Protein AF-0000000074009951 (afdb_homodimer)

Sequence (592 aa):
MEEEEAKSGTAVQIKEAEVSQDNKTFWTNFDGFSYNDFGRTETLSHWQLPKLLEAARYFALMKGLADFPSIINQIYGIFVYGVVYHIDTAFWRIPRNKNFPFKIAQSVDDIGKTSITLSGKLINKLDNKELVTFNSKTVYVERASGRPVSLPDWVAPKWSPSVTKKQFLQFSPQPSEVPEGAFQYNVTVAASDTDVNKHTNQGSYVRFCCDAAQAAVLAQQLTGFKVDIARYPLKILEVVYVGQSNTGYKLNVWLWQENNHINLLRFVIRHEDGNNRPTICYGFMEYGLMPLSSRLMEEEEAKSGTAVQIKEAEVSQDNKTFWTNFDGFSYNDFGRTETLSHWQLPKLLEAARYFALMKGLADFPSIINQIYGIFVYGVVYHIDTAFWRIPRNKNFPFKIAQSVDDIGKTSITLSGKLINKLDNKELVTFNSKTVYVERASGRPVSLPDWVAPKWSPSVTKKQFLQFSPQPSEVPEGAFQYNVTVAASDTDVNKHTNQGSYVRFCCDAAQAAVLAQQLTGFKVDIARYPLKILEVVYVGQSNTGYKLNVWLWQENNHINLLRFVIRHEDGNNRPTICYGFMEYGLMPLSSRL

Secondary structure (DSSP, 8-state):
-------------B--EEE-TTS--EEEEE----GGGB-TTSSB-TTHHHHHHHHHHHHHHHTTGGGHHHH-SSSEEEEEEEEEEEE-GGGGG--TTB---EEEEEEEEEE-SSEEEEEEEEEETTT--EEEEEEEEEEEEETTTTEE-PPPTTHHHHHGGG----------SSPPP--TT-EEEEEEPPGGGB-TTSSBPHHHHHHHHHHHHHHHHHTT-SSS--S-GGGSPEEEEEEEE-----TT-EEEEEEEEETTEEEEEEEEEEESS-TT--EEEEEEEEE-SSPPP---/-------------B--EEE-TTS--EEEEE----GGGB-TTSSB-TTHHHHHHHHHHHHHHHTTGGGHHHH-SSSEEEEEEEEEEEE-GGGGG--TTB---EEEEEEEEEE-SSEEEEEEEEEETTT--EEEEEEEEEEEEETTTTEE-PPPTTHHHHHGGG----------SSPPP--TT-EEEEEEPPGGGB-TTSSBPHHHHHHHHHHHHHHHHHTT-SSS--S-GGGSPEEEEEEEE-----TT-EEEEEEEEETTEEEEEEEEEEESS-TT--EEEEEEEEE-SSPPP---

Organism: Pomacea canaliculata (NCBI:txid400727)

Solvent-accessible surface area (backbone atoms only — not comparable to full-atom values): 31889 Å² total; per-residue (Å²): 136,81,81,75,74,76,75,78,68,81,68,72,49,64,53,50,38,42,68,40,94,82,66,37,39,31,34,29,63,44,76,39,75,32,72,82,47,39,43,36,78,61,25,58,37,76,33,48,51,56,45,51,52,48,50,45,49,52,37,26,29,75,67,44,48,92,43,42,69,79,66,44,58,93,57,28,40,77,42,72,38,32,37,39,38,43,38,40,64,66,57,55,64,50,57,76,53,38,56,48,39,31,36,35,38,36,31,50,24,43,72,57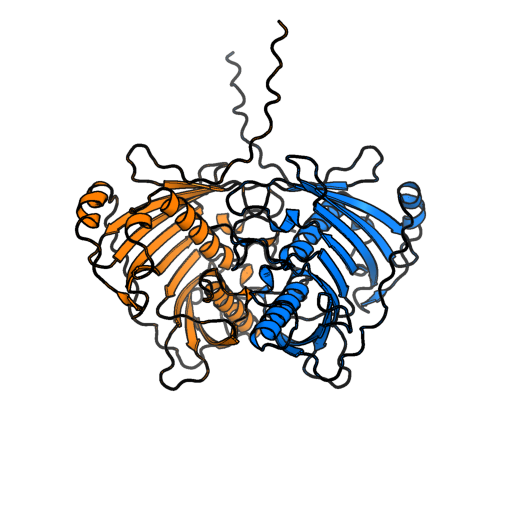,64,36,33,42,30,34,36,35,37,34,29,34,65,83,77,65,45,76,31,33,38,36,41,33,38,30,33,30,25,33,58,90,79,66,42,77,38,72,56,63,81,65,52,50,72,67,45,54,80,42,40,73,49,82,70,86,83,80,74,77,92,60,72,79,80,83,56,91,81,46,42,77,33,80,45,66,39,42,59,84,35,23,30,74,85,53,32,55,28,74,24,44,55,45,39,51,51,51,34,39,51,41,52,32,40,75,67,66,73,47,66,80,52,89,60,69,56,84,39,30,39,62,34,34,40,36,46,34,46,75,50,81,50,37,62,69,41,46,32,35,36,35,37,38,63,43,88,98,34,61,44,30,35,36,39,40,32,26,47,60,86,58,94,78,52,52,55,24,35,27,42,37,40,30,43,44,77,63,59,57,76,78,80,120,136,80,79,75,75,76,75,80,65,81,67,72,51,63,55,52,36,43,66,41,93,83,66,36,40,30,34,29,61,44,75,39,75,32,73,83,48,38,42,36,79,62,25,58,38,77,33,49,53,55,45,52,52,48,50,46,49,52,38,27,29,76,68,44,48,92,42,43,70,78,66,46,57,93,55,28,39,77,41,72,37,32,38,39,38,42,38,40,65,67,56,55,64,50,58,76,51,38,56,47,38,31,33,36,39,35,32,50,26,42,71,57,64,35,34,41,30,34,35,35,37,34,28,36,64,83,76,65,45,75,32,32,39,37,41,32,37,28,33,31,23,33,58,89,77,66,41,76,37,72,56,63,81,66,53,50,74,65,45,55,82,43,40,74,49,83,70,85,81,79,75,76,92,60,72,77,81,82,58,90,80,45,43,77,34,79,44,67,38,44,59,85,34,22,31,74,85,54,32,54,27,73,23,43,55,47,38,52,51,51,33,38,50,41,51,32,40,75,68,66,73,46,65,80,52,87,59,68,56,83,38,30,39,63,34,35,40,36,44,34,47,75,48,83,50,38,62,69,40,49,31,33,37,36,38,39,63,43,87,98,35,64,48,30,37,36,40,40,32,26,49,58,92,50,94,79,49,51,56,25,33,28,43,37,41,30,43,44,78,63,59,56,76,79,82,119

InterPro domains:
  IPR029069 HotDog domain superfamily [SSF54637] (43-159)
  IPR029069 HotDog domain superfamily [SSF54637] (180-271)

pLDDT: mean 87.77, std 14.68, range [27.19, 98.69]

Radius of gyration: 24.96 Å; Cα contacts (8 Å, |Δi|>4): 1294; chains: 2; bounding box: 65×73×82 Å

Nearest PDB structures (foldseek):
  8qs0-assembly2_CCC  TM=8.075E-01  e=2.965E-15  Lemna aequinoctialis
  8qrt-assembly2_DDD  TM=8.019E-01  e=6.783E-15  Lemna aequinoctialis
  5x04-assembly1_B  TM=7.548E-01  e=9.839E-16  Umbellularia californica
  5x04-assembly1_A  TM=7.478E-01  e=1.805E-15  Umbellularia californica
  8qrt-assembly2_CCC  TM=7.735E-01  e=1.390E-14  Lemna aequinoctialis

Structure (mmCIF, N/CA/C/O backbone):
data_AF-0000000074009951-model_v1
#
loop_
_entity.id
_entity.type
_entity.pdbx_description
1 polymer 'MaoC-like domain-containing protein'
#
loop_
_atom_site.group_PDB
_atom_site.id
_atom_site.type_symbol
_atom_site.label_atom_id
_atom_site.label_alt_id
_atom_site.label_comp_id
_atom_site.label_asym_id
_atom_site.label_entity_id
_atom_site.label_seq_id
_atom_site.pdbx_PDB_ins_code
_atom_site.Cartn_x
_atom_site.Cartn_y
_atom_site.Cartn_z
_atom_site.occupancy
_atom_site.B_iso_or_equiv
_atom_site.auth_seq_id
_atom_site.auth_comp_id
_atom_site.auth_asym_id
_atom_site.auth_atom_id
_atom_site.pdbx_PDB_model_num
ATOM 1 N N . MET A 1 1 ? -37 22.469 -33.688 1 27.31 1 MET A N 1
ATOM 2 C CA . MET A 1 1 ? -36.781 21.094 -33.25 1 27.31 1 MET A CA 1
ATOM 3 C C . MET A 1 1 ? -35.312 20.875 -32.906 1 27.31 1 MET A C 1
ATOM 5 O O . MET A 1 1 ? -34.5 20.609 -33.812 1 27.31 1 MET A O 1
ATOM 9 N N . GLU A 1 2 ? -34.625 21.703 -32.125 1 28.91 2 GLU A N 1
ATOM 10 C CA . GLU A 1 2 ? -33.25 21.922 -31.812 1 28.91 2 GLU A CA 1
ATOM 11 C C . GLU A 1 2 ? -32.625 20.703 -31.141 1 28.91 2 GLU A C 1
ATOM 13 O O . GLU A 1 2 ? -33.125 20.219 -30.125 1 28.91 2 GLU A O 1
ATOM 18 N N . GLU A 1 3 ? -31.953 19.766 -31.938 1 28.23 3 GLU A N 1
ATOM 19 C CA . GLU A 1 3 ? -31.234 18.562 -31.516 1 28.23 3 GLU A CA 1
ATOM 20 C C . GLU A 1 3 ? -30.281 18.875 -30.359 1 28.23 3 GLU A C 1
ATOM 22 O O . GLU A 1 3 ? -29.375 19.703 -30.5 1 28.23 3 GLU A O 1
ATOM 27 N N . GLU A 1 4 ? -30.734 18.781 -29.094 1 28.27 4 GLU A N 1
ATOM 28 C CA . GLU A 1 4 ? -29.922 18.875 -27.891 1 28.27 4 GLU A CA 1
ATOM 29 C C . GLU A 1 4 ? -28.641 18.062 -28.016 1 28.27 4 GLU A C 1
ATOM 31 O O . GLU A 1 4 ? -28.703 16.844 -28.281 1 28.27 4 GLU A O 1
ATOM 36 N N . GLU A 1 5 ? -27.531 18.609 -28.391 1 30.88 5 GLU A N 1
ATOM 37 C CA . GLU A 1 5 ? -26.188 18.016 -28.375 1 30.88 5 GLU A CA 1
ATOM 38 C C . GLU A 1 5 ? -25.969 17.203 -27.109 1 30.88 5 GLU A C 1
ATOM 40 O O . GLU A 1 5 ? -26.109 17.703 -26 1 30.88 5 GLU A O 1
ATOM 45 N N . ALA A 1 6 ? -26.156 15.906 -27.172 1 28.89 6 ALA A N 1
ATOM 46 C CA . ALA A 1 6 ? -25.781 14.914 -26.156 1 28.89 6 ALA A CA 1
ATOM 47 C C . ALA A 1 6 ? -24.438 15.266 -25.5 1 28.89 6 ALA A C 1
ATOM 49 O O . ALA A 1 6 ? -23.422 15.305 -26.188 1 28.89 6 ALA A O 1
ATOM 50 N N . LYS A 1 7 ? -24.469 16.125 -24.531 1 33.75 7 LYS A N 1
ATOM 51 C CA . LYS A 1 7 ? -23.375 16.312 -23.594 1 33.75 7 LYS A CA 1
ATOM 52 C C . LYS A 1 7 ? -22.641 14.992 -23.344 1 33.75 7 LYS A C 1
ATOM 54 O O . LYS A 1 7 ? -23.219 14.062 -22.781 1 33.75 7 LYS A O 1
ATOM 59 N N . SER A 1 8 ? -21.766 14.531 -24.156 1 32.34 8 SER A N 1
ATOM 60 C CA . SER A 1 8 ? -20.891 13.367 -24.062 1 32.34 8 SER A CA 1
ATOM 61 C C . SER A 1 8 ? -20.344 13.203 -22.641 1 32.34 8 SER A C 1
ATOM 63 O O . SER A 1 8 ? -19.438 13.93 -22.234 1 32.34 8 SER A O 1
ATOM 65 N N . GLY A 1 9 ? -21.109 13.062 -21.641 1 36.06 9 GLY A N 1
ATOM 66 C CA . GLY A 1 9 ? -20.734 12.727 -20.281 1 36.06 9 GLY A CA 1
ATOM 67 C C . GLY A 1 9 ? -19.641 11.672 -20.203 1 36.06 9 GLY A C 1
ATOM 68 O O . GLY A 1 9 ? -19.672 10.695 -20.969 1 36.06 9 GLY A O 1
ATOM 69 N N . THR A 1 10 ? -18.391 11.984 -19.953 1 42.28 10 THR A N 1
ATOM 70 C CA . THR A 1 10 ? -17.25 11.086 -19.812 1 42.28 10 THR A CA 1
ATOM 71 C C . THR A 1 10 ? -17.625 9.828 -19.047 1 42.28 10 THR A C 1
ATOM 73 O O . THR A 1 10 ? -17.938 9.898 -17.844 1 42.28 10 THR A O 1
ATOM 76 N N . ALA A 1 11 ? -18.281 8.953 -19.547 1 41.47 11 ALA A N 1
ATOM 77 C CA . ALA A 1 11 ? -18.672 7.641 -19.047 1 41.47 11 ALA A CA 1
ATOM 78 C C . ALA A 1 11 ? -17.516 6.992 -18.281 1 41.47 11 ALA A C 1
ATOM 80 O O . ALA A 1 11 ? -16.359 7.059 -18.719 1 41.47 11 ALA A O 1
ATOM 81 N N . VAL A 1 12 ? -17.703 6.77 -17.016 1 49.56 12 VAL A N 1
ATOM 82 C CA . VAL A 1 12 ? -16.797 5.992 -16.156 1 49.56 12 VAL A CA 1
ATOM 83 C C . VAL A 1 12 ? -16.375 4.715 -16.891 1 49.56 12 VAL A C 1
ATOM 85 O O . VAL A 1 12 ? -17.234 3.924 -17.312 1 49.56 12 VAL A O 1
ATOM 88 N N . GLN A 1 13 ? -15.156 4.684 -17.422 1 59.84 13 GLN A N 1
ATOM 89 C CA . GLN A 1 13 ? -14.664 3.486 -18.094 1 59.84 13 GLN A CA 1
ATOM 90 C C . GLN A 1 13 ? -14.406 2.359 -17.094 1 59.84 13 GLN A C 1
ATOM 92 O O . GLN A 1 13 ? -13.711 2.549 -16.109 1 59.84 13 GLN A O 1
ATOM 97 N N . ILE A 1 14 ? -15.242 1.305 -17.172 1 57.34 14 ILE A N 1
ATOM 98 C CA . ILE A 1 14 ? -15.055 0.084 -16.391 1 57.34 14 ILE A CA 1
ATOM 99 C C . ILE A 1 14 ? -13.773 -0.62 -16.844 1 57.34 14 ILE A C 1
ATOM 101 O O . ILE A 1 14 ? -13.531 -0.782 -18.031 1 57.34 14 ILE A O 1
ATOM 105 N N . LYS A 1 15 ? -12.977 -0.789 -15.805 1 71.5 15 LYS A N 1
ATOM 106 C CA . LYS A 1 15 ? -11.828 -1.641 -16.094 1 71.5 15 LYS A CA 1
ATOM 107 C C . LYS A 1 15 ? -12.266 -3.066 -16.422 1 71.5 15 LYS A C 1
ATOM 109 O O . LYS A 1 15 ? -12.922 -3.719 -15.594 1 71.5 15 LYS A O 1
ATOM 114 N N . GLU A 1 16 ? -12.227 -3.43 -17.672 1 72 16 GLU A N 1
ATOM 115 C CA . GLU A 1 16 ? -12.57 -4.785 -18.094 1 72 16 GLU A CA 1
ATOM 116 C C . GLU A 1 16 ? -11.508 -5.367 -19.016 1 72 16 GLU A C 1
ATOM 118 O O . GLU A 1 16 ? -10.805 -4.629 -19.703 1 72 16 GLU A O 1
ATOM 123 N N . ALA A 1 17 ? -11.43 -6.645 -18.797 1 80.88 17 ALA A N 1
ATOM 124 C CA . ALA A 1 17 ? -10.555 -7.34 -19.734 1 80.88 17 ALA A CA 1
ATOM 125 C C . ALA A 1 17 ? -11.211 -7.469 -21.109 1 80.88 17 ALA A C 1
ATOM 127 O O . ALA A 1 17 ? -12.438 -7.508 -21.219 1 80.88 17 ALA A O 1
ATOM 128 N N . GLU A 1 18 ? -10.438 -7.348 -22.016 1 84.81 18 GLU A N 1
ATOM 129 C CA . GLU A 1 18 ? -10.836 -7.633 -23.391 1 84.81 18 GLU A CA 1
ATOM 130 C C . GLU A 1 18 ? -10.195 -8.922 -23.891 1 84.81 18 GLU A C 1
ATOM 132 O O . GLU A 1 18 ? -9.094 -9.281 -23.469 1 84.81 18 GLU A O 1
ATOM 137 N N . VAL A 1 19 ? -11.016 -9.625 -24.719 1 83 19 VAL A N 1
ATOM 138 C CA . VAL A 1 19 ? -10.508 -10.898 -25.219 1 83 19 VAL A CA 1
ATOM 139 C C . VAL A 1 19 ? -10.203 -10.789 -26.719 1 83 19 VAL A C 1
ATOM 141 O O . VAL A 1 19 ? -10.961 -10.164 -27.453 1 83 19 VAL A O 1
ATOM 144 N N . SER A 1 20 ? -9.109 -11.406 -27.016 1 81.38 20 SER A N 1
ATOM 145 C CA . SER A 1 20 ? -8.742 -11.43 -28.422 1 81.38 20 SER A CA 1
ATOM 146 C C . SER A 1 20 ? -9.766 -12.195 -29.25 1 81.38 20 SER A C 1
ATOM 148 O O . SER A 1 20 ? -10.562 -12.969 -28.703 1 81.38 20 SER A O 1
ATOM 150 N N . GLN A 1 21 ? -9.648 -11.945 -30.516 1 77.19 21 GLN A N 1
ATOM 151 C CA . GLN A 1 21 ? -10.602 -12.555 -31.438 1 77.19 21 GLN A CA 1
ATOM 152 C C . GLN A 1 21 ? -10.531 -14.078 -31.375 1 77.19 21 GLN A C 1
ATOM 154 O O . GLN A 1 21 ? -11.547 -14.766 -31.5 1 77.19 21 GLN A O 1
ATOM 159 N N . ASP A 1 22 ? -9.352 -14.617 -31.188 1 77.19 22 ASP A N 1
ATOM 160 C CA . ASP A 1 22 ? -9.164 -16.062 -31.141 1 77.19 22 ASP A CA 1
ATOM 161 C C . ASP A 1 22 ? -9.438 -16.609 -29.734 1 77.19 22 ASP A C 1
ATOM 163 O O . ASP A 1 22 ? -9.25 -17.797 -29.484 1 77.19 22 ASP A O 1
ATOM 167 N N . ASN A 1 23 ? -9.82 -15.773 -28.828 1 76.19 23 ASN A N 1
ATOM 168 C CA . ASN A 1 23 ? -10.219 -16.094 -27.469 1 76.19 23 ASN A CA 1
ATOM 169 C C . ASN A 1 23 ? -9.062 -16.688 -26.672 1 76.19 23 ASN A C 1
ATOM 171 O O . ASN A 1 23 ? -9.281 -17.438 -25.719 1 76.19 23 ASN A O 1
ATOM 175 N N . LYS A 1 24 ? -7.836 -16.328 -27.047 1 81.5 24 LYS A N 1
ATOM 176 C CA . LYS A 1 24 ? -6.676 -16.938 -26.391 1 81.5 24 LYS A CA 1
ATOM 177 C C . LYS A 1 24 ? -6.02 -15.961 -25.422 1 81.5 24 LYS A C 1
ATOM 179 O O . LYS A 1 24 ? -5.387 -16.375 -24.453 1 81.5 24 LYS A O 1
ATOM 184 N N . THR A 1 25 ? -6.195 -14.781 -25.812 1 89 25 THR A N 1
ATOM 185 C CA . THR A 1 25 ? -5.496 -13.781 -25.016 1 89 25 THR A CA 1
ATOM 186 C C . THR A 1 25 ? -6.484 -12.805 -24.375 1 89 25 THR A C 1
ATOM 188 O O . THR A 1 25 ? -7.359 -12.266 -25.062 1 89 25 THR A O 1
ATOM 191 N N . PHE A 1 26 ? -6.371 -12.641 -23.094 1 90.69 26 PHE A N 1
ATOM 192 C CA . PHE A 1 26 ? -7.184 -11.695 -22.344 1 90.69 26 PHE A CA 1
ATOM 193 C C . PHE A 1 26 ? -6.367 -10.461 -21.969 1 90.69 26 PHE A C 1
ATOM 195 O O . PHE A 1 26 ? -5.328 -10.578 -21.312 1 90.69 26 PHE A O 1
ATOM 202 N N . TRP A 1 27 ? -6.875 -9.32 -22.375 1 91.94 27 TRP A N 1
ATOM 203 C CA . TRP A 1 27 ? -6.18 -8.062 -22.141 1 91.94 27 TRP A CA 1
ATOM 204 C C . TRP A 1 27 ? -6.914 -7.223 -21.094 1 91.94 27 TRP A C 1
ATOM 206 O O . TRP A 1 27 ? -8.125 -7.023 -21.188 1 91.94 27 TRP A O 1
ATOM 216 N N . THR A 1 28 ? -6.223 -6.848 -20.125 1 91.19 28 THR A N 1
ATOM 217 C CA . THR A 1 28 ? -6.742 -5.887 -19.156 1 91.19 28 THR A CA 1
ATOM 218 C C . THR A 1 28 ? -5.977 -4.57 -19.234 1 91.19 28 THR A C 1
ATOM 220 O O . THR A 1 28 ? -4.746 -4.559 -19.172 1 91.19 28 THR A O 1
ATOM 223 N N . ASN A 1 29 ? -6.719 -3.482 -19.312 1 89.81 29 ASN A N 1
ATOM 224 C CA . ASN A 1 29 ? -6.117 -2.158 -19.422 1 89.81 29 ASN A CA 1
ATOM 225 C C . ASN A 1 29 ? -6.102 -1.436 -18.078 1 89.81 29 ASN A C 1
ATOM 227 O O . ASN A 1 29 ? -7.074 -1.5 -17.312 1 89.81 29 ASN A O 1
ATOM 231 N N . PHE A 1 30 ? -5.004 -0.821 -17.812 1 88.25 30 PHE A N 1
ATOM 232 C CA . PHE A 1 30 ? -4.84 -0.013 -16.609 1 88.25 30 PHE A CA 1
ATOM 233 C C . PHE A 1 30 ? -4.41 1.405 -16.969 1 88.25 30 PHE A C 1
ATOM 235 O O . PHE A 1 30 ? -3.605 1.605 -17.875 1 88.25 30 PHE A O 1
ATOM 242 N N . ASP A 1 31 ? -4.844 2.389 -16.25 1 82.69 31 ASP A N 1
ATOM 243 C CA . ASP A 1 31 ? -4.559 3.793 -16.531 1 82.69 31 ASP A CA 1
ATOM 244 C C . ASP A 1 31 ? -3.17 4.18 -16.031 1 82.69 31 ASP A C 1
ATOM 246 O O . ASP A 1 31 ? -2.596 5.176 -16.469 1 82.69 31 ASP A O 1
ATOM 250 N N . GLY A 1 32 ? -2.678 3.42 -15.125 1 86.38 32 GLY A N 1
ATOM 251 C CA . GLY A 1 32 ? -1.355 3.723 -14.602 1 86.38 32 GLY A CA 1
ATOM 252 C C . GLY A 1 32 ? -1.192 3.354 -13.133 1 86.38 32 GLY A C 1
ATOM 253 O O . GLY A 1 32 ? -1.93 2.512 -12.617 1 86.38 32 GLY A O 1
ATOM 254 N N . PHE A 1 33 ? -0.141 3.873 -12.586 1 89.12 33 PHE A N 1
ATOM 255 C CA . PHE A 1 33 ? 0.179 3.652 -11.188 1 89.12 33 PHE A CA 1
ATOM 256 C C . PHE A 1 33 ? -0.246 4.848 -10.336 1 89.12 33 PHE A C 1
ATOM 258 O O . PHE A 1 33 ? -0.341 5.969 -10.844 1 89.12 33 PHE A O 1
ATOM 265 N N . SER A 1 34 ? -0.643 4.531 -9.125 1 88.12 34 SER A N 1
ATOM 266 C CA . SER A 1 34 ? -0.916 5.602 -8.172 1 88.12 34 SER A CA 1
ATOM 267 C C . SER A 1 34 ? 0.34 5.98 -7.391 1 88.12 34 SER A C 1
ATOM 269 O O . SER A 1 34 ? 1.325 5.242 -7.395 1 88.12 34 SER A O 1
ATOM 271 N N . TYR A 1 35 ? 0.294 7.164 -6.746 1 86.12 35 TYR A N 1
ATOM 272 C CA . TYR A 1 35 ? 1.407 7.621 -5.918 1 86.12 35 TYR A CA 1
ATOM 273 C C . TYR A 1 35 ? 1.749 6.59 -4.848 1 86.12 35 TYR A C 1
ATOM 275 O O . TYR A 1 35 ? 2.92 6.414 -4.504 1 86.12 35 TYR A O 1
ATOM 283 N N . ASN A 1 36 ? 0.758 5.859 -4.426 1 87.88 36 ASN A N 1
ATOM 284 C CA . ASN A 1 36 ? 0.911 4.906 -3.328 1 87.88 36 ASN A CA 1
ATOM 285 C C . ASN A 1 36 ? 1.643 3.646 -3.779 1 87.88 36 ASN A C 1
ATOM 287 O O . ASN A 1 36 ? 2.061 2.836 -2.949 1 87.88 36 ASN A O 1
ATOM 291 N N . ASP A 1 37 ? 1.885 3.486 -5.027 1 92.25 37 ASP A N 1
ATOM 292 C CA . ASP A 1 37 ? 2.59 2.32 -5.551 1 92.25 37 ASP A CA 1
ATOM 293 C C . ASP A 1 37 ? 4.102 2.486 -5.41 1 92.25 37 ASP A C 1
ATOM 295 O O . ASP A 1 37 ? 4.855 1.525 -5.586 1 92.25 37 ASP A O 1
ATOM 299 N N . PHE A 1 38 ? 4.527 3.693 -5.078 1 91.94 38 PHE A N 1
ATOM 300 C CA . PHE A 1 38 ? 5.941 4.031 -4.988 1 91.94 38 PHE A CA 1
ATOM 301 C C . PHE A 1 38 ? 6.395 4.094 -3.535 1 91.94 38 PHE A C 1
ATOM 303 O O . PHE A 1 38 ? 5.633 4.512 -2.66 1 91.94 38 PHE A O 1
ATOM 310 N N . GLY A 1 39 ? 7.609 3.678 -3.305 1 91.56 39 GLY A N 1
ATOM 311 C CA . GLY A 1 39 ? 8.109 3.566 -1.944 1 91.56 39 GLY A CA 1
ATOM 312 C C . GLY A 1 39 ? 9.156 4.609 -1.605 1 91.56 39 GLY A C 1
ATOM 313 O O . GLY A 1 39 ? 9.188 5.684 -2.207 1 91.56 39 GLY A O 1
ATOM 314 N N . ARG A 1 40 ? 9.953 4.281 -0.608 1 92.69 40 ARG A N 1
ATOM 315 C CA . ARG A 1 40 ? 10.891 5.195 0.04 1 92.69 40 ARG A CA 1
ATOM 316 C C . ARG A 1 40 ? 12.016 5.586 -0.91 1 92.69 40 ARG A C 1
ATOM 318 O O . ARG A 1 40 ? 12.75 6.539 -0.646 1 92.69 40 ARG A O 1
ATOM 325 N N . THR A 1 41 ? 12.25 4.867 -1.981 1 92.94 41 THR A N 1
ATOM 326 C CA . THR A 1 41 ? 13.297 5.211 -2.941 1 92.94 41 THR A CA 1
ATOM 327 C C . THR A 1 41 ? 12.695 5.895 -4.168 1 92.94 41 THR A C 1
ATOM 329 O O . THR A 1 41 ? 13.383 6.07 -5.18 1 92.94 41 THR A O 1
ATOM 332 N N . GLU A 1 42 ? 11.406 6.141 -4.109 1 89.56 42 GLU A N 1
ATOM 333 C CA . GLU A 1 42 ? 10.656 6.82 -5.156 1 89.56 42 GLU A CA 1
ATOM 334 C C . GLU A 1 42 ? 10.555 5.957 -6.414 1 89.56 42 GLU A C 1
ATOM 336 O O . GLU A 1 42 ? 10.445 6.48 -7.523 1 89.56 42 GLU A O 1
ATOM 341 N N . THR A 1 43 ? 10.797 4.715 -6.258 1 92.88 43 THR A N 1
ATOM 342 C CA . THR A 1 43 ? 10.555 3.715 -7.289 1 92.88 43 THR A CA 1
ATOM 343 C C . THR A 1 43 ? 9.367 2.834 -6.918 1 92.88 43 THR A C 1
ATOM 345 O O . THR A 1 43 ? 8.93 2.818 -5.766 1 92.88 43 THR A O 1
ATOM 348 N N . LEU A 1 44 ? 8.836 2.207 -7.945 1 94.38 44 LEU A N 1
ATOM 349 C CA . LEU A 1 44 ? 7.773 1.245 -7.672 1 94.38 44 LEU A CA 1
ATOM 350 C C . LEU A 1 44 ? 8.234 0.204 -6.656 1 94.38 44 LEU A C 1
ATOM 352 O O . LEU A 1 44 ? 9.359 -0.292 -6.738 1 94.38 44 LEU A O 1
ATOM 356 N N . SER A 1 45 ? 7.359 -0.014 -5.668 1 95.44 45 SER A N 1
ATOM 357 C CA . SER A 1 45 ? 7.68 -1.054 -4.695 1 95.44 45 SER A CA 1
ATOM 358 C C . SER A 1 45 ? 7.609 -2.441 -5.324 1 95.44 45 SER A C 1
ATOM 360 O O . SER A 1 45 ? 6.688 -2.736 -6.086 1 95.44 45 SER A O 1
ATOM 362 N N . HIS A 1 46 ? 8.523 -3.295 -4.969 1 94.5 46 HIS A N 1
ATOM 363 C CA . HIS A 1 46 ? 8.641 -4.609 -5.59 1 94.5 46 HIS A CA 1
ATOM 364 C C . HIS A 1 46 ? 7.367 -5.43 -5.387 1 94.5 46 HIS A C 1
ATOM 366 O O . HIS A 1 46 ? 6.949 -6.164 -6.285 1 94.5 46 HIS A O 1
ATOM 372 N N . TRP A 1 47 ? 6.723 -5.293 -4.262 1 94.38 47 TRP A N 1
ATOM 373 C CA . TRP A 1 47 ? 5.598 -6.133 -3.881 1 94.38 47 TRP A CA 1
ATOM 374 C C . TRP A 1 47 ? 4.316 -5.672 -4.566 1 94.38 47 TRP A C 1
ATOM 376 O O . TRP A 1 47 ? 3.268 -6.312 -4.434 1 94.38 47 TRP A O 1
ATOM 386 N N . GLN A 1 48 ? 4.391 -4.578 -5.289 1 90.94 48 GLN A N 1
ATOM 387 C CA . GLN A 1 48 ? 3.23 -4.125 -6.047 1 90.94 48 GLN A CA 1
ATOM 388 C C . GLN A 1 48 ? 2.988 -5.016 -7.266 1 90.94 48 GLN A C 1
ATOM 390 O O . GLN A 1 48 ? 1.856 -5.137 -7.738 1 90.94 48 GLN A O 1
ATOM 395 N N . LEU A 1 49 ? 4.02 -5.645 -7.715 1 90.69 49 LEU A N 1
ATOM 396 C CA . LEU A 1 49 ? 3.938 -6.445 -8.93 1 90.69 49 LEU A CA 1
ATOM 397 C C . LEU A 1 49 ? 2.984 -7.621 -8.742 1 90.69 49 LEU A C 1
ATOM 399 O O . LEU A 1 49 ? 2.043 -7.797 -9.516 1 90.69 49 LEU A O 1
ATOM 403 N N . PRO A 1 50 ? 3.131 -8.406 -7.66 1 91.69 50 PRO A N 1
ATOM 404 C CA . PRO A 1 50 ? 2.178 -9.5 -7.488 1 91.69 50 PRO A CA 1
ATOM 405 C C . PRO A 1 50 ? 0.732 -9.023 -7.383 1 91.69 50 PRO A C 1
ATOM 407 O O . PRO A 1 50 ? -0.179 -9.672 -7.898 1 91.69 50 PRO A O 1
ATOM 410 N N . LYS A 1 51 ? 0.534 -7.934 -6.785 1 89.31 51 LYS A N 1
ATOM 411 C CA . LYS A 1 51 ? -0.822 -7.418 -6.625 1 89.31 51 LYS A CA 1
ATOM 412 C C . LYS A 1 51 ? -1.404 -6.977 -7.965 1 89.31 51 LYS A C 1
ATOM 414 O O . LYS A 1 51 ? -2.592 -7.176 -8.227 1 89.31 51 LYS A O 1
ATOM 419 N N . LEU A 1 52 ? -0.64 -6.367 -8.734 1 86.88 52 LEU A N 1
ATOM 420 C CA . LEU A 1 52 ? -1.076 -5.945 -10.062 1 86.88 52 LEU A CA 1
ATOM 421 C C . LEU A 1 52 ? -1.472 -7.148 -10.914 1 86.88 52 LEU A C 1
ATOM 423 O O . LEU A 1 52 ? -2.477 -7.105 -11.625 1 86.88 52 LEU A O 1
ATOM 427 N N . LEU A 1 53 ? -0.71 -8.117 -10.836 1 84.75 53 LEU A N 1
ATOM 428 C CA . LEU A 1 53 ? -0.993 -9.289 -11.648 1 84.75 53 LEU A CA 1
ATOM 429 C C . LEU A 1 53 ? -2.211 -10.039 -11.117 1 84.75 53 LEU A C 1
ATOM 431 O O . LEU A 1 53 ? -2.943 -10.664 -11.891 1 84.75 53 LEU A O 1
ATOM 435 N N . GLU A 1 54 ? -2.35 -9.953 -9.797 1 85.06 54 GLU A N 1
ATOM 436 C CA . GLU A 1 54 ? -3.594 -10.445 -9.211 1 85.06 54 GLU A CA 1
ATOM 437 C C . GLU A 1 54 ? -4.801 -9.711 -9.781 1 85.06 54 GLU A C 1
ATOM 439 O O . GLU A 1 54 ? -5.82 -10.328 -10.102 1 85.06 54 GLU A O 1
ATOM 444 N N . ALA A 1 55 ? -4.703 -8.477 -9.883 1 86.88 55 ALA A N 1
ATOM 445 C CA . ALA A 1 55 ? -5.781 -7.664 -10.445 1 86.88 55 ALA A CA 1
ATOM 446 C C . ALA A 1 55 ? -6.09 -8.078 -11.875 1 86.88 55 ALA A C 1
ATOM 448 O O . ALA A 1 55 ? -7.254 -8.242 -12.25 1 86.88 55 ALA A O 1
ATOM 449 N N . ALA A 1 56 ? -5.043 -8.219 -12.625 1 89.12 56 ALA A N 1
ATOM 450 C CA . ALA A 1 56 ? -5.219 -8.625 -14.016 1 89.12 56 ALA A CA 1
ATOM 451 C C . ALA A 1 56 ? -5.883 -9.992 -14.109 1 89.12 56 ALA A C 1
ATOM 453 O O . ALA A 1 56 ? -6.758 -10.211 -14.953 1 89.12 56 ALA A O 1
ATOM 454 N N . ARG A 1 57 ? -5.449 -10.875 -13.297 1 85.31 57 ARG A N 1
ATOM 455 C CA . ARG A 1 57 ? -6.051 -12.203 -13.266 1 85.31 57 ARG A CA 1
ATOM 456 C C . ARG A 1 57 ? -7.531 -12.125 -12.906 1 85.31 57 ARG A C 1
ATOM 458 O O . ARG A 1 57 ? -8.359 -12.797 -13.531 1 85.31 57 ARG A O 1
ATOM 465 N N . TYR A 1 58 ? -7.852 -11.328 -11.953 1 83.12 58 TYR A N 1
ATOM 466 C CA . TYR A 1 58 ? -9.234 -11.156 -11.531 1 83.12 58 TYR A CA 1
ATOM 467 C C . TYR A 1 58 ? -10.109 -10.688 -12.688 1 83.12 58 TYR A C 1
ATOM 469 O O . TYR A 1 58 ? -11.156 -11.273 -12.961 1 83.12 58 TYR A O 1
ATOM 477 N N . PHE A 1 59 ? -9.695 -9.711 -13.383 1 84.5 59 PHE A N 1
ATOM 478 C CA . PHE A 1 59 ? -10.484 -9.156 -14.477 1 84.5 59 PHE A CA 1
ATOM 479 C C . PHE A 1 59 ? -10.57 -10.141 -15.641 1 84.5 59 PHE A C 1
ATOM 481 O O . PHE A 1 59 ? -11.609 -10.258 -16.281 1 84.5 59 PHE A O 1
ATOM 488 N N . ALA A 1 60 ? -9.508 -10.82 -15.883 1 85.75 60 ALA A N 1
ATOM 489 C CA . ALA A 1 60 ? -9.5 -11.82 -16.953 1 85.75 60 ALA A CA 1
ATOM 490 C C . ALA A 1 60 ? -10.445 -12.969 -16.625 1 85.75 60 ALA A C 1
ATOM 492 O O . ALA A 1 60 ? -11.18 -13.445 -17.5 1 85.75 60 ALA A O 1
ATOM 493 N N . LEU A 1 61 ? -10.383 -13.352 -15.391 1 79.5 61 LEU A N 1
ATOM 494 C CA . LEU A 1 61 ? -11.258 -14.43 -14.945 1 79.5 61 LEU A CA 1
ATOM 495 C C . LEU A 1 61 ? -12.719 -14.031 -15.078 1 79.5 61 LEU A C 1
ATOM 497 O O . LEU A 1 61 ? -13.547 -14.836 -15.523 1 79.5 61 LEU A O 1
ATOM 501 N N . MET A 1 62 ? -13.039 -12.875 -14.695 1 78.31 62 MET A N 1
ATOM 502 C CA . MET A 1 62 ? -14.414 -12.398 -14.781 1 78.31 62 MET A CA 1
ATOM 503 C C . MET A 1 62 ? -14.883 -12.32 -16.234 1 78.31 62 MET A C 1
ATOM 505 O O . MET A 1 62 ? -16.078 -12.398 -16.516 1 78.31 62 MET A O 1
ATOM 509 N N . LYS A 1 63 ? -13.953 -12.242 -17.094 1 79.81 63 LYS A N 1
ATOM 510 C CA . LYS A 1 63 ? -14.266 -12.195 -18.516 1 79.81 63 LYS A CA 1
ATOM 511 C C . LYS A 1 63 ? -14.258 -13.602 -19.125 1 79.81 63 LYS A C 1
ATOM 513 O O . LYS A 1 63 ? -14.562 -13.773 -20.312 1 79.81 63 LYS A O 1
ATOM 518 N N . GLY A 1 64 ? -13.859 -14.586 -18.328 1 79 64 GLY A N 1
ATOM 519 C CA . GLY A 1 64 ? -14.031 -15.953 -18.797 1 79 64 GLY A CA 1
ATOM 520 C C . GLY A 1 64 ? -12.719 -16.688 -19 1 79 64 GLY A C 1
ATOM 521 O O . GLY A 1 64 ? -12.695 -17.766 -19.594 1 79 64 GLY A O 1
ATOM 522 N N . LEU A 1 65 ? -11.625 -16.047 -18.609 1 80.94 65 LEU A N 1
ATOM 523 C CA . LEU A 1 65 ? -10.352 -16.75 -18.703 1 80.94 65 LEU A CA 1
ATOM 524 C C . LEU A 1 65 ? -10.438 -18.125 -18.047 1 80.94 65 LEU A C 1
ATOM 526 O O . LEU A 1 65 ? -10.828 -18.234 -16.875 1 80.94 65 LEU A O 1
ATOM 530 N N . ALA A 1 66 ? -10.164 -19.188 -18.812 1 77 66 ALA A N 1
ATOM 531 C CA . ALA A 1 66 ? -10.117 -20.578 -18.375 1 77 66 ALA A CA 1
ATOM 532 C C . ALA A 1 66 ? -11.461 -21.016 -17.797 1 77 66 ALA A C 1
ATOM 534 O O . ALA A 1 66 ? -11.555 -22.047 -17.125 1 77 66 ALA A O 1
ATOM 535 N N . ASP A 1 67 ? -12.539 -20.172 -17.922 1 80.56 67 ASP A N 1
ATOM 536 C CA . ASP A 1 67 ? -13.891 -20.438 -17.422 1 80.56 67 ASP A CA 1
ATOM 537 C C . ASP A 1 67 ? -13.898 -20.594 -15.906 1 80.56 67 ASP A C 1
ATOM 539 O O . ASP A 1 67 ? -14.664 -21.391 -15.367 1 80.56 67 ASP A O 1
ATOM 543 N N . PHE A 1 68 ? -13.039 -19.969 -15.266 1 82.06 68 PHE A N 1
ATOM 544 C CA . PHE A 1 68 ? -12.906 -20.094 -13.82 1 82.06 68 PHE A CA 1
ATOM 545 C C . PHE A 1 68 ? -14.242 -19.859 -13.133 1 82.06 68 PHE A C 1
ATOM 547 O O . PHE A 1 68 ? -14.617 -20.594 -12.219 1 82.06 68 PHE A O 1
ATOM 554 N N . PRO A 1 69 ? -15.023 -18.922 -13.57 1 82.44 69 PRO A N 1
ATOM 555 C CA . PRO A 1 69 ? -16.281 -18.688 -12.867 1 82.44 69 PRO A CA 1
ATOM 556 C C . PRO A 1 69 ? -17.203 -19.906 -12.891 1 82.44 69 PRO A C 1
ATOM 558 O O . PRO A 1 69 ? -18.047 -20.062 -12 1 82.44 69 PRO A O 1
ATOM 561 N N . SER A 1 70 ? -17 -20.719 -13.875 1 87.19 70 SER A N 1
ATOM 562 C CA . SER A 1 70 ? -17.875 -21.875 -14.031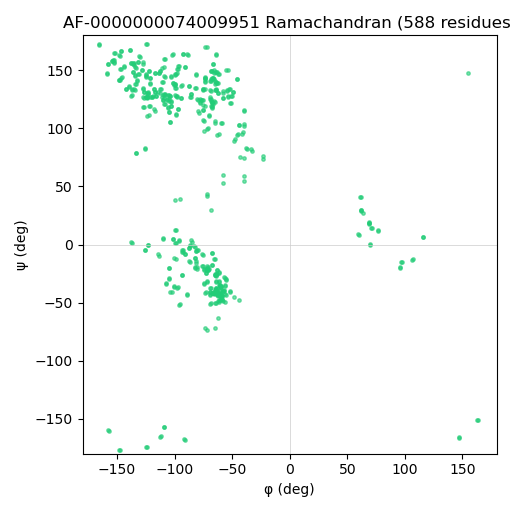 1 87.19 70 SER A CA 1
ATOM 563 C C . SER A 1 70 ? -17.438 -23.016 -13.117 1 87.19 70 SER A C 1
ATOM 565 O O . SER A 1 70 ? -18.203 -23.953 -12.867 1 87.19 70 SER A O 1
ATOM 567 N N . ILE A 1 71 ? -16.266 -22.984 -12.688 1 89.12 71 ILE A N 1
ATOM 568 C CA . ILE A 1 71 ? -15.797 -24.141 -11.938 1 89.12 71 ILE A CA 1
ATOM 569 C C . ILE A 1 71 ? -15.547 -23.766 -10.484 1 89.12 71 ILE A C 1
ATOM 571 O O . ILE A 1 71 ? -15.297 -24.625 -9.641 1 89.12 71 ILE A O 1
ATOM 575 N N . ILE A 1 72 ? -15.586 -22.484 -10.156 1 88.75 72 ILE A N 1
ATOM 576 C CA . ILE A 1 72 ? -15.406 -22.031 -8.781 1 88.75 72 ILE A CA 1
ATOM 577 C C . ILE A 1 72 ? -16.766 -21.891 -8.094 1 88.75 72 ILE A C 1
ATOM 579 O O . ILE A 1 72 ? -17.734 -21.422 -8.703 1 88.75 72 ILE A O 1
ATOM 583 N N . ASN A 1 73 ? -16.859 -22.344 -6.852 1 89.62 73 ASN A N 1
ATOM 584 C CA . ASN A 1 73 ? -18.047 -22.234 -6.016 1 89.62 73 ASN A CA 1
ATOM 585 C C . ASN A 1 73 ? -17.703 -22.344 -4.531 1 89.62 73 ASN A C 1
ATOM 587 O O . ASN A 1 73 ? -16.562 -22.062 -4.133 1 89.62 73 ASN A O 1
ATOM 591 N N . GLN A 1 74 ? -18.672 -22.656 -3.756 1 90 74 GLN A N 1
ATOM 592 C CA . GLN A 1 74 ? -18.469 -22.688 -2.312 1 90 74 GLN A CA 1
ATOM 593 C C . GLN A 1 74 ? -17.609 -23.875 -1.914 1 90 74 GLN A C 1
ATOM 595 O O . GLN A 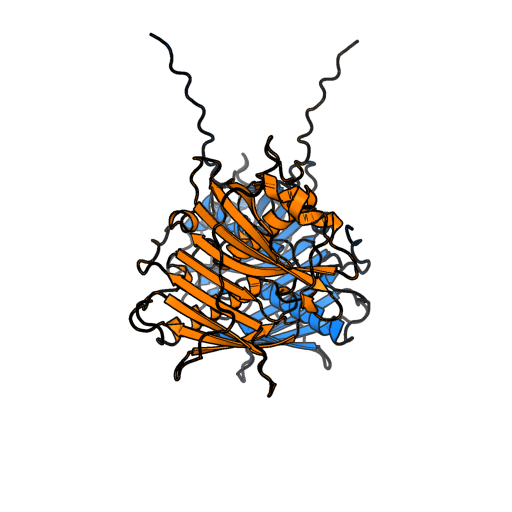1 74 ? -16.969 -23.875 -0.858 1 90 74 GLN A O 1
ATOM 600 N N . ILE A 1 75 ? -17.562 -24.859 -2.744 1 93.12 75 ILE A N 1
ATOM 601 C CA . ILE A 1 75 ? -16.891 -26.109 -2.416 1 93.12 75 ILE A CA 1
ATOM 602 C C . ILE A 1 75 ? -15.492 -26.109 -3.018 1 93.12 75 ILE A C 1
ATOM 604 O O . ILE A 1 75 ? -14.539 -26.594 -2.395 1 93.12 75 ILE A O 1
ATOM 608 N N . TYR A 1 76 ? -15.445 -25.516 -4.242 1 93.19 76 TYR A N 1
ATOM 609 C CA . TYR A 1 76 ? -14.18 -25.594 -4.969 1 93.19 76 TYR A CA 1
ATOM 610 C C . TYR A 1 76 ? -13.664 -24.188 -5.281 1 93.19 76 TYR A C 1
ATOM 612 O O . TYR A 1 76 ? -14.445 -23.266 -5.5 1 93.19 76 TYR A O 1
ATOM 620 N N . GLY A 1 77 ? -12.359 -24.078 -5.199 1 90.81 77 GLY A N 1
ATOM 621 C CA . GLY A 1 77 ? -11.703 -22.828 -5.539 1 90.81 77 GLY A CA 1
ATOM 622 C C . GLY A 1 77 ? -10.422 -23.016 -6.332 1 90.81 77 GLY A C 1
ATOM 623 O O . GLY A 1 77 ? -9.992 -24.156 -6.566 1 90.81 77 GLY A O 1
ATOM 624 N N . ILE A 1 78 ? -9.93 -21.984 -6.867 1 89.25 78 ILE A N 1
ATOM 625 C CA . ILE A 1 78 ? -8.641 -21.938 -7.555 1 89.25 78 ILE A CA 1
ATOM 626 C C . ILE A 1 78 ? -7.629 -21.172 -6.715 1 89.25 78 ILE A C 1
ATOM 628 O O . ILE A 1 78 ? -7.91 -20.047 -6.273 1 89.25 78 ILE A O 1
ATOM 632 N N . PHE A 1 79 ? -6.492 -21.781 -6.512 1 89.06 79 PHE A N 1
ATOM 633 C CA . PHE A 1 79 ? -5.426 -21.156 -5.738 1 89.06 79 PHE A CA 1
ATOM 634 C C . PHE A 1 79 ? -4.156 -21.016 -6.574 1 89.06 79 PHE A C 1
ATOM 636 O O . PHE A 1 79 ? -3.799 -21.938 -7.312 1 89.06 79 PHE A O 1
ATOM 643 N N . VAL A 1 80 ? -3.516 -19.922 -6.438 1 91.5 80 VAL A N 1
ATOM 644 C CA . VAL A 1 80 ? -2.209 -19.766 -7.07 1 91.5 80 VAL A CA 1
ATOM 645 C C . VAL A 1 80 ? -1.161 -20.547 -6.289 1 91.5 80 VAL A C 1
ATOM 647 O O . VAL A 1 80 ? -0.942 -20.297 -5.102 1 91.5 80 VAL A O 1
ATOM 650 N N . TYR A 1 81 ? -0.526 -21.484 -6.922 1 93.5 81 TYR A N 1
ATOM 651 C CA . TYR A 1 81 ? 0.491 -22.328 -6.305 1 93.5 81 TYR A CA 1
ATOM 652 C C . TYR A 1 81 ? 1.873 -21.703 -6.43 1 93.5 81 TYR A C 1
ATOM 654 O O . TYR A 1 81 ? 2.66 -21.719 -5.484 1 93.5 81 TYR A O 1
ATOM 662 N N . GLY A 1 82 ? 2.131 -21.188 -7.605 1 95 82 GLY A N 1
ATOM 663 C CA . GLY A 1 82 ? 3.43 -20.578 -7.848 1 95 82 GLY A CA 1
ATOM 664 C C . GLY A 1 82 ? 3.424 -19.594 -9 1 95 82 GLY A C 1
ATOM 665 O O . GLY A 1 82 ? 2.605 -19.719 -9.914 1 95 82 GLY A O 1
ATOM 666 N N . VAL A 1 83 ? 4.363 -18.703 -8.93 1 96.12 83 VAL A N 1
ATOM 667 C CA . VAL A 1 83 ? 4.512 -17.719 -9.992 1 96.12 83 VAL A CA 1
ATOM 668 C C . VAL A 1 83 ? 5.984 -17.344 -10.148 1 96.12 83 VAL A C 1
ATOM 670 O O . VAL A 1 83 ? 6.707 -17.234 -9.156 1 96.12 83 VAL A O 1
ATOM 673 N N . VAL A 1 84 ? 6.414 -17.156 -11.352 1 96.75 84 VAL A N 1
ATOM 674 C CA . VAL A 1 84 ? 7.723 -16.578 -11.648 1 96.75 84 VAL A CA 1
ATOM 675 C C . VAL A 1 84 ? 7.555 -15.344 -12.523 1 96.75 84 VAL A C 1
ATOM 677 O O . VAL A 1 84 ? 6.781 -15.352 -13.484 1 96.75 84 VAL A O 1
ATOM 680 N N . TYR A 1 85 ? 8.203 -14.297 -12.117 1 96.81 85 TYR A N 1
ATOM 681 C CA . TYR A 1 85 ? 8.219 -13.039 -12.852 1 96.81 85 TYR A CA 1
ATOM 682 C C . TYR A 1 85 ? 9.609 -12.75 -13.414 1 96.81 85 TYR A C 1
ATOM 684 O O . TYR A 1 85 ? 10.609 -12.914 -12.719 1 96.81 85 TYR A O 1
ATOM 692 N N . HIS A 1 86 ? 9.672 -12.375 -14.641 1 98 86 HIS A N 1
ATOM 693 C CA . HIS A 1 86 ? 10.852 -11.797 -15.273 1 98 86 HIS A CA 1
ATOM 694 C C . HIS A 1 86 ? 10.641 -10.32 -15.578 1 98 86 HIS A C 1
ATOM 696 O O . HIS A 1 86 ? 9.727 -9.953 -16.328 1 98 86 HIS A O 1
ATOM 702 N N . ILE A 1 87 ? 11.555 -9.516 -15.047 1 98.06 87 ILE A N 1
ATOM 703 C CA . ILE A 1 87 ? 11.25 -8.086 -15.016 1 98.06 87 ILE A CA 1
ATOM 704 C C . ILE A 1 87 ? 12.359 -7.312 -15.711 1 98.06 87 ILE A C 1
ATOM 706 O O . ILE A 1 87 ? 13.539 -7.441 -15.359 1 98.06 87 ILE A O 1
ATOM 710 N N . ASP A 1 88 ? 11.977 -6.492 -16.656 1 97.81 88 ASP A N 1
ATOM 711 C CA . ASP A 1 88 ? 12.898 -5.555 -17.297 1 97.81 88 ASP A CA 1
ATOM 712 C C . ASP A 1 88 ? 13.242 -4.402 -16.359 1 97.81 88 ASP A C 1
ATOM 714 O O . ASP A 1 88 ? 12.359 -3.865 -15.672 1 97.81 88 ASP A O 1
ATOM 718 N N . THR A 1 89 ? 14.453 -4.02 -16.375 1 96.31 89 THR A N 1
ATOM 719 C CA . THR A 1 89 ? 14.906 -2.934 -15.516 1 96.31 89 THR A CA 1
ATOM 720 C C . THR A 1 89 ? 14.094 -1.667 -15.758 1 96.31 89 THR A C 1
ATOM 722 O O . THR A 1 89 ? 13.867 -0.879 -14.844 1 96.31 89 THR A O 1
ATOM 725 N N . ALA A 1 90 ? 13.594 -1.493 -16.922 1 95.19 90 ALA A N 1
ATOM 726 C CA . ALA A 1 90 ? 12.836 -0.305 -17.297 1 95.19 90 ALA A CA 1
ATOM 727 C C . ALA A 1 90 ? 11.555 -0.192 -16.469 1 95.19 90 ALA A C 1
ATOM 729 O O . ALA A 1 90 ? 11.023 0.905 -16.281 1 95.19 90 ALA A O 1
ATOM 730 N N . PHE A 1 91 ? 11.094 -1.295 -16.016 1 95.81 91 PHE A N 1
ATOM 731 C CA . PHE A 1 91 ? 9.898 -1.293 -15.172 1 95.81 91 PHE A CA 1
ATOM 732 C C . PHE A 1 91 ? 10.125 -0.475 -13.906 1 95.81 91 PHE A C 1
ATOM 734 O O . PHE A 1 91 ? 9.25 0.297 -13.492 1 95.81 91 PHE A O 1
ATOM 741 N N . TRP A 1 92 ? 11.305 -0.605 -13.367 1 95.62 92 TRP A N 1
ATOM 742 C CA . TRP A 1 92 ? 11.617 0.051 -12.102 1 95.62 92 TRP A CA 1
ATOM 743 C C . TRP A 1 92 ? 11.977 1.517 -12.32 1 95.62 92 TRP A C 1
ATOM 745 O O . TRP A 1 92 ? 12.133 2.275 -11.359 1 95.62 92 TRP A O 1
ATOM 755 N N . ARG A 1 93 ? 12.078 1.979 -13.555 1 93.5 93 ARG A N 1
ATOM 756 C CA . ARG A 1 93 ? 12.438 3.355 -13.875 1 93.5 93 ARG A CA 1
ATOM 757 C C . ARG A 1 93 ? 11.203 4.184 -14.203 1 93.5 93 ARG A C 1
ATOM 759 O O . ARG A 1 93 ? 11.305 5.363 -14.547 1 93.5 93 ARG A O 1
ATOM 766 N N . ILE A 1 94 ? 10.07 3.568 -14.117 1 91.88 94 ILE A N 1
ATOM 767 C CA . ILE A 1 94 ? 8.828 4.309 -14.32 1 91.88 94 ILE A CA 1
ATOM 768 C C . ILE A 1 94 ? 8.742 5.453 -13.312 1 91.88 94 ILE A C 1
ATOM 770 O O . ILE A 1 94 ? 8.828 5.23 -12.102 1 91.88 94 ILE A O 1
ATOM 774 N N . PRO A 1 95 ? 8.539 6.617 -13.805 1 87.06 95 PRO A N 1
ATOM 775 C CA . PRO A 1 95 ? 8.531 7.754 -12.883 1 87.06 95 PRO A CA 1
ATOM 776 C C . PRO A 1 95 ? 7.195 7.918 -12.156 1 87.06 95 PRO A C 1
ATOM 778 O O . PRO A 1 95 ? 6.137 7.676 -12.742 1 87.06 95 PRO A O 1
ATOM 781 N N . ARG A 1 96 ? 7.258 8.367 -10.93 1 85.25 96 ARG A N 1
ATOM 782 C CA . ARG A 1 96 ? 6.066 8.539 -10.109 1 85.25 96 ARG A CA 1
ATOM 783 C C . ARG A 1 96 ? 5.266 9.758 -10.555 1 85.25 96 ARG A C 1
ATOM 785 O O . ARG A 1 96 ? 4.078 9.875 -10.242 1 85.25 96 ARG A O 1
ATOM 792 N N . ASN A 1 97 ? 5.871 10.719 -11.242 1 82.75 97 ASN A N 1
ATOM 793 C CA . ASN A 1 97 ? 5.211 11.977 -11.578 1 82.75 97 ASN A CA 1
ATOM 794 C C . ASN A 1 97 ? 4.68 11.961 -13.016 1 82.75 97 ASN A C 1
ATOM 796 O O . ASN A 1 97 ? 4.336 13.008 -13.562 1 82.75 97 ASN A O 1
ATOM 800 N N . LYS A 1 98 ? 4.645 10.773 -13.656 1 82.75 98 LYS A N 1
ATOM 801 C CA . LYS A 1 98 ? 4.098 10.656 -15.008 1 82.75 98 LYS A CA 1
ATOM 802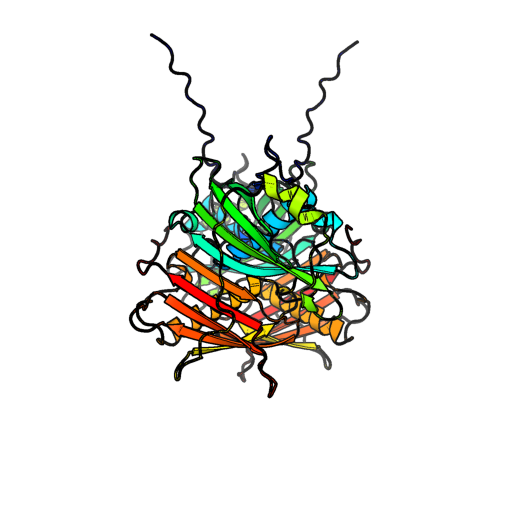 C C . LYS A 1 98 ? 2.984 9.609 -15.062 1 82.75 98 LYS A C 1
ATOM 804 O O . LYS A 1 98 ? 3.008 8.633 -14.305 1 82.75 98 LYS A O 1
ATOM 809 N N . ASN A 1 99 ? 2.084 9.977 -15.922 1 81.94 99 ASN A N 1
ATOM 810 C CA . ASN A 1 99 ? 1.109 8.938 -16.25 1 81.94 99 ASN A CA 1
ATOM 811 C C . ASN A 1 99 ? 1.744 7.797 -17.031 1 81.94 99 ASN A C 1
ATOM 813 O O . ASN A 1 99 ? 2.49 8.039 -17.984 1 81.94 99 ASN A O 1
ATOM 817 N N . PHE A 1 100 ? 1.477 6.652 -16.609 1 88.19 100 PHE A N 1
ATOM 818 C CA . PHE A 1 100 ? 2.066 5.48 -17.25 1 88.19 100 PHE A CA 1
ATOM 819 C C . PHE A 1 100 ? 1.01 4.41 -17.5 1 88.19 100 PHE A C 1
ATOM 821 O O . PHE A 1 100 ? 0.925 3.432 -16.75 1 88.19 100 PHE A O 1
ATOM 828 N N . PRO A 1 101 ? 0.228 4.586 -18.547 1 89.25 101 PRO A N 1
ATOM 829 C CA . PRO A 1 101 ? -0.754 3.547 -18.859 1 89.25 101 PRO A CA 1
ATOM 830 C C . PRO A 1 101 ? -0.105 2.232 -19.297 1 89.25 101 PRO A C 1
ATOM 832 O O . PRO A 1 101 ? 0.919 2.244 -19.984 1 89.25 101 PRO A O 1
ATOM 835 N N . PHE A 1 102 ? -0.697 1.178 -18.891 1 91.38 102 PHE A N 1
ATOM 836 C CA . PHE A 1 102 ? -0.174 -0.132 -19.266 1 91.38 102 PHE A CA 1
ATOM 837 C C . PHE A 1 102 ? -1.307 -1.139 -19.438 1 91.38 102 PHE A C 1
ATOM 839 O O . PHE A 1 102 ? -2.461 -0.841 -19.125 1 91.38 102 PHE A O 1
ATOM 846 N N . LYS A 1 103 ? -1.012 -2.25 -20.016 1 93.19 103 LYS A N 1
ATOM 847 C CA . LYS A 1 103 ? -1.949 -3.359 -20.156 1 93.19 103 LYS A CA 1
ATOM 848 C C . LYS A 1 103 ? -1.276 -4.691 -19.828 1 93.19 103 LYS A C 1
ATOM 850 O O . LYS A 1 103 ? -0.05 -4.805 -19.906 1 93.19 103 LYS A O 1
ATOM 855 N N . ILE A 1 104 ? -2.076 -5.637 -19.438 1 94.44 104 ILE A N 1
ATOM 856 C CA . ILE A 1 104 ? -1.588 -6.969 -19.109 1 94.44 104 ILE A CA 1
ATOM 857 C C . ILE A 1 104 ? -2.342 -8.008 -19.938 1 94.44 104 ILE A C 1
ATOM 859 O O . ILE A 1 104 ? -3.574 -8.016 -19.953 1 94.44 104 ILE A O 1
ATOM 863 N N . ALA A 1 105 ? -1.578 -8.797 -20.578 1 93.38 105 ALA A N 1
ATOM 864 C CA . ALA A 1 105 ? -2.117 -9.93 -21.328 1 93.38 105 ALA A CA 1
ATOM 865 C C . ALA A 1 105 ? -1.938 -11.234 -20.562 1 93.38 105 ALA A C 1
ATOM 867 O O . ALA A 1 105 ? -0.89 -11.461 -19.953 1 93.38 105 ALA A O 1
ATOM 868 N N . GLN A 1 106 ? -2.947 -12.062 -20.594 1 92.06 106 GLN A N 1
ATOM 869 C CA . GLN A 1 106 ? -2.863 -13.383 -19.984 1 92.06 106 GLN A CA 1
ATOM 870 C C . GLN A 1 106 ? -3.455 -14.453 -20.891 1 92.06 106 GLN A C 1
ATOM 872 O O . GLN A 1 106 ? -4.398 -14.188 -21.641 1 92.06 106 GLN A O 1
ATOM 877 N N . SER A 1 107 ? -2.932 -15.578 -20.812 1 90.06 107 SER A N 1
ATOM 878 C CA . SER A 1 107 ? -3.4 -16.719 -21.578 1 90.06 107 SER A CA 1
ATOM 879 C C . SER A 1 107 ? -3.201 -18.031 -20.812 1 90.06 107 SER A C 1
ATOM 881 O O . SER A 1 107 ? -2.428 -18.078 -19.859 1 90.06 107 SER A O 1
ATOM 883 N N . VAL A 1 108 ? -3.928 -19.031 -21.297 1 89.62 108 VAL A N 1
ATOM 884 C CA . VAL A 1 108 ? -3.756 -20.359 -20.75 1 89.62 108 VAL A CA 1
ATOM 885 C C . VAL A 1 108 ? -2.611 -21.078 -21.469 1 89.62 108 VAL A C 1
ATOM 887 O O . VAL A 1 108 ? -2.596 -21.156 -22.703 1 89.62 108 VAL A O 1
ATOM 890 N N . ASP A 1 109 ? -1.703 -21.562 -20.703 1 88.56 109 ASP A N 1
ATOM 891 C CA . ASP A 1 109 ? -0.534 -22.219 -21.281 1 88.56 109 ASP A CA 1
ATOM 892 C C . ASP A 1 109 ? -0.676 -23.734 -21.234 1 88.56 109 ASP A C 1
ATOM 894 O O . ASP A 1 109 ? -0.149 -24.438 -22.094 1 88.56 109 ASP A O 1
ATOM 898 N N . ASP A 1 110 ? -1.268 -24.188 -20.203 1 87.75 110 ASP A N 1
ATOM 899 C CA . ASP A 1 110 ? -1.396 -25.641 -20.016 1 87.75 110 ASP A CA 1
ATOM 900 C C . ASP A 1 110 ? -2.549 -25.969 -19.062 1 87.75 110 ASP A C 1
ATOM 902 O O . ASP A 1 110 ? -2.838 -25.203 -18.141 1 87.75 110 ASP A O 1
ATOM 906 N N . ILE A 1 111 ? -3.158 -27.094 -19.359 1 88.94 111 ILE A N 1
ATOM 907 C CA . ILE A 1 111 ? -4.203 -27.625 -18.484 1 88.94 111 ILE A CA 1
ATOM 908 C C . ILE A 1 111 ? -3.824 -29.031 -18.031 1 88.94 111 ILE A C 1
ATOM 910 O O . ILE A 1 111 ? -3.773 -29.969 -18.828 1 88.94 111 ILE A O 1
ATOM 914 N N . GLY A 1 112 ? -3.531 -29.141 -16.766 1 89 112 GLY A N 1
ATOM 915 C CA . GLY A 1 112 ? -3.271 -30.438 -16.172 1 89 112 GLY A CA 1
ATOM 916 C C . GLY A 1 112 ? -4.512 -31.078 -15.586 1 89 112 GLY A C 1
ATOM 917 O O . GLY A 1 112 ? -5.637 -30.688 -15.906 1 89 112 GLY A O 1
ATOM 918 N N . LYS A 1 113 ? -4.223 -32.125 -14.805 1 92.44 113 LYS A N 1
ATOM 919 C CA . LYS A 1 113 ? -5.328 -32.844 -14.156 1 92.44 113 LYS A CA 1
ATOM 920 C C . LYS A 1 113 ? -5.973 -31.969 -13.078 1 92.44 113 LYS A C 1
ATOM 922 O O . LYS A 1 113 ? -7.199 -31.922 -12.969 1 92.44 113 LYS A O 1
ATOM 927 N N . THR A 1 114 ? -5.141 -31.312 -12.297 1 94.94 114 THR A N 1
ATOM 928 C CA . THR A 1 114 ? -5.652 -30.516 -11.172 1 94.94 114 THR A CA 1
ATOM 929 C C . THR A 1 114 ? -5.207 -29.062 -11.281 1 94.94 114 THR A C 1
ATOM 931 O O . THR A 1 114 ? -5.508 -28.25 -10.406 1 94.94 114 THR A O 1
ATOM 934 N N . SER A 1 115 ? -4.426 -28.781 -12.391 1 92.25 115 SER A N 1
ATOM 935 C CA . SER A 1 115 ? -3.791 -27.469 -12.43 1 92.25 115 SER A CA 1
ATOM 936 C C . SER A 1 115 ? -3.961 -26.812 -13.789 1 92.25 115 SER A C 1
ATOM 938 O O . SER A 1 115 ? -4.168 -27.5 -14.797 1 92.25 115 SER A O 1
ATOM 940 N N . ILE A 1 116 ? -3.963 -25.484 -13.773 1 89.62 116 ILE A N 1
ATOM 941 C CA . ILE A 1 116 ? -3.941 -24.656 -14.969 1 89.62 116 ILE A CA 1
ATOM 942 C C . ILE A 1 116 ? -2.75 -23.703 -14.922 1 89.62 116 ILE A C 1
ATOM 944 O O . ILE A 1 116 ? -2.539 -23.016 -13.914 1 89.62 116 ILE A O 1
ATOM 948 N N . THR A 1 117 ? -1.964 -23.734 -15.961 1 91.5 117 THR A N 1
ATOM 949 C CA . THR A 1 117 ? -0.825 -22.828 -16.078 1 91.5 117 THR A CA 1
ATOM 950 C C . THR A 1 117 ? -1.171 -21.641 -16.969 1 91.5 117 THR A C 1
ATOM 952 O O . THR A 1 117 ? -1.73 -21.812 -18.047 1 91.5 117 THR A O 1
ATOM 955 N N . LEU A 1 118 ? -0.918 -20.484 -16.406 1 90.75 118 LEU A N 1
ATOM 956 C CA . LEU A 1 118 ? -1.164 -19.234 -17.109 1 90.75 118 LEU A CA 1
ATOM 957 C C . LEU A 1 118 ? 0.145 -18.516 -17.406 1 90.75 118 LEU A C 1
ATOM 959 O O . LEU A 1 118 ? 1.124 -18.656 -16.672 1 90.75 118 LEU A O 1
ATOM 963 N N . SER A 1 119 ? 0.174 -17.828 -18.484 1 91.5 119 SER A N 1
ATOM 964 C CA . SER A 1 119 ? 1.27 -16.922 -18.812 1 91.5 119 SER A CA 1
ATOM 965 C C . SER A 1 119 ? 0.752 -15.531 -19.156 1 91.5 119 SER A C 1
ATOM 967 O O . SER A 1 119 ? -0.425 -15.359 -19.484 1 91.5 119 SER A O 1
ATOM 969 N N . GLY A 1 120 ? 1.636 -14.57 -18.969 1 92.69 120 GLY A N 1
ATOM 970 C CA . GLY A 1 120 ? 1.22 -13.219 -19.297 1 92.69 120 GLY A CA 1
ATOM 971 C C . GLY A 1 120 ? 2.381 -12.242 -19.391 1 92.69 120 GLY A C 1
ATOM 972 O O . GLY A 1 120 ? 3.537 -12.625 -19.203 1 92.69 120 GLY A O 1
ATOM 973 N N . LYS A 1 121 ? 2.039 -11.109 -19.812 1 95.75 121 LYS A N 1
ATOM 974 C CA . LYS A 1 121 ? 3.021 -10.039 -19.953 1 95.75 121 LYS A CA 1
ATOM 975 C C . LYS A 1 121 ? 2.391 -8.68 -19.656 1 95.75 121 LYS A C 1
ATOM 977 O O . LYS A 1 121 ? 1.207 -8.469 -19.922 1 95.75 121 LYS A O 1
ATOM 982 N N . LEU A 1 122 ? 3.111 -7.84 -19.062 1 96.56 122 LEU A N 1
ATOM 983 C CA . LEU A 1 122 ? 2.773 -6.434 -18.875 1 96.56 122 LEU A CA 1
ATOM 984 C C . LEU A 1 122 ? 3.443 -5.562 -19.922 1 96.56 122 LEU A C 1
ATOM 986 O O . LEU A 1 122 ? 4.664 -5.621 -20.109 1 96.56 122 LEU A O 1
ATOM 990 N N . ILE A 1 123 ? 2.65 -4.746 -20.578 1 96.56 123 ILE A N 1
ATOM 991 C CA . ILE A 1 123 ? 3.111 -3.977 -21.734 1 96.56 123 ILE A CA 1
ATOM 992 C C . ILE A 1 123 ? 2.863 -2.488 -21.484 1 96.56 123 ILE A C 1
ATOM 994 O O . ILE A 1 123 ? 1.773 -2.096 -21.062 1 96.56 123 ILE A O 1
ATOM 998 N N . ASN A 1 124 ? 3.932 -1.728 -21.719 1 95.38 124 ASN A N 1
ATOM 999 C CA . ASN A 1 124 ? 3.783 -0.276 -21.75 1 95.38 124 ASN A CA 1
ATOM 1000 C C . ASN A 1 124 ? 2.949 0.172 -22.953 1 95.38 124 ASN A C 1
ATOM 1002 O O . ASN A 1 124 ? 3.336 -0.051 -24.094 1 95.38 124 ASN A O 1
ATOM 1006 N N . LYS A 1 125 ? 1.854 0.867 -22.688 1 93.19 125 LYS A N 1
ATOM 1007 C CA . LYS A 1 125 ? 0.954 1.235 -23.781 1 93.19 125 LYS A CA 1
ATOM 1008 C C . LYS A 1 125 ? 1.521 2.396 -24.594 1 93.19 125 LYS A C 1
ATOM 1010 O O . LYS A 1 125 ? 1.067 2.66 -25.703 1 93.19 125 LYS A O 1
ATOM 1015 N N . LEU A 1 126 ? 2.447 3.105 -24.047 1 90.56 126 LEU A N 1
ATOM 1016 C CA . LEU A 1 126 ? 3.016 4.27 -24.719 1 90.56 126 LEU A CA 1
ATOM 1017 C C . LEU A 1 126 ? 3.951 3.846 -25.844 1 90.56 126 LEU A C 1
ATOM 1019 O O . LEU A 1 126 ? 4.02 4.508 -26.891 1 90.56 126 LEU A O 1
ATOM 1023 N N . ASP A 1 127 ? 4.664 2.725 -25.703 1 93.75 127 ASP A N 1
ATOM 1024 C CA . ASP A 1 127 ? 5.629 2.334 -26.734 1 93.75 127 ASP A CA 1
ATOM 1025 C C . ASP A 1 127 ? 5.547 0.837 -27.016 1 93.75 127 ASP A C 1
ATOM 1027 O O . ASP A 1 127 ? 6.383 0.294 -27.75 1 93.75 127 ASP A O 1
ATOM 1031 N N . ASN A 1 128 ? 4.664 0.104 -26.391 1 95.31 128 ASN A N 1
ATOM 1032 C CA . ASN A 1 128 ? 4.379 -1.313 -26.578 1 95.31 128 ASN A CA 1
ATOM 1033 C C . ASN A 1 128 ? 5.535 -2.189 -26.094 1 95.31 128 ASN A C 1
ATOM 1035 O O . ASN A 1 128 ? 5.652 -3.346 -26.5 1 95.31 128 ASN A O 1
ATOM 1039 N N . LYS A 1 129 ? 6.324 -1.614 -25.312 1 96.81 129 LYS A N 1
ATOM 1040 C CA . LYS A 1 129 ? 7.418 -2.402 -24.75 1 96.81 129 LYS A CA 1
ATOM 1041 C C . LYS A 1 129 ? 6.914 -3.369 -23.688 1 96.81 129 LYS A C 1
ATOM 1043 O O . LYS A 1 129 ? 6.129 -2.984 -22.812 1 96.81 129 LYS A O 1
ATOM 1048 N N . GLU A 1 130 ? 7.398 -4.645 -23.781 1 97.81 130 GLU A N 1
ATOM 1049 C CA . GLU A 1 130 ? 7.148 -5.613 -22.719 1 97.81 130 GLU A CA 1
ATOM 1050 C C . GLU A 1 130 ? 8.055 -5.359 -21.516 1 97.81 130 GLU A C 1
ATOM 1052 O O . GLU A 1 130 ? 9.281 -5.32 -21.656 1 97.81 130 GLU A O 1
ATOM 1057 N N . LEU A 1 131 ? 7.469 -5.191 -20.359 1 97.62 131 LEU A N 1
ATOM 1058 C CA . LEU A 1 131 ? 8.242 -4.824 -19.188 1 97.62 131 LEU A CA 1
ATOM 1059 C C . LEU A 1 131 ? 8.359 -6.004 -18.219 1 97.62 131 LEU A C 1
ATOM 1061 O O . LEU A 1 131 ? 9.336 -6.109 -17.484 1 97.62 131 LEU A O 1
ATOM 1065 N N . VAL A 1 132 ? 7.344 -6.809 -18.172 1 97.88 132 VAL A N 1
ATOM 1066 C CA . VAL A 1 132 ? 7.312 -7.969 -17.281 1 97.88 132 VAL A CA 1
ATOM 1067 C C . VAL A 1 132 ? 6.688 -9.156 -18 1 97.88 132 VAL A C 1
ATOM 1069 O O . VAL A 1 132 ? 5.691 -9 -18.719 1 97.88 132 VAL A O 1
ATOM 1072 N N . THR A 1 133 ? 7.258 -10.289 -17.875 1 96.38 133 THR A N 1
ATOM 1073 C CA . THR A 1 133 ? 6.602 -11.547 -18.219 1 96.38 133 THR A CA 1
ATOM 1074 C C . THR A 1 133 ? 6.434 -12.43 -17 1 96.38 133 THR A C 1
ATOM 1076 O O . THR A 1 133 ? 7.227 -12.352 -16.047 1 96.38 133 THR A O 1
ATOM 1079 N N . PHE A 1 134 ? 5.363 -13.195 -17.016 1 94.88 134 PHE A N 1
ATOM 1080 C CA . PHE A 1 134 ? 5.16 -14.047 -15.844 1 94.88 134 PHE A CA 1
ATOM 1081 C C . PHE A 1 134 ? 4.488 -15.359 -16.234 1 94.88 134 PHE A C 1
ATOM 1083 O O . PHE A 1 134 ? 3.807 -15.422 -17.266 1 94.88 134 PHE A O 1
ATOM 1090 N N . ASN A 1 135 ? 4.758 -16.359 -15.5 1 93.81 135 ASN A N 1
ATOM 1091 C CA . ASN A 1 135 ? 4.125 -17.672 -15.547 1 93.81 135 ASN A CA 1
ATOM 1092 C C . ASN A 1 135 ? 3.615 -18.094 -14.172 1 93.81 135 ASN A C 1
ATOM 1094 O O . ASN A 1 135 ? 4.324 -17.953 -13.172 1 93.81 135 ASN A O 1
ATOM 1098 N N . SER A 1 136 ? 2.418 -18.516 -14.172 1 93.44 136 SER A N 1
ATOM 1099 C CA . SER A 1 136 ? 1.828 -18.906 -12.898 1 93.44 136 SER A CA 1
ATOM 1100 C C . SER A 1 136 ? 1.121 -20.266 -13.016 1 93.44 136 SER A C 1
ATOM 1102 O O . SER A 1 136 ? 0.566 -20.578 -14.062 1 93.44 136 SER A O 1
ATOM 1104 N N . LYS A 1 137 ? 1.26 -21.016 -12.008 1 93.19 137 LYS A N 1
ATOM 1105 C CA . LYS A 1 137 ? 0.507 -22.266 -11.875 1 93.19 137 LYS A CA 1
ATOM 1106 C C . LYS A 1 137 ? -0.598 -22.125 -10.828 1 93.19 137 LYS A C 1
ATOM 1108 O O . LYS A 1 137 ? -0.344 -21.703 -9.703 1 93.19 137 LYS A O 1
ATOM 1113 N N . THR A 1 138 ? -1.793 -22.422 -11.234 1 92.44 138 THR A N 1
ATOM 1114 C CA . THR A 1 138 ? -2.938 -22.422 -10.328 1 92.44 138 THR A CA 1
ATOM 1115 C C . THR A 1 138 ? -3.434 -23.859 -10.102 1 92.44 138 THR A C 1
ATOM 1117 O O . THR A 1 138 ? -3.279 -24.719 -10.969 1 92.44 138 THR A O 1
ATOM 1120 N N . VAL A 1 139 ? -4.004 -24.062 -8.992 1 93.69 139 VAL A N 1
ATOM 1121 C CA . VAL A 1 139 ? -4.461 -25.406 -8.641 1 93.69 139 VAL A CA 1
ATOM 1122 C C . VAL A 1 139 ? -5.93 -25.359 -8.234 1 93.69 139 VAL A C 1
ATOM 1124 O O . VAL A 1 139 ? -6.352 -24.453 -7.512 1 93.69 139 VAL A O 1
ATOM 1127 N N . TYR A 1 140 ? -6.641 -26.297 -8.758 1 94.56 140 TYR A N 1
ATOM 1128 C CA . TYR A 1 140 ? -8.039 -26.5 -8.383 1 94.56 140 TYR A CA 1
ATOM 1129 C C . TYR A 1 140 ? -8.133 -27.281 -7.078 1 94.56 140 TYR A C 1
ATOM 1131 O O . TYR A 1 140 ? -7.566 -28.375 -6.953 1 94.56 140 TYR A O 1
ATOM 1139 N N . VAL A 1 141 ? -8.875 -26.672 -6.098 1 94.69 141 VAL A N 1
ATOM 1140 C CA . VAL A 1 141 ? -8.797 -27.219 -4.746 1 94.69 141 VAL A CA 1
ATOM 1141 C C . VAL A 1 141 ? -10.195 -27.344 -4.152 1 94.69 141 VAL A C 1
ATOM 1143 O O . VAL A 1 141 ? -11.078 -26.547 -4.465 1 94.69 141 VAL A O 1
ATOM 1146 N N . GLU A 1 142 ? -10.391 -28.359 -3.357 1 94.75 142 GLU A N 1
ATOM 1147 C CA . GLU A 1 142 ? -11.539 -28.406 -2.457 1 94.75 142 GLU A CA 1
ATOM 1148 C C . GLU A 1 142 ? -11.305 -27.531 -1.221 1 94.75 142 GLU A C 1
ATOM 1150 O O . GLU A 1 142 ? -10.359 -27.781 -0.461 1 94.75 142 GLU A O 1
ATOM 1155 N N . ARG A 1 143 ? -12.164 -26.594 -0.995 1 88.88 143 ARG A N 1
ATOM 1156 C CA . ARG A 1 143 ? -11.938 -25.547 0.003 1 88.88 143 ARG A CA 1
ATOM 1157 C C . ARG A 1 143 ? -11.844 -26.141 1.404 1 88.88 143 ARG A C 1
ATOM 1159 O O . ARG A 1 143 ? -11.008 -25.734 2.207 1 88.88 143 ARG A O 1
ATOM 1166 N N . ALA A 1 144 ? -12.664 -27.109 1.743 1 90.06 144 ALA A N 1
ATOM 1167 C CA . ALA A 1 144 ? -12.742 -27.672 3.09 1 90.06 144 ALA A CA 1
ATOM 1168 C C . ALA A 1 144 ? -11.453 -28.406 3.451 1 90.06 144 ALA A C 1
ATOM 1170 O O . ALA A 1 144 ? -10.93 -28.25 4.559 1 90.06 144 ALA A O 1
ATOM 1171 N N . SER A 1 145 ? -10.922 -29.156 2.516 1 89.38 145 SER A N 1
ATOM 1172 C CA . SER A 1 145 ? -9.742 -29.969 2.797 1 89.38 145 SER A CA 1
ATOM 1173 C C . SER A 1 145 ? -8.461 -29.234 2.432 1 89.38 145 SER A C 1
ATOM 1175 O O . SER A 1 145 ? -7.379 -29.578 2.916 1 89.38 145 SER A O 1
ATOM 1177 N N . GLY A 1 146 ? -8.609 -28.328 1.5 1 87.5 146 GLY A N 1
ATOM 1178 C CA . GLY A 1 146 ? -7.434 -27.641 0.988 1 87.5 146 GLY A CA 1
ATOM 1179 C C . GLY A 1 146 ? -6.629 -28.484 0.018 1 87.5 146 GLY A C 1
ATOM 1180 O O . GLY A 1 146 ? -5.516 -28.109 -0.362 1 87.5 146 GLY A O 1
ATOM 1181 N N . ARG A 1 147 ? -7.203 -29.594 -0.413 1 92.06 147 ARG A N 1
ATOM 1182 C CA . ARG A 1 147 ? -6.477 -30.531 -1.272 1 92.06 147 ARG A CA 1
ATOM 1183 C C . ARG A 1 147 ? -6.82 -30.297 -2.74 1 92.06 147 ARG A C 1
ATOM 1185 O O . ARG A 1 147 ? -7.953 -29.938 -3.068 1 92.06 147 ARG A O 1
ATOM 1192 N N . PRO A 1 148 ? -5.824 -30.625 -3.59 1 95.12 148 PRO A N 1
ATOM 1193 C CA . PRO A 1 148 ? -6.113 -30.547 -5.023 1 95.12 148 PRO A CA 1
ATOM 1194 C C . PRO A 1 148 ? -7.133 -31.578 -5.48 1 95.12 148 PRO A C 1
ATOM 1196 O O . PRO A 1 148 ? -7.137 -32.719 -4.977 1 95.12 148 PRO A O 1
ATOM 1199 N N . VAL A 1 149 ? -7.961 -31.172 -6.398 1 96.38 149 VAL A N 1
ATOM 1200 C CA . VAL A 1 149 ? -8.938 -32.062 -7.004 1 96.38 149 VAL A CA 1
ATOM 1201 C C . VAL A 1 149 ? -8.875 -31.953 -8.523 1 96.38 149 VAL A C 1
ATOM 1203 O O . VAL A 1 149 ? -8.375 -30.969 -9.055 1 96.38 149 VAL A O 1
ATOM 1206 N N . SER A 1 150 ? -9.414 -32.969 -9.203 1 96.44 150 SER A N 1
ATOM 1207 C CA . SER A 1 150 ? -9.414 -32.969 -10.664 1 96.44 150 SER A CA 1
ATOM 1208 C C . SER A 1 150 ? -10.328 -31.875 -11.203 1 96.44 150 SER A C 1
ATOM 1210 O O . SER A 1 150 ? -11.422 -31.656 -10.68 1 96.44 150 SER A O 1
ATOM 1212 N N . LEU A 1 151 ? -9.828 -31.312 -12.266 1 94.81 151 LEU A N 1
ATOM 1213 C CA . LEU A 1 151 ? -10.688 -30.406 -13.008 1 94.81 151 LEU A CA 1
ATOM 1214 C C . LEU A 1 151 ? -11.859 -31.141 -13.641 1 94.81 151 LEU A C 1
ATOM 1216 O O . LEU A 1 151 ? -11.734 -32.312 -13.977 1 94.81 151 LEU A O 1
ATOM 1220 N N . PRO A 1 152 ? -12.961 -30.391 -13.773 1 93.94 152 PRO A N 1
ATOM 1221 C CA . PRO A 1 152 ? -14.047 -31.031 -14.516 1 93.94 152 PRO A CA 1
ATOM 1222 C C . PRO A 1 152 ? -13.609 -31.5 -15.906 1 93.94 152 PRO A C 1
ATOM 1224 O O . PRO A 1 152 ? -12.82 -30.828 -16.562 1 93.94 152 PRO A O 1
ATOM 1227 N N . ASP A 1 153 ? -14.227 -32.562 -16.391 1 92.94 153 ASP A N 1
ATOM 1228 C CA . ASP A 1 153 ? -13.805 -33.25 -17.609 1 92.94 153 ASP A CA 1
ATOM 1229 C C . ASP A 1 153 ? -13.93 -32.344 -18.828 1 92.94 153 ASP A C 1
ATOM 1231 O O . ASP A 1 153 ? -13.203 -32.531 -19.812 1 92.94 153 ASP A O 1
ATOM 1235 N N . TRP A 1 154 ? -14.773 -31.453 -18.734 1 91.25 154 TRP A N 1
ATOM 1236 C CA . TRP A 1 154 ? -15.062 -30.641 -19.906 1 91.25 154 TRP A CA 1
ATOM 1237 C C . TRP A 1 154 ? -14.031 -29.531 -20.078 1 91.25 154 TRP A C 1
ATOM 1239 O O . TRP A 1 154 ? -13.938 -28.922 -21.141 1 91.25 154 TRP A O 1
ATOM 1249 N N . VAL A 1 155 ? -13.234 -29.219 -19.062 1 89.44 155 VAL A N 1
ATOM 1250 C CA . VAL A 1 155 ? -12.344 -28.062 -19.094 1 89.44 155 VAL A CA 1
ATOM 1251 C C . VAL A 1 155 ? -11.227 -28.281 -20.109 1 89.44 155 VAL A C 1
ATOM 1253 O O . VAL A 1 155 ? -10.992 -27.438 -20.969 1 89.44 155 VAL A O 1
ATOM 1256 N N . ALA A 1 156 ? -10.578 -29.375 -20.047 1 87.19 156 ALA A N 1
ATOM 1257 C CA . ALA A 1 156 ? -9.43 -29.641 -20.906 1 87.19 156 ALA A CA 1
ATOM 1258 C C . ALA A 1 156 ? -9.82 -29.625 -22.391 1 87.19 156 ALA A C 1
ATOM 1260 O O . ALA A 1 156 ? -9.195 -28.938 -23.188 1 87.19 156 ALA A O 1
ATOM 1261 N N . PRO A 1 157 ? -10.812 -30.281 -22.812 1 86.19 157 PRO A N 1
ATOM 1262 C CA . PRO A 1 157 ? -11.203 -30.25 -24.219 1 86.19 157 PRO A CA 1
ATOM 1263 C C . PRO A 1 157 ? -11.586 -28.844 -24.703 1 86.19 157 PRO A C 1
ATOM 1265 O O . PRO A 1 157 ? -11.352 -28.5 -25.859 1 86.19 157 PRO A O 1
ATOM 1268 N N . LYS A 1 158 ? -12.102 -28.125 -23.859 1 82.62 158 LYS A N 1
ATOM 1269 C CA . LYS A 1 158 ? -12.547 -26.781 -24.25 1 82.62 158 LYS A CA 1
ATOM 1270 C C . LYS A 1 158 ? -11.359 -25.859 -24.469 1 82.62 158 LYS A C 1
ATOM 1272 O O . LYS A 1 158 ? -11.367 -25.031 -25.391 1 82.62 158 LYS A O 1
ATOM 1277 N N . TRP A 1 159 ? -10.406 -25.953 -23.641 1 82.94 159 TRP A N 1
ATOM 1278 C CA . TRP A 1 159 ? -9.352 -24.953 -23.641 1 82.94 159 TRP A CA 1
ATOM 1279 C C . TRP A 1 159 ? -8.109 -25.469 -24.359 1 82.94 159 TRP A C 1
ATOM 1281 O O . TRP A 1 159 ? -7.223 -24.688 -24.719 1 82.94 159 TRP A O 1
ATOM 1291 N N . SER A 1 160 ? -8.07 -26.703 -24.641 1 76.25 160 SER A N 1
ATOM 1292 C CA . SER A 1 160 ? -6.922 -27.312 -25.312 1 76.25 160 SER A CA 1
ATOM 1293 C C . SER A 1 160 ? -6.629 -26.609 -26.641 1 76.25 160 SER A C 1
ATOM 1295 O O . SER A 1 160 ? -5.469 -26.375 -26.969 1 76.25 160 SER A O 1
ATOM 1297 N N . PRO A 1 161 ? -7.629 -26.172 -27.312 1 74.19 161 PRO A N 1
ATOM 1298 C CA . PRO A 1 161 ? -7.324 -25.5 -28.578 1 74.19 161 PRO A CA 1
ATOM 1299 C C . PRO A 1 161 ? -6.68 -24.141 -28.391 1 74.19 161 PRO A C 1
ATOM 1301 O O . PRO A 1 161 ? -6.043 -23.609 -29.312 1 74.19 161 PRO A O 1
ATOM 1304 N N . SER A 1 162 ? -6.891 -23.594 -27.234 1 69.94 162 SER A N 1
ATOM 1305 C CA . SER A 1 162 ? -6.418 -22.25 -26.969 1 69.94 162 SER A CA 1
ATOM 1306 C C . SER A 1 162 ? -5.035 -22.25 -26.328 1 69.94 162 SER A C 1
ATOM 1308 O O . SER A 1 162 ? -4.441 -21.203 -26.094 1 69.94 162 SER A O 1
ATOM 1310 N N . VAL A 1 163 ? -4.594 -23.453 -26.047 1 73.19 163 VAL A N 1
ATOM 1311 C CA . VAL A 1 163 ? -3.326 -23.562 -25.328 1 73.19 163 VAL A CA 1
ATOM 1312 C C . VAL A 1 163 ? -2.17 -23.266 -26.281 1 73.19 163 VAL A C 1
ATOM 1314 O O . VAL A 1 163 ? -2.092 -23.844 -27.375 1 73.19 163 VAL A O 1
ATOM 1317 N N . THR A 1 164 ? -1.519 -22.094 -26.156 1 62.91 164 THR A N 1
ATOM 1318 C CA . THR A 1 164 ? -0.496 -21.625 -27.078 1 62.91 164 THR A CA 1
ATOM 1319 C C . THR A 1 164 ? 0.806 -22.391 -26.891 1 62.91 164 THR A C 1
ATOM 1321 O O . THR A 1 164 ? 1.481 -22.734 -27.859 1 62.91 164 THR A O 1
ATOM 1324 N N . LYS A 1 165 ? 1.592 -22.172 -25.75 1 61.38 165 LYS A N 1
ATOM 1325 C CA . LYS A 1 165 ? 2.939 -22.703 -25.562 1 61.38 165 LYS A CA 1
ATOM 1326 C C . LYS A 1 165 ? 3.002 -23.641 -24.359 1 61.38 165 LYS A C 1
ATOM 1328 O O . LYS A 1 165 ? 2.428 -23.359 -23.312 1 61.38 165 LYS A O 1
ATOM 1333 N N . LYS A 1 166 ? 3.332 -24.922 -24.703 1 60.53 166 LYS A N 1
ATOM 1334 C CA . LYS A 1 166 ? 3.428 -25.938 -23.656 1 60.53 166 LYS A CA 1
ATOM 1335 C C . LYS A 1 166 ? 4.676 -25.719 -22.797 1 60.53 166 LYS A C 1
ATOM 1337 O O . LYS A 1 166 ? 5.773 -26.141 -23.188 1 60.53 166 LYS A O 1
ATOM 1342 N N . GLN A 1 167 ? 5.02 -24.406 -22.375 1 61.62 167 GLN A N 1
ATOM 1343 C CA . GLN A 1 167 ? 6.137 -24.406 -21.438 1 61.62 167 GLN A CA 1
ATOM 1344 C C . GLN A 1 167 ? 5.738 -25.047 -20.109 1 61.62 167 GLN A C 1
ATOM 1346 O O . GLN A 1 167 ? 4.707 -24.703 -19.531 1 61.62 167 GLN A O 1
ATOM 1351 N N . PHE A 1 168 ? 6.488 -26.156 -19.891 1 66.69 168 PHE A N 1
ATOM 1352 C CA . PHE A 1 168 ? 6.289 -26.812 -18.609 1 66.69 168 PHE A CA 1
ATOM 1353 C C . PHE A 1 168 ? 6.891 -25.984 -17.469 1 66.69 168 PHE A C 1
ATOM 1355 O O . PHE A 1 168 ? 8.109 -25.781 -17.422 1 66.69 168 PHE A O 1
ATOM 1362 N N . LEU A 1 169 ? 6.055 -25.281 -16.812 1 78.44 169 LEU A N 1
ATOM 1363 C CA . LEU A 1 169 ? 6.453 -24.562 -15.609 1 78.44 169 LEU A CA 1
ATOM 1364 C C . LEU A 1 169 ? 6.504 -25.5 -14.406 1 78.44 169 LEU A C 1
ATOM 1366 O O . LEU A 1 169 ? 5.512 -26.156 -14.086 1 78.44 169 LEU A O 1
ATOM 1370 N N . GLN A 1 170 ? 7.762 -25.656 -13.906 1 83.75 170 GLN A N 1
ATOM 1371 C CA . GLN A 1 170 ? 7.883 -26.469 -12.703 1 83.75 170 GLN A CA 1
ATOM 1372 C C . GLN A 1 170 ? 8.516 -25.688 -11.562 1 83.75 170 GLN A C 1
ATOM 1374 O O . GLN A 1 170 ? 9.547 -25.031 -11.75 1 83.75 170 GLN A O 1
ATOM 1379 N N . PHE A 1 171 ? 7.781 -25.719 -10.461 1 92.06 171 PHE A N 1
ATOM 1380 C CA . PHE A 1 171 ? 8.305 -25.172 -9.219 1 92.06 171 PHE A CA 1
ATOM 1381 C C . PHE A 1 171 ? 8.867 -26.281 -8.336 1 92.06 171 PHE A C 1
ATOM 1383 O O . PHE A 1 171 ? 8.391 -27.422 -8.375 1 92.06 171 PHE A O 1
ATOM 1390 N N . SER A 1 172 ? 9.891 -25.969 -7.574 1 90.88 172 SER A N 1
ATOM 1391 C CA . SER A 1 172 ? 10.367 -26.922 -6.59 1 90.88 172 SER A CA 1
ATOM 1392 C C . SER A 1 172 ? 9.258 -27.297 -5.605 1 90.88 172 SER A C 1
ATOM 1394 O O . SER A 1 172 ? 8.609 -26.422 -5.039 1 90.88 172 SER A O 1
ATOM 1396 N N . PRO A 1 173 ? 9.07 -28.547 -5.391 1 88.94 173 PRO A N 1
ATOM 1397 C CA . PRO A 1 173 ? 7.984 -28.938 -4.484 1 88.94 173 PRO A CA 1
ATOM 1398 C C . PRO A 1 173 ? 8.289 -28.625 -3.023 1 88.94 173 PRO A C 1
ATOM 1400 O O . PRO A 1 173 ? 7.383 -28.594 -2.188 1 88.94 173 PRO A O 1
ATOM 1403 N N . GLN A 1 174 ? 9.602 -28.469 -2.758 1 91.44 174 GLN A N 1
ATOM 1404 C CA . GLN A 1 174 ? 10.016 -28.172 -1.39 1 91.44 174 GLN A CA 1
ATOM 1405 C C . GLN A 1 174 ? 10.922 -26.953 -1.34 1 91.44 174 GLN A C 1
ATOM 1407 O O . GLN A 1 174 ? 11.641 -26.656 -2.301 1 91.44 174 GLN A O 1
ATOM 1412 N N . PRO A 1 175 ? 10.789 -26.312 -0.207 1 92.75 175 PRO A N 1
ATOM 1413 C CA . PRO A 1 175 ? 11.711 -25.172 -0.057 1 92.75 175 PRO A CA 1
ATOM 1414 C C . PRO A 1 175 ? 13.164 -25.609 0.044 1 92.75 175 PRO A C 1
ATOM 1416 O O . PRO A 1 175 ? 13.445 -26.75 0.433 1 92.75 175 PRO A O 1
ATOM 1419 N N . SER A 1 176 ? 14.023 -24.703 -0.318 1 91.06 176 SER A N 1
ATOM 1420 C CA . SER A 1 176 ? 15.438 -24.922 -0.027 1 91.06 176 SER A CA 1
ATOM 1421 C C . SER A 1 176 ? 15.68 -25.031 1.475 1 91.06 176 SER A C 1
ATOM 1423 O O . SER A 1 176 ? 14.984 -24.391 2.268 1 91.06 176 SER A O 1
ATOM 1425 N N . GLU A 1 177 ? 16.641 -25.844 1.791 1 92.88 177 GLU A N 1
ATOM 1426 C CA . GLU A 1 177 ? 17.031 -25.922 3.197 1 92.88 177 GLU A CA 1
ATOM 1427 C C . GLU A 1 177 ? 17.594 -24.594 3.695 1 92.88 177 GLU A C 1
ATOM 1429 O O . GLU A 1 177 ? 18.438 -24 3.041 1 92.88 177 GLU A O 1
ATOM 1434 N N . VAL A 1 178 ? 17.125 -24.203 4.828 1 94.94 178 VAL A N 1
ATOM 1435 C CA . VAL A 1 178 ? 17.609 -22.953 5.422 1 94.94 178 VAL A CA 1
ATOM 1436 C C . VAL A 1 178 ? 19.016 -23.172 5.996 1 94.94 178 VAL A C 1
ATOM 1438 O O . VAL A 1 178 ? 19.188 -23.969 6.922 1 94.94 178 VAL A O 1
ATOM 1441 N N . PRO A 1 179 ? 20.016 -22.516 5.48 1 95.69 179 PRO A N 1
ATOM 1442 C CA . PRO A 1 179 ? 21.375 -22.734 5.996 1 95.69 179 PRO A CA 1
ATOM 1443 C C . PRO A 1 179 ? 21.594 -22.094 7.367 1 95.69 179 PRO A C 1
ATOM 1445 O O . PRO A 1 179 ? 20.797 -21.25 7.789 1 95.69 179 PRO A O 1
ATOM 1448 N N . GLU A 1 180 ? 22.812 -22.547 7.863 1 91.69 180 GLU A N 1
ATOM 1449 C CA . GLU A 1 180 ? 23.234 -21.875 9.078 1 91.69 180 GLU A CA 1
ATOM 1450 C C . GLU A 1 180 ? 23.609 -20.422 8.805 1 91.69 180 GLU A C 1
ATOM 1452 O O . GLU A 1 180 ? 24.234 -20.125 7.781 1 91.69 180 GLU A O 1
ATOM 1457 N N . GLY A 1 181 ? 23.109 -19.516 9.438 1 93 181 GLY A N 1
ATOM 1458 C CA . GLY A 1 181 ? 23.469 -18.125 9.258 1 93 181 GLY A CA 1
ATOM 1459 C C . GLY A 1 181 ? 22.406 -17.328 8.516 1 93 181 GLY A C 1
ATOM 1460 O O . GLY A 1 181 ? 22.562 -16.109 8.328 1 93 181 GLY A O 1
ATOM 1461 N N . ALA A 1 182 ? 21.5 -18.047 7.945 1 97.19 182 ALA A N 1
ATOM 1462 C CA . ALA A 1 182 ? 20.406 -17.328 7.301 1 97.19 182 ALA A CA 1
ATOM 1463 C C . ALA A 1 182 ? 19.875 -16.219 8.203 1 97.19 182 ALA A C 1
ATOM 1465 O O . ALA A 1 182 ? 19.859 -16.359 9.43 1 97.19 182 ALA A O 1
ATOM 1466 N N . PHE A 1 183 ? 19.547 -15.156 7.555 1 98.31 183 PHE A N 1
ATOM 1467 C CA . PHE A 1 183 ? 18.969 -14.047 8.305 1 98.31 183 PHE A CA 1
ATOM 1468 C C . PHE A 1 183 ? 17.531 -14.344 8.68 1 98.31 183 PHE A C 1
ATOM 1470 O O . PHE A 1 183 ? 16.75 -14.812 7.844 1 98.31 183 PHE A O 1
ATOM 1477 N N . GLN A 1 184 ? 17.203 -14.102 9.891 1 97.38 184 GLN A N 1
ATOM 1478 C CA . GLN A 1 184 ? 15.836 -14.312 10.367 1 97.38 184 GLN A CA 1
ATOM 1479 C C . GLN A 1 184 ? 15.141 -12.984 10.648 1 97.38 184 GLN A C 1
ATOM 1481 O O . GLN A 1 184 ? 15.688 -12.117 11.328 1 97.38 184 GLN A O 1
ATOM 1486 N N . TYR A 1 185 ? 14 -12.82 10.117 1 97.81 185 TYR A N 1
ATOM 1487 C CA . TYR A 1 185 ? 13.164 -11.641 10.273 1 97.81 185 TYR A CA 1
ATOM 1488 C C . TYR A 1 185 ? 11.766 -12.016 10.742 1 97.81 185 TYR A C 1
ATOM 1490 O O . TYR A 1 185 ? 11.102 -12.844 10.117 1 97.81 185 TYR A O 1
ATOM 1498 N N . ASN A 1 186 ? 11.32 -11.414 11.812 1 96.62 186 ASN A N 1
ATOM 1499 C CA . ASN A 1 186 ? 10.023 -11.758 12.391 1 96.62 186 ASN A CA 1
ATOM 1500 C C . ASN A 1 186 ? 8.945 -10.758 11.977 1 96.62 186 ASN A C 1
ATOM 1502 O O . ASN A 1 186 ? 9.195 -9.555 11.938 1 96.62 186 ASN A O 1
ATOM 1506 N N . VAL A 1 187 ? 7.848 -11.305 11.68 1 96.69 187 VAL A N 1
ATOM 1507 C CA . VAL A 1 187 ? 6.719 -10.492 11.242 1 96.69 187 VAL A CA 1
ATOM 1508 C C . VAL A 1 187 ? 5.449 -10.93 11.977 1 96.69 187 VAL A C 1
ATOM 1510 O O . VAL A 1 187 ? 5.219 -12.125 12.172 1 96.69 187 VAL A O 1
ATOM 1513 N N . THR A 1 188 ? 4.66 -10 12.398 1 96.5 188 THR A N 1
ATOM 1514 C CA . THR A 1 188 ? 3.279 -10.258 12.797 1 96.5 188 THR A CA 1
ATOM 1515 C C . THR A 1 188 ? 2.309 -9.805 11.711 1 96.5 188 THR A C 1
ATOM 1517 O O . THR A 1 188 ? 2.326 -8.641 11.312 1 96.5 188 THR A O 1
ATOM 1520 N N . VAL A 1 189 ? 1.479 -10.742 11.242 1 97.38 189 VAL A N 1
ATOM 1521 C CA . VAL A 1 189 ? 0.551 -10.422 10.164 1 97.38 189 VAL A CA 1
ATOM 1522 C C . VAL A 1 189 ? -0.506 -9.438 10.664 1 97.38 189 VAL A C 1
ATOM 1524 O O . VAL A 1 189 ? -1.202 -9.711 11.641 1 97.38 189 VAL A O 1
ATOM 1527 N N . ALA A 1 190 ? -0.598 -8.305 10.008 1 98.06 190 ALA A N 1
ATOM 1528 C CA . ALA A 1 190 ? -1.611 -7.301 10.328 1 98.06 190 ALA A CA 1
ATOM 1529 C C . ALA A 1 190 ? -2.865 -7.5 9.477 1 98.06 190 ALA A C 1
ATOM 1531 O O . ALA A 1 190 ? -2.834 -8.211 8.477 1 98.06 190 ALA A O 1
ATOM 1532 N N . ALA A 1 191 ? -3.961 -6.879 9.898 1 97.88 191 ALA A N 1
ATOM 1533 C CA . ALA A 1 191 ? -5.184 -6.941 9.094 1 97.88 191 ALA A CA 1
ATOM 1534 C C . ALA A 1 191 ? -4.961 -6.352 7.707 1 97.88 191 ALA A C 1
ATOM 1536 O O . ALA A 1 191 ? -5.512 -6.844 6.723 1 97.88 191 ALA A O 1
ATOM 1537 N N . SER A 1 192 ? -4.148 -5.301 7.633 1 97.44 192 SER A N 1
ATOM 1538 C CA . SER A 1 192 ? -3.879 -4.625 6.367 1 97.44 192 SER A CA 1
ATOM 1539 C C . SER A 1 192 ? -3.084 -5.52 5.422 1 97.44 192 SER A C 1
ATOM 1541 O O . SER A 1 192 ? -2.939 -5.207 4.238 1 97.44 192 SER A O 1
ATOM 1543 N N . ASP A 1 193 ? -2.625 -6.652 5.883 1 97.5 193 ASP A N 1
ATOM 1544 C CA . ASP A 1 193 ? -1.857 -7.582 5.062 1 97.5 193 ASP A CA 1
ATOM 1545 C C . ASP A 1 193 ? -2.775 -8.594 4.379 1 97.5 193 ASP A C 1
ATOM 1547 O O . ASP A 1 193 ? -2.326 -9.383 3.541 1 97.5 193 ASP A O 1
ATOM 1551 N N . THR A 1 194 ? -4.031 -8.625 4.719 1 96 194 THR A N 1
ATOM 1552 C CA . THR A 1 194 ? -4.922 -9.695 4.285 1 96 194 THR A CA 1
ATOM 1553 C C . THR A 1 194 ? -5.793 -9.234 3.119 1 96 194 THR A C 1
ATOM 1555 O O . THR A 1 194 ? -5.832 -8.047 2.795 1 96 194 THR A O 1
ATOM 1558 N N . ASP A 1 195 ? -6.371 -10.195 2.453 1 91.19 195 ASP A N 1
ATOM 1559 C CA . ASP A 1 195 ? -7.223 -9.914 1.3 1 91.19 195 ASP A CA 1
ATOM 1560 C C . ASP A 1 195 ? -8.68 -10.266 1.6 1 91.19 195 ASP A C 1
ATOM 1562 O O . ASP A 1 195 ? -9.062 -10.406 2.762 1 91.19 195 ASP A O 1
ATOM 1566 N N . VAL A 1 196 ? -9.477 -10.344 0.585 1 86.44 196 VAL A N 1
ATOM 1567 C CA . VAL A 1 196 ? -10.922 -10.516 0.716 1 86.44 196 VAL A CA 1
ATOM 1568 C C . VAL A 1 196 ? -11.227 -11.859 1.362 1 86.44 196 VAL A C 1
ATOM 1570 O O . VAL A 1 196 ? -12.281 -12.039 1.983 1 86.44 196 VAL A O 1
ATOM 1573 N N . ASN A 1 197 ? -10.281 -12.859 1.21 1 83.75 197 ASN A N 1
ATOM 1574 C CA . ASN A 1 197 ? -10.453 -14.18 1.813 1 83.75 197 ASN A CA 1
ATOM 1575 C C . ASN A 1 197 ? -9.938 -14.211 3.248 1 83.75 197 ASN A C 1
ATOM 1577 O O . ASN A 1 197 ? -9.93 -15.258 3.887 1 83.75 197 ASN A O 1
ATOM 1581 N N . LYS A 1 198 ? -9.375 -13.055 3.762 1 86.69 198 LYS A N 1
ATOM 1582 C CA . LYS A 1 198 ? -8.859 -12.875 5.113 1 86.69 198 LYS A CA 1
ATOM 1583 C C . LYS A 1 198 ? -7.559 -13.656 5.309 1 86.69 198 LYS A C 1
ATOM 1585 O O . LYS A 1 198 ? -7.195 -13.992 6.438 1 86.69 198 LYS A O 1
ATOM 1590 N N . HIS A 1 199 ? -6.984 -14.086 4.227 1 91.5 199 HIS A N 1
ATOM 1591 C CA . HIS A 1 199 ? -5.629 -14.625 4.234 1 91.5 199 HIS A CA 1
ATOM 1592 C C . HIS A 1 199 ? -4.609 -13.562 3.844 1 91.5 199 HIS A C 1
ATOM 1594 O O . HIS A 1 199 ? -4.945 -12.594 3.166 1 91.5 199 HIS A O 1
ATOM 1600 N N . THR A 1 200 ? -3.4 -13.789 4.344 1 95.62 200 THR A N 1
ATOM 1601 C CA . THR A 1 200 ? -2.332 -12.898 3.904 1 95.62 200 THR A CA 1
ATOM 1602 C C . THR A 1 200 ? -2.252 -12.859 2.381 1 95.62 200 THR A C 1
ATOM 1604 O O . THR A 1 200 ? -2.258 -13.898 1.726 1 95.62 200 THR A O 1
ATOM 1607 N N . ASN A 1 201 ? -2.285 -11.648 1.896 1 93.62 201 ASN A N 1
ATOM 1608 C CA . ASN A 1 201 ? -2.229 -11.445 0.452 1 93.62 201 ASN A CA 1
ATOM 1609 C C . ASN A 1 201 ? -0.863 -11.82 -0.115 1 93.62 201 ASN A C 1
ATOM 1611 O O . ASN A 1 201 ? 0.16 -11.641 0.547 1 93.62 201 ASN A O 1
ATOM 1615 N N . GLN A 1 202 ? -0.859 -12.289 -1.395 1 92.75 202 GLN A N 1
ATOM 1616 C CA . GLN A 1 202 ? 0.373 -12.703 -2.059 1 92.75 202 GLN A CA 1
ATOM 1617 C C . GLN A 1 202 ? 1.395 -11.57 -2.08 1 92.75 202 GLN A C 1
ATOM 1619 O O . GLN A 1 202 ? 2.592 -11.805 -1.9 1 92.75 202 GLN A O 1
ATOM 1624 N N . GLY A 1 203 ? 0.904 -10.352 -2.314 1 94.94 203 GLY A N 1
ATOM 1625 C CA . GLY A 1 203 ? 1.795 -9.195 -2.303 1 94.94 203 GLY A CA 1
ATOM 1626 C C . GLY A 1 203 ? 2.416 -8.938 -0.943 1 94.94 203 GLY A C 1
ATOM 1627 O O . GLY A 1 203 ? 3.582 -8.547 -0.853 1 94.94 203 GLY A O 1
ATOM 1628 N N . SER A 1 204 ? 1.64 -9.164 0.108 1 97.19 204 SER A N 1
ATOM 1629 C CA . SER A 1 204 ? 2.148 -8.961 1.461 1 97.19 204 SER A CA 1
ATOM 1630 C C . SER A 1 204 ? 3.289 -9.93 1.772 1 97.19 204 SER A C 1
ATOM 1632 O O . SER A 1 204 ? 4.273 -9.547 2.41 1 97.19 204 SER A O 1
ATOM 1634 N N . TYR A 1 205 ? 3.195 -11.18 1.3 1 97.62 205 TYR A N 1
ATOM 1635 C CA . TYR A 1 205 ? 4.301 -12.117 1.503 1 97.62 205 TYR A CA 1
ATOM 1636 C C . TYR A 1 205 ? 5.578 -11.594 0.854 1 97.62 205 TYR A C 1
ATOM 1638 O O . TYR A 1 205 ? 6.656 -11.664 1.449 1 97.62 205 TYR A O 1
ATOM 1646 N N . VAL A 1 206 ? 5.441 -11.102 -0.328 1 97.94 206 VAL A N 1
ATOM 1647 C CA . VAL A 1 206 ? 6.602 -10.562 -1.025 1 97.94 206 VAL A CA 1
ATOM 1648 C C . VAL A 1 206 ? 7.133 -9.344 -0.28 1 97.94 206 VAL A C 1
ATOM 1650 O O . VAL A 1 206 ? 8.352 -9.164 -0.154 1 97.94 206 VAL A O 1
ATOM 1653 N N . ARG A 1 207 ? 6.258 -8.539 0.211 1 98.31 207 ARG A N 1
ATOM 1654 C CA . ARG A 1 207 ? 6.68 -7.379 0.994 1 98.31 207 ARG A CA 1
ATOM 1655 C C . ARG A 1 207 ? 7.461 -7.812 2.23 1 98.31 207 ARG A C 1
ATOM 1657 O O . ARG A 1 207 ? 8.477 -7.203 2.572 1 98.31 207 ARG A O 1
ATOM 1664 N N . PHE A 1 208 ? 6.977 -8.875 2.906 1 98.62 208 PHE A N 1
ATOM 1665 C CA . PHE A 1 208 ? 7.707 -9.398 4.055 1 98.62 208 PHE A CA 1
ATOM 1666 C C . PHE A 1 208 ? 9.133 -9.758 3.67 1 98.62 208 PHE A C 1
ATOM 1668 O O . PHE A 1 208 ? 10.078 -9.453 4.406 1 98.62 208 PHE A O 1
ATOM 1675 N N . CYS A 1 209 ? 9.258 -10.367 2.549 1 98.56 209 CYS A N 1
ATOM 1676 C CA . CYS A 1 209 ? 10.578 -10.781 2.08 1 98.56 209 CYS A CA 1
ATOM 1677 C C . CYS A 1 209 ? 11.445 -9.57 1.772 1 98.56 209 CYS A C 1
ATOM 1679 O O . CYS A 1 209 ? 12.633 -9.555 2.102 1 98.56 209 CYS A O 1
ATOM 1681 N N . CYS A 1 210 ? 10.875 -8.578 1.155 1 98.38 210 CYS A N 1
ATOM 1682 C CA . CYS A 1 210 ? 11.609 -7.352 0.856 1 98.38 210 CYS A CA 1
ATOM 1683 C C . CYS A 1 210 ? 12.055 -6.66 2.137 1 98.38 210 CYS A C 1
ATOM 1685 O O . CYS A 1 210 ? 13.18 -6.152 2.215 1 98.38 210 CYS A O 1
ATOM 1687 N N . ASP A 1 211 ? 11.18 -6.617 3.086 1 98.69 211 ASP A N 1
ATOM 1688 C CA . ASP A 1 211 ? 11.523 -6.027 4.375 1 98.69 211 ASP A CA 1
ATOM 1689 C C . ASP A 1 211 ? 12.648 -6.809 5.051 1 98.69 211 ASP A C 1
ATOM 1691 O O . ASP A 1 211 ? 13.562 -6.211 5.621 1 98.69 211 ASP A O 1
ATOM 1695 N N . ALA A 1 212 ? 12.562 -8.109 4.984 1 98.69 212 ALA A N 1
ATOM 1696 C CA . ALA A 1 212 ? 13.633 -8.945 5.52 1 98.69 212 ALA A CA 1
ATOM 1697 C C . ALA A 1 212 ? 14.953 -8.656 4.816 1 98.69 212 ALA A C 1
ATOM 1699 O O . ALA A 1 212 ? 16 -8.562 5.465 1 98.69 212 ALA A O 1
ATOM 1700 N N . ALA A 1 213 ? 14.906 -8.516 3.533 1 98.62 213 ALA A N 1
ATOM 1701 C CA . ALA A 1 213 ? 16.109 -8.242 2.756 1 98.62 213 ALA A CA 1
ATOM 1702 C C . ALA A 1 213 ? 16.75 -6.922 3.182 1 98.62 213 ALA A C 1
ATOM 1704 O O . ALA A 1 213 ? 17.969 -6.848 3.371 1 98.62 213 ALA A O 1
ATOM 1705 N N . GLN A 1 214 ? 15.922 -5.926 3.275 1 98.25 214 GLN A N 1
ATOM 1706 C CA . GLN A 1 214 ? 16.469 -4.645 3.703 1 98.25 214 GLN A CA 1
ATOM 1707 C C . GLN A 1 214 ? 17.031 -4.727 5.121 1 98.25 214 GLN A C 1
ATOM 1709 O O . GLN A 1 214 ? 18.062 -4.133 5.422 1 98.25 214 GLN A O 1
ATOM 1714 N N . ALA A 1 215 ? 16.328 -5.406 6 1 98.25 215 ALA A N 1
ATOM 1715 C CA . ALA A 1 215 ? 16.844 -5.605 7.352 1 98.25 215 ALA A CA 1
ATOM 1716 C C . ALA A 1 215 ? 18.203 -6.301 7.328 1 98.25 215 ALA A C 1
ATOM 1718 O O . ALA A 1 215 ? 19.094 -5.961 8.109 1 98.25 215 ALA A O 1
ATOM 1719 N N . ALA A 1 216 ? 18.391 -7.242 6.484 1 98.31 216 ALA A N 1
ATOM 1720 C CA . ALA A 1 216 ? 19.656 -7.957 6.34 1 98.31 216 ALA A CA 1
ATOM 1721 C C . ALA A 1 216 ? 20.75 -7.027 5.836 1 98.31 216 ALA A C 1
ATOM 1723 O O . ALA A 1 216 ? 21.906 -7.121 6.273 1 98.31 216 ALA A O 1
ATOM 1724 N N . VAL A 1 217 ? 20.406 -6.172 4.879 1 97.62 217 VAL A N 1
ATOM 1725 C CA . VAL A 1 217 ? 21.359 -5.176 4.398 1 97.62 217 VAL A CA 1
ATOM 1726 C C . VAL A 1 217 ? 21.812 -4.297 5.555 1 97.62 217 VAL A C 1
ATOM 1728 O O . VAL A 1 217 ? 23.016 -4.074 5.738 1 97.62 217 VAL A O 1
ATOM 1731 N N . LEU A 1 218 ? 20.875 -3.832 6.32 1 96.44 218 LEU A N 1
ATOM 1732 C CA . LEU A 1 218 ? 21.188 -2.949 7.441 1 96.44 218 LEU A CA 1
ATOM 1733 C C . LEU A 1 218 ? 22.031 -3.67 8.484 1 96.44 218 LEU A C 1
ATOM 1735 O O . LEU A 1 218 ? 22.891 -3.051 9.133 1 96.44 218 LEU A O 1
ATOM 1739 N N . ALA A 1 219 ? 21.844 -4.922 8.609 1 97.06 219 ALA A N 1
ATOM 1740 C CA . ALA A 1 219 ? 22.625 -5.734 9.547 1 97.06 219 ALA A CA 1
ATOM 1741 C C . ALA A 1 219 ? 23.969 -6.141 8.945 1 97.06 219 ALA A C 1
ATOM 1743 O O . ALA A 1 219 ? 24.734 -6.867 9.57 1 97.06 219 ALA A O 1
ATOM 1744 N N . GLN A 1 220 ? 24.234 -5.746 7.68 1 96.44 220 GLN A N 1
ATOM 1745 C CA . GLN A 1 220 ? 25.469 -6.035 6.949 1 96.44 220 GLN A CA 1
ATOM 1746 C C . GLN A 1 220 ? 25.672 -7.539 6.781 1 96.44 220 GLN A C 1
ATOM 1748 O O . GLN A 1 220 ? 26.781 -8.047 6.941 1 96.44 220 GLN A O 1
ATOM 1753 N N . GLN A 1 221 ? 24.562 -8.211 6.48 1 96.69 221 GLN A N 1
ATOM 1754 C CA . GLN A 1 221 ? 24.625 -9.664 6.344 1 96.69 221 GLN A CA 1
ATOM 1755 C C . GLN A 1 221 ? 24.438 -10.094 4.891 1 96.69 221 GLN A C 1
ATOM 1757 O O . GLN A 1 221 ? 24.266 -11.281 4.602 1 96.69 221 GLN A O 1
ATOM 1762 N N . LEU A 1 222 ? 24.359 -9.133 3.994 1 96.62 222 LEU A N 1
ATOM 1763 C CA . LEU A 1 222 ? 24.297 -9.422 2.564 1 96.62 222 LEU A CA 1
ATOM 1764 C C . LEU A 1 222 ? 25.5 -8.836 1.837 1 96.62 222 LEU A C 1
ATOM 1766 O O . LEU A 1 222 ? 25.875 -7.684 2.08 1 96.62 222 LEU A O 1
ATOM 1770 N N . THR A 1 223 ? 26.047 -9.609 1.04 1 95.81 223 THR A N 1
ATOM 1771 C CA . THR A 1 223 ? 27.156 -9.156 0.198 1 95.81 223 THR A CA 1
ATOM 1772 C C . THR A 1 223 ? 26.641 -8.555 -1.102 1 95.81 223 THR A C 1
ATOM 1774 O O . THR A 1 223 ? 25.719 -9.094 -1.717 1 95.81 223 THR A O 1
ATOM 1777 N N . GLY A 1 224 ? 27.219 -7.422 -1.499 1 95.56 224 GLY A N 1
ATOM 1778 C CA . GLY A 1 224 ? 26.922 -6.859 -2.805 1 95.56 224 GLY A CA 1
ATOM 1779 C C . GLY A 1 224 ? 25.859 -5.77 -2.758 1 95.56 224 GLY A C 1
ATOM 1780 O O . GLY A 1 224 ? 25.703 -5.008 -3.713 1 95.56 224 GLY A O 1
ATOM 1781 N N . PHE A 1 225 ? 25.188 -5.699 -1.733 1 96.75 225 PHE A N 1
ATOM 1782 C CA . PHE A 1 225 ? 24.156 -4.68 -1.553 1 96.75 225 PHE A CA 1
ATOM 1783 C C . PHE A 1 225 ? 24.656 -3.58 -0.621 1 96.75 225 PHE A C 1
ATOM 1785 O O . PHE A 1 225 ? 24.609 -3.732 0.603 1 96.75 225 PHE A O 1
ATOM 1792 N N . LYS A 1 226 ? 24.984 -2.43 -1.179 1 94.44 226 LYS A N 1
ATOM 1793 C CA . LYS A 1 226 ? 25.688 -1.396 -0.424 1 94.44 226 LYS A CA 1
ATOM 1794 C C . LYS A 1 226 ? 24.75 -0.258 -0.039 1 94.44 226 LYS A C 1
ATOM 1796 O O . LYS A 1 226 ? 25.078 0.566 0.815 1 94.44 226 LYS A O 1
ATOM 1801 N N . VAL A 1 227 ? 23.703 -0.184 -0.741 1 94.81 227 VAL A N 1
ATOM 1802 C CA . VAL A 1 227 ? 22.688 0.829 -0.428 1 94.81 227 VAL A CA 1
ATOM 1803 C C . VAL A 1 227 ? 21.344 0.162 -0.21 1 94.81 227 VAL A C 1
ATOM 1805 O O . VAL A 1 227 ? 21.25 -1.062 -0.081 1 94.81 227 VAL A O 1
ATOM 1808 N N . ASP A 1 228 ? 20.328 0.972 -0.039 1 96.12 228 ASP A N 1
ATOM 1809 C CA . ASP A 1 228 ? 18.984 0.449 0.165 1 96.12 228 ASP A CA 1
ATOM 1810 C C . ASP A 1 228 ? 18.625 -0.581 -0.905 1 96.12 228 ASP A C 1
ATOM 1812 O O . ASP A 1 228 ? 18.75 -0.309 -2.102 1 96.12 228 ASP A O 1
ATOM 1816 N N . ILE A 1 229 ? 18.203 -1.692 -0.545 1 96.62 229 ILE A N 1
ATOM 1817 C CA . ILE A 1 229 ? 18 -2.797 -1.473 1 96.62 229 ILE A CA 1
ATOM 1818 C C . ILE A 1 229 ? 16.891 -2.434 -2.459 1 96.62 229 ILE A C 1
ATOM 1820 O O . ILE A 1 229 ? 16.844 -2.955 -3.576 1 96.62 229 ILE A O 1
ATOM 1824 N N . ALA A 1 230 ? 15.969 -1.571 -2.086 1 96.19 230 ALA A N 1
ATOM 1825 C CA . ALA A 1 230 ? 14.875 -1.152 -2.957 1 96.19 230 ALA A CA 1
ATOM 1826 C C . ALA A 1 230 ? 15.398 -0.384 -4.168 1 96.19 230 ALA A C 1
ATOM 1828 O O . ALA A 1 230 ? 14.664 -0.151 -5.129 1 96.19 230 ALA A O 1
ATOM 1829 N N . ARG A 1 231 ? 16.641 0.016 -4.152 1 96.12 231 ARG A N 1
ATOM 1830 C CA . ARG A 1 231 ? 17.25 0.719 -5.281 1 96.12 231 ARG A CA 1
ATOM 1831 C C . ARG A 1 231 ? 17.812 -0.264 -6.301 1 96.12 231 ARG A C 1
ATOM 1833 O O . ARG A 1 231 ? 18.219 0.132 -7.395 1 96.12 231 ARG A O 1
ATOM 1840 N N . TYR A 1 232 ? 17.969 -1.482 -5.965 1 97.38 232 TYR A N 1
ATOM 1841 C CA . TYR A 1 232 ? 18.453 -2.5 -6.891 1 97.38 232 TYR A CA 1
ATOM 1842 C C . TYR A 1 232 ? 17.297 -3.086 -7.699 1 97.38 232 TYR A C 1
ATOM 1844 O O . TYR A 1 232 ? 16.266 -3.438 -7.141 1 97.38 232 TYR A O 1
ATOM 1852 N N . PRO A 1 233 ? 17.453 -3.123 -9.016 1 97.5 233 PRO A N 1
ATOM 1853 C CA . PRO A 1 233 ? 16.359 -3.654 -9.828 1 97.5 233 PRO A CA 1
ATOM 1854 C C . PRO A 1 233 ? 16.141 -5.152 -9.625 1 97.5 233 PRO A C 1
ATOM 1856 O O . PRO A 1 233 ? 17.062 -5.945 -9.828 1 97.5 233 PRO A O 1
ATOM 1859 N N . LEU A 1 234 ? 14.977 -5.531 -9.172 1 98.19 234 LEU A N 1
ATOM 1860 C CA . LEU A 1 234 ? 14.57 -6.93 -9.133 1 98.19 234 LEU A CA 1
ATOM 1861 C C . LEU A 1 234 ? 14.375 -7.477 -10.547 1 98.19 234 LEU A C 1
ATOM 1863 O O . LEU A 1 234 ? 13.57 -6.949 -11.312 1 98.19 234 LEU A O 1
ATOM 1867 N N . LYS A 1 235 ? 15.078 -8.555 -10.906 1 98.44 235 LYS A N 1
ATOM 1868 C CA . LYS A 1 235 ? 15.055 -9.094 -12.266 1 98.44 235 LYS A CA 1
ATOM 1869 C C . LYS A 1 235 ? 14.164 -10.328 -12.352 1 98.44 235 LYS A C 1
ATOM 1871 O O . LYS A 1 235 ? 13.477 -10.531 -13.359 1 98.44 235 LYS A O 1
ATOM 1876 N N . ILE A 1 236 ? 14.258 -11.156 -11.352 1 98.31 236 ILE A N 1
ATOM 1877 C CA . ILE A 1 236 ? 13.445 -12.359 -11.297 1 98.31 236 ILE A CA 1
ATOM 1878 C C . ILE A 1 236 ? 12.859 -12.523 -9.898 1 98.31 236 ILE A C 1
ATOM 1880 O O . ILE A 1 236 ? 13.555 -12.328 -8.898 1 98.31 236 ILE A O 1
ATOM 1884 N N . LEU A 1 237 ? 11.641 -12.805 -9.805 1 98.19 237 LEU A N 1
ATOM 1885 C CA . LEU A 1 237 ? 10.953 -13.156 -8.57 1 98.19 237 LEU A CA 1
ATOM 1886 C C . LEU A 1 237 ? 10.188 -14.469 -8.734 1 98.19 237 LEU A C 1
ATOM 1888 O O . LEU A 1 237 ? 9.336 -14.602 -9.609 1 98.19 237 LEU A O 1
ATOM 1892 N N . GLU A 1 238 ? 10.516 -15.422 -8 1 97.75 238 GLU A N 1
ATOM 1893 C CA . GLU A 1 238 ? 9.758 -16.672 -7.926 1 97.75 238 GLU A CA 1
ATOM 1894 C C . GLU A 1 238 ? 9.188 -16.891 -6.527 1 97.75 238 GLU A C 1
ATOM 1896 O O . GLU A 1 238 ? 9.891 -16.75 -5.531 1 97.75 238 GLU A O 1
ATOM 1901 N N . VAL A 1 239 ? 7.957 -17.203 -6.461 1 97.5 239 VAL A N 1
ATOM 1902 C CA . VAL A 1 239 ? 7.312 -17.469 -5.18 1 97.5 239 VAL A CA 1
ATOM 1903 C C . VAL A 1 239 ? 6.406 -18.688 -5.305 1 97.5 239 VAL A C 1
ATOM 1905 O O . VAL A 1 239 ? 5.633 -18.812 -6.258 1 97.5 239 VAL A O 1
ATOM 1908 N N . VAL A 1 240 ? 6.5 -19.562 -4.375 1 96.94 240 VAL A N 1
ATOM 1909 C CA . VAL A 1 240 ? 5.641 -20.734 -4.242 1 96.94 240 VAL A CA 1
ATOM 1910 C C . VAL A 1 240 ? 4.832 -20.641 -2.951 1 96.94 240 VAL A C 1
ATOM 1912 O O . VAL A 1 240 ? 5.391 -20.406 -1.878 1 96.94 240 VAL A O 1
ATOM 1915 N N . TYR A 1 241 ? 3.586 -20.781 -3.064 1 94.5 241 TYR A N 1
ATOM 1916 C CA . TYR A 1 241 ? 2.678 -20.703 -1.927 1 94.5 241 TYR A CA 1
ATOM 1917 C C . TYR A 1 241 ? 2.17 -22.078 -1.528 1 94.5 241 TYR A C 1
ATOM 1919 O O . TYR A 1 241 ? 1.438 -22.719 -2.287 1 94.5 241 TYR A O 1
ATOM 1927 N N . VAL A 1 242 ? 2.475 -22.547 -0.283 1 91.81 242 VAL A N 1
ATOM 1928 C CA . VAL A 1 242 ? 2.111 -23.906 0.108 1 91.81 242 VAL A CA 1
ATOM 1929 C C . VAL A 1 242 ? 1.291 -23.859 1.396 1 91.81 242 VAL A C 1
ATOM 1931 O O . VAL A 1 242 ? 0.824 -24.906 1.869 1 91.81 242 VAL A O 1
ATOM 1934 N N . GLY A 1 243 ? 1.128 -22.781 1.943 1 90.19 243 GLY A N 1
ATOM 1935 C CA . GLY A 1 243 ? 0.336 -22.578 3.146 1 90.19 243 GLY A CA 1
ATOM 1936 C C . GLY A 1 243 ? -0.333 -21.203 3.195 1 90.19 243 GLY A C 1
ATOM 1937 O O . GLY A 1 243 ? -0.334 -20.469 2.205 1 90.19 243 GLY A O 1
ATOM 1938 N N . GLN A 1 244 ? -1.005 -20.953 4.312 1 90.25 244 GLN A N 1
ATOM 1939 C CA . GLN A 1 244 ? -1.705 -19.688 4.504 1 90.25 244 GLN A CA 1
ATOM 1940 C C . GLN A 1 244 ? -1.457 -19.125 5.898 1 90.25 244 GLN A C 1
ATOM 1942 O O . GLN A 1 244 ? -1.031 -19.859 6.801 1 90.25 244 GLN A O 1
ATOM 1947 N N . SER A 1 245 ? -1.598 -17.828 6.047 1 93.25 245 SER A N 1
ATOM 1948 C CA . SER A 1 245 ? -1.58 -17.141 7.34 1 93.25 245 SER A CA 1
ATOM 1949 C C . SER A 1 245 ? -2.666 -16.078 7.414 1 93.25 245 SER A C 1
ATOM 1951 O O . SER A 1 245 ? -3.16 -15.609 6.387 1 93.25 245 SER A O 1
ATOM 1953 N N . ASN A 1 246 ? -3.016 -15.812 8.672 1 93.62 246 ASN A N 1
ATOM 1954 C CA . ASN A 1 246 ? -4.062 -14.836 8.938 1 93.62 246 ASN A CA 1
ATOM 1955 C C . ASN A 1 246 ? -3.574 -13.727 9.867 1 93.62 246 ASN A C 1
ATOM 1957 O O . ASN A 1 246 ? -2.459 -13.797 10.391 1 93.62 246 ASN A O 1
ATOM 1961 N N . THR A 1 247 ? -4.457 -12.766 9.984 1 95.44 247 THR A N 1
ATOM 1962 C CA . THR A 1 247 ? -4.145 -11.656 10.883 1 95.44 247 THR A CA 1
ATOM 1963 C C . THR A 1 247 ? -3.758 -12.172 12.266 1 95.44 247 THR A C 1
ATOM 1965 O O . THR A 1 247 ? -4.41 -13.07 12.805 1 95.44 247 THR A O 1
ATOM 1968 N N . GLY A 1 248 ? -2.676 -11.633 12.812 1 93.69 248 GLY A N 1
ATOM 1969 C CA . GLY A 1 248 ? -2.246 -11.969 14.156 1 93.69 248 GLY A CA 1
ATOM 1970 C C . GLY A 1 248 ? -1.194 -13.062 14.188 1 93.69 248 GLY A C 1
ATOM 1971 O O . GLY A 1 248 ? -0.53 -13.266 15.211 1 93.69 248 GLY A O 1
ATOM 1972 N N . TYR A 1 249 ? -1.077 -13.852 13.125 1 93.75 249 TYR A N 1
ATOM 1973 C CA . TYR A 1 249 ? -0.066 -14.898 13.078 1 93.75 249 TYR A CA 1
ATOM 1974 C C . TYR A 1 249 ? 1.337 -14.312 13.141 1 93.75 249 TYR A C 1
ATOM 1976 O O . TYR A 1 249 ? 1.609 -13.273 12.523 1 93.75 249 TYR A O 1
ATOM 1984 N N . LYS A 1 250 ? 2.156 -14.953 13.875 1 95.06 250 LYS A N 1
ATOM 1985 C CA . LYS A 1 250 ? 3.576 -14.625 13.922 1 95.06 250 LYS A CA 1
ATOM 1986 C C . LYS A 1 250 ? 4.371 -15.5 12.953 1 95.06 250 LYS A C 1
ATOM 1988 O O . LYS A 1 250 ? 4.277 -16.719 12.992 1 95.06 250 LYS A O 1
ATOM 1993 N N . LEU A 1 251 ? 5.133 -14.852 12.094 1 96.5 251 LEU A N 1
ATOM 1994 C CA . LEU A 1 251 ? 5.871 -15.555 11.047 1 96.5 251 LEU A CA 1
ATOM 1995 C C . LEU A 1 251 ? 7.367 -15.273 11.164 1 96.5 251 LEU A C 1
ATOM 1997 O O . LEU A 1 251 ? 7.77 -14.203 11.625 1 96.5 251 LEU A O 1
ATOM 2001 N N . ASN A 1 252 ? 8.109 -16.266 10.75 1 96.5 252 ASN A N 1
ATOM 2002 C CA . ASN A 1 252 ? 9.539 -16.094 10.539 1 96.5 252 ASN A CA 1
ATOM 2003 C C . ASN A 1 252 ? 9.906 -16.109 9.062 1 96.5 252 ASN A C 1
ATOM 2005 O O . ASN A 1 252 ? 9.578 -17.047 8.344 1 96.5 252 ASN A O 1
ATOM 2009 N N . VAL A 1 253 ? 10.484 -15.062 8.641 1 97.69 253 VAL A N 1
ATOM 2010 C CA . VAL A 1 253 ? 11.047 -15 7.297 1 97.69 253 VAL A CA 1
ATOM 2011 C C . VAL A 1 253 ? 12.547 -15.297 7.348 1 97.69 253 VAL A C 1
ATOM 2013 O O . VAL A 1 253 ? 13.312 -14.547 7.961 1 97.69 253 VAL A O 1
ATOM 2016 N N . TRP A 1 254 ? 12.891 -16.359 6.715 1 97.31 254 TRP A N 1
ATOM 2017 C CA . TRP A 1 254 ? 14.305 -16.688 6.562 1 97.31 254 TRP A CA 1
ATOM 2018 C C . TRP A 1 254 ? 14.82 -16.281 5.188 1 97.31 254 TRP A C 1
ATOM 2020 O O . TRP A 1 254 ? 14.164 -16.531 4.172 1 97.31 254 TRP A O 1
ATOM 2030 N N . LEU A 1 255 ? 15.977 -15.648 5.148 1 98.31 255 LEU A N 1
ATOM 2031 C CA . LEU A 1 255 ? 16.531 -15.109 3.91 1 98.31 255 LEU A CA 1
ATOM 2032 C C . LEU A 1 255 ? 18.047 -15.297 3.863 1 98.31 255 LEU A C 1
ATOM 2034 O O . LEU A 1 255 ? 18.734 -15.07 4.859 1 98.31 255 LEU A O 1
ATOM 2038 N N . TRP A 1 256 ? 18.516 -15.766 2.719 1 98 256 TRP A N 1
ATOM 2039 C CA . TRP A 1 256 ? 19.953 -15.922 2.561 1 98 256 TRP A CA 1
ATOM 2040 C C . TRP A 1 256 ? 20.359 -15.812 1.094 1 98 256 TRP A C 1
ATOM 2042 O O . TRP A 1 256 ? 19.516 -15.922 0.202 1 98 256 TRP A O 1
ATOM 2052 N N . GLN A 1 257 ? 21.641 -15.461 0.904 1 97.12 257 GLN A N 1
ATOM 2053 C CA . GLN A 1 257 ? 22.203 -15.445 -0.44 1 97.12 257 GLN A CA 1
ATOM 2054 C C . GLN A 1 257 ? 22.641 -16.844 -0.867 1 97.12 257 GLN A C 1
ATOM 2056 O O . GLN A 1 257 ? 23.188 -17.609 -0.061 1 97.12 257 GLN A O 1
ATOM 2061 N N . GLU A 1 258 ? 22.25 -17.172 -2.129 1 92.88 258 GLU A N 1
ATOM 2062 C CA . GLU A 1 258 ? 22.75 -18.422 -2.689 1 92.88 258 GLU A CA 1
ATOM 2063 C C . GLU A 1 258 ? 24.266 -18.406 -2.871 1 92.88 258 GLU A C 1
ATOM 2065 O O . GLU A 1 258 ? 24.828 -17.375 -3.26 1 92.88 258 GLU A O 1
ATOM 2070 N N . ASN A 1 259 ? 24.844 -19.594 -2.721 1 85.88 259 ASN A N 1
ATOM 2071 C CA . ASN A 1 259 ? 26.297 -19.688 -2.838 1 85.88 259 ASN A CA 1
ATOM 2072 C C . ASN A 1 259 ? 26.781 -19.297 -4.234 1 85.88 259 ASN A C 1
ATOM 2074 O O . ASN A 1 259 ? 26.234 -19.766 -5.234 1 85.88 259 ASN A O 1
ATOM 2078 N N . ASN A 1 260 ? 27.75 -18.438 -4.422 1 87.56 260 ASN A N 1
ATOM 2079 C CA . ASN A 1 260 ? 28.406 -17.984 -5.641 1 87.56 260 ASN A CA 1
ATOM 2080 C C . ASN A 1 260 ? 27.484 -17.125 -6.488 1 87.56 260 ASN A C 1
ATOM 2082 O O . ASN A 1 260 ? 27.797 -16.797 -7.637 1 87.56 260 ASN A O 1
ATOM 2086 N N . HIS A 1 261 ? 26.297 -16.906 -6.055 1 93.44 261 HIS A N 1
ATOM 2087 C CA . HIS A 1 261 ? 25.359 -15.992 -6.699 1 93.44 261 HIS A CA 1
ATOM 2088 C C . HIS A 1 261 ? 24.828 -14.961 -5.715 1 93.44 261 HIS A C 1
ATOM 2090 O O . HIS A 1 261 ? 23.688 -15.055 -5.262 1 93.44 261 HIS A O 1
ATOM 2096 N N . ILE A 1 262 ? 25.562 -13.938 -5.492 1 94.44 262 ILE A N 1
ATOM 2097 C CA . ILE A 1 262 ? 25.312 -13 -4.406 1 94.44 262 ILE A CA 1
ATOM 2098 C C . ILE A 1 262 ? 24.062 -12.164 -4.723 1 94.44 262 ILE A C 1
ATOM 2100 O O . ILE A 1 262 ? 23.484 -11.547 -3.832 1 94.44 262 ILE A O 1
ATOM 2104 N N . ASN A 1 263 ? 23.703 -12.148 -6 1 97.19 263 ASN A N 1
ATOM 2105 C CA . ASN A 1 263 ? 22.547 -11.344 -6.387 1 97.19 263 ASN A CA 1
ATOM 2106 C C . ASN A 1 263 ? 21.25 -12.133 -6.25 1 97.19 263 ASN A C 1
ATOM 2108 O O . ASN A 1 263 ? 20.172 -11.617 -6.547 1 97.19 263 ASN A O 1
ATOM 2112 N N . LEU A 1 264 ? 21.344 -13.398 -5.879 1 98.12 264 LEU A N 1
ATOM 2113 C CA . LEU A 1 264 ? 20.172 -14.25 -5.691 1 98.12 264 LEU A CA 1
ATOM 2114 C C . LEU A 1 264 ? 19.891 -14.461 -4.207 1 98.12 264 LEU A C 1
ATOM 2116 O O . LEU A 1 264 ? 20.703 -15.047 -3.492 1 98.12 264 LEU A O 1
ATOM 2120 N N . LEU A 1 265 ? 18.781 -13.953 -3.723 1 98.38 265 LEU A N 1
ATOM 2121 C CA . LEU A 1 265 ? 18.328 -14.117 -2.346 1 98.38 265 LEU A CA 1
ATOM 2122 C C . LEU A 1 265 ? 17.203 -15.148 -2.262 1 98.38 265 LEU A C 1
ATOM 2124 O O . LEU A 1 265 ? 16.125 -14.961 -2.844 1 98.38 265 LEU A O 1
ATOM 2128 N N . ARG A 1 266 ? 17.422 -16.188 -1.545 1 98.25 266 ARG A N 1
ATOM 2129 C CA . ARG A 1 266 ? 16.375 -17.172 -1.267 1 98.25 266 ARG A CA 1
ATOM 2130 C C . ARG A 1 266 ? 15.633 -16.828 0.019 1 98.25 266 ARG A C 1
ATOM 2132 O O . ARG A 1 266 ? 16.188 -16.172 0.908 1 98.25 266 ARG A O 1
ATOM 2139 N N . PHE A 1 267 ? 14.383 -17.25 0.088 1 98.44 267 PHE A N 1
ATOM 2140 C CA . PHE A 1 267 ? 13.617 -17 1.305 1 98.44 267 PHE A CA 1
ATOM 2141 C C . PHE A 1 267 ? 12.68 -18.172 1.596 1 98.44 267 PHE A C 1
ATOM 2143 O O . PHE A 1 267 ? 12.305 -18.906 0.688 1 98.44 267 PHE A O 1
ATOM 2150 N N . VAL A 1 268 ? 12.359 -18.359 2.816 1 97.19 268 VAL A N 1
ATOM 2151 C CA . VAL A 1 268 ? 11.312 -19.25 3.322 1 97.19 268 VAL A CA 1
ATOM 2152 C C . VAL A 1 268 ? 10.539 -18.547 4.434 1 97.19 268 VAL A C 1
ATOM 2154 O O . VAL A 1 268 ? 11.141 -17.953 5.34 1 97.19 268 VAL A O 1
ATOM 2157 N N . ILE A 1 269 ? 9.258 -18.516 4.336 1 97.38 269 ILE A N 1
ATOM 2158 C CA . ILE A 1 269 ? 8.398 -17.984 5.391 1 97.38 269 ILE A CA 1
ATOM 2159 C C . ILE A 1 269 ? 7.715 -19.141 6.125 1 97.38 269 ILE A C 1
ATOM 2161 O O . ILE A 1 269 ? 7.082 -20 5.504 1 97.38 269 ILE A O 1
ATOM 2165 N N . ARG A 1 270 ? 7.82 -19.141 7.449 1 95.81 270 ARG A N 1
ATOM 2166 C CA . ARG A 1 270 ? 7.227 -20.172 8.289 1 95.81 270 ARG A CA 1
ATOM 2167 C C . ARG A 1 270 ? 6.441 -19.547 9.445 1 95.81 270 ARG A C 1
ATOM 2169 O O . ARG A 1 270 ? 6.688 -18.406 9.82 1 95.81 270 ARG A O 1
ATOM 2176 N N . HIS A 1 271 ? 5.484 -20.375 9.953 1 93.62 271 HIS A N 1
ATOM 2177 C CA . HIS A 1 271 ? 4.879 -20 11.227 1 93.62 271 HIS A CA 1
ATOM 2178 C C . HIS A 1 271 ? 5.898 -20.031 12.352 1 93.62 271 HIS A C 1
ATOM 2180 O O . HIS A 1 271 ? 6.754 -20.922 12.391 1 93.62 271 HIS A O 1
ATOM 2186 N N . GLU A 1 272 ? 5.82 -18.938 13.281 1 88.94 272 GLU A N 1
ATOM 2187 C CA . GLU A 1 272 ? 6.754 -18.922 14.406 1 88.94 272 GLU A CA 1
ATOM 2188 C C . GLU A 1 272 ? 6.547 -20.125 15.32 1 88.94 272 GLU A C 1
ATOM 2190 O O . GLU A 1 272 ? 7.516 -20.719 15.789 1 88.94 272 GLU A O 1
ATOM 2195 N N . ASP A 1 273 ? 5.102 -20.234 16.078 1 66.31 273 ASP A N 1
ATOM 2196 C CA . ASP A 1 273 ? 4.734 -21.219 17.094 1 66.31 273 ASP A CA 1
ATOM 2197 C C . ASP A 1 273 ? 4.477 -22.594 16.484 1 66.31 273 ASP A C 1
ATOM 2199 O O . ASP A 1 273 ? 3.826 -22.688 15.438 1 66.31 273 ASP A O 1
ATOM 2203 N N . GLY A 1 274 ? 5.383 -23.688 16.422 1 53 274 GLY A N 1
ATOM 2204 C CA . GLY A 1 274 ? 4.926 -25.078 16.438 1 53 274 GLY A CA 1
ATOM 2205 C C . GLY A 1 274 ? 5.898 -26.031 15.773 1 53 274 GLY A C 1
ATOM 2206 O O . GLY A 1 274 ? 6.793 -25.609 15.039 1 53 274 GLY A O 1
ATOM 2207 N N . ASN A 1 275 ? 5.863 -27.094 16.312 1 49.59 275 ASN A N 1
ATOM 2208 C CA . ASN A 1 275 ? 6.598 -28.344 16.078 1 49.59 275 ASN A CA 1
ATOM 2209 C C . ASN A 1 275 ? 6.59 -28.734 14.609 1 49.59 275 ASN A C 1
ATOM 2211 O O . ASN A 1 275 ? 7.512 -29.406 14.141 1 49.59 275 ASN A O 1
ATOM 2215 N N . ASN A 1 276 ? 5.348 -28.609 14.039 1 53.97 276 ASN A N 1
ATOM 2216 C CA . ASN A 1 276 ? 5.227 -29.031 12.648 1 53.97 276 ASN A CA 1
ATOM 2217 C C . ASN A 1 276 ? 5.281 -27.844 11.688 1 53.97 276 ASN A C 1
ATOM 2219 O O . ASN A 1 276 ? 4.641 -27.875 10.633 1 53.97 276 ASN A O 1
ATOM 2223 N N . ARG A 1 277 ? 6.074 -26.844 11.891 1 59.66 277 ARG A N 1
ATOM 2224 C CA . ARG A 1 277 ? 6.438 -25.562 11.273 1 59.66 277 ARG A CA 1
ATOM 2225 C C . ARG A 1 277 ? 6.109 -25.562 9.789 1 59.66 277 ARG A C 1
ATOM 2227 O O . ARG A 1 277 ? 7.004 -25.688 8.945 1 59.66 277 ARG A O 1
ATOM 2234 N N . PRO A 1 278 ? 4.855 -25.422 9.523 1 81.12 278 PRO A N 1
ATOM 2235 C CA . PRO A 1 278 ? 4.609 -25.594 8.094 1 81.12 278 PRO A CA 1
ATOM 2236 C C . PRO A 1 278 ? 5 -24.359 7.277 1 81.12 278 PRO A C 1
ATOM 2238 O O . PRO A 1 278 ? 4.836 -23.234 7.746 1 81.12 278 PRO A O 1
ATOM 2241 N N . THR A 1 279 ? 5.801 -24.609 6.363 1 91.38 279 THR A N 1
ATOM 2242 C CA . THR A 1 279 ? 6.141 -23.625 5.34 1 91.38 279 THR A CA 1
ATOM 2243 C C . THR A 1 279 ? 4.879 -23.016 4.742 1 91.38 279 THR A C 1
ATOM 2245 O O . THR A 1 279 ? 3.908 -23.719 4.469 1 91.38 279 THR A O 1
ATOM 2248 N N . ILE A 1 280 ? 4.926 -21.688 4.707 1 94.5 280 ILE A N 1
ATOM 2249 C CA . ILE A 1 280 ? 3.816 -20.969 4.09 1 94.5 280 ILE A CA 1
ATOM 2250 C C . ILE A 1 280 ? 4.156 -20.656 2.633 1 94.5 280 ILE A C 1
ATOM 2252 O O . ILE A 1 280 ? 3.354 -20.922 1.732 1 94.5 280 ILE A O 1
ATOM 2256 N N . CYS A 1 281 ? 5.281 -20.078 2.418 1 95.62 281 CYS A N 1
ATOM 2257 C CA . CYS A 1 281 ? 5.742 -19.828 1.056 1 95.62 281 CYS A CA 1
ATOM 2258 C C . CYS A 1 281 ? 7.262 -19.766 0.997 1 95.62 281 CYS A C 1
ATOM 2260 O O . CYS A 1 281 ? 7.922 -19.656 2.031 1 95.62 281 CYS A O 1
ATOM 2262 N N . TYR A 1 282 ? 7.812 -19.969 -0.172 1 98 282 TYR A N 1
ATOM 2263 C CA . TYR A 1 282 ? 9.25 -19.938 -0.411 1 98 282 TYR A CA 1
ATOM 2264 C C . TYR A 1 282 ? 9.555 -19.531 -1.851 1 98 282 TYR A C 1
ATOM 2266 O O . TYR A 1 282 ? 8.656 -19.5 -2.691 1 98 282 TYR A O 1
ATOM 2274 N N . GLY A 1 283 ? 10.773 -19.172 -2.121 1 98 283 GLY A N 1
ATOM 2275 C CA . GLY A 1 283 ? 11.195 -18.766 -3.449 1 98 283 GLY A CA 1
ATOM 2276 C C . GLY A 1 283 ? 12.516 -18 -3.451 1 98 283 GLY A C 1
ATOM 2277 O O . GLY A 1 283 ? 13.406 -18.312 -2.658 1 98 283 GLY A O 1
ATOM 2278 N N . PHE A 1 284 ? 12.648 -17.125 -4.453 1 98.12 284 PHE A N 1
ATOM 2279 C CA . PHE A 1 284 ? 13.883 -16.344 -4.508 1 98.12 284 PHE A CA 1
ATOM 2280 C C . PHE A 1 284 ? 13.656 -15.031 -5.246 1 98.12 284 PHE A C 1
ATOM 2282 O O . PHE A 1 284 ? 12.664 -14.883 -5.965 1 98.12 284 PHE A O 1
ATOM 2289 N N . MET A 1 285 ? 14.5 -14.094 -4.98 1 98.31 285 MET A N 1
ATOM 2290 C CA . MET A 1 285 ? 14.617 -12.797 -5.641 1 98.31 285 MET A CA 1
ATOM 2291 C C . MET A 1 285 ? 16.016 -12.617 -6.234 1 98.31 285 MET A C 1
ATOM 2293 O O . MET A 1 285 ? 17.016 -12.688 -5.516 1 98.31 285 MET A O 1
ATOM 2297 N N . GLU A 1 286 ? 16.047 -12.453 -7.484 1 98.5 286 GLU A N 1
ATOM 2298 C CA . GLU A 1 286 ? 17.312 -12.156 -8.141 1 98.5 286 GLU A CA 1
ATOM 2299 C C . GLU A 1 286 ? 17.406 -10.688 -8.531 1 98.5 286 GLU A C 1
ATOM 2301 O O . GLU A 1 286 ? 16.547 -10.164 -9.227 1 98.5 286 GLU A O 1
ATOM 2306 N N . TYR A 1 287 ? 18.5 -10.062 -8.117 1 98.19 287 TYR A N 1
ATOM 2307 C CA . TYR A 1 287 ? 18.656 -8.625 -8.312 1 98.19 287 TYR A CA 1
ATOM 2308 C C . TYR A 1 287 ? 19.766 -8.32 -9.305 1 98.19 287 TYR A C 1
ATOM 2310 O O . TYR A 1 287 ? 20.688 -9.125 -9.477 1 98.19 287 TYR A O 1
ATOM 2318 N N . GLY A 1 288 ? 19.562 -7.129 -10.055 1 97.12 288 GLY A N 1
ATOM 2319 C CA . GLY A 1 288 ? 20.734 -6.477 -10.594 1 97.12 288 GLY A CA 1
ATOM 2320 C C . GLY A 1 288 ? 21.562 -5.77 -9.539 1 97.12 288 GLY A C 1
ATOM 2321 O O . GLY A 1 288 ? 21.016 -5.156 -8.617 1 97.12 288 GLY A O 1
ATOM 2322 N N . LEU A 1 289 ? 22.906 -5.793 -9.633 1 94.69 289 LEU A N 1
ATOM 2323 C CA . LEU A 1 289 ? 23.734 -5.305 -8.539 1 94.69 289 LEU A CA 1
ATOM 2324 C C . LEU A 1 289 ? 24.156 -3.855 -8.773 1 94.69 289 LEU A C 1
ATOM 2326 O O . LEU A 1 289 ? 24.891 -3.275 -7.973 1 94.69 289 LEU A O 1
ATOM 2330 N N . MET A 1 290 ? 23.688 -3.254 -9.797 1 94.62 290 MET A N 1
ATOM 2331 C CA . MET A 1 290 ? 23.844 -1.814 -9.992 1 94.62 290 MET A CA 1
ATOM 2332 C C . MET A 1 290 ? 22.594 -1.065 -9.578 1 94.62 290 MET A C 1
ATOM 2334 O O . MET A 1 290 ? 21.547 -1.176 -10.234 1 94.62 290 MET A O 1
ATOM 2338 N N . PRO A 1 291 ? 22.703 -0.318 -8.531 1 94.94 291 PRO A N 1
ATOM 2339 C CA . PRO A 1 291 ? 21.5 0.393 -8.078 1 94.94 291 PRO A CA 1
ATOM 2340 C C . PRO A 1 291 ? 21 1.409 -9.094 1 94.94 291 PRO A C 1
ATOM 2342 O O . PRO A 1 291 ? 21.781 1.975 -9.852 1 94.94 291 PRO A O 1
ATOM 2345 N N . LEU A 1 292 ? 19.703 1.591 -9.102 1 93.19 292 LEU A N 1
ATOM 2346 C CA . LEU A 1 292 ? 19.078 2.617 -9.922 1 93.19 292 LEU A CA 1
ATOM 2347 C C . LEU A 1 292 ? 19.516 4.012 -9.492 1 93.19 292 LEU A C 1
ATOM 2349 O O . LEU A 1 292 ? 19.719 4.262 -8.297 1 93.19 292 LEU A O 1
ATOM 2353 N N . SER A 1 293 ? 19.75 4.875 -10.43 1 81.75 293 SER A N 1
ATOM 2354 C CA . SER A 1 293 ? 20.172 6.242 -10.141 1 81.75 293 SER A CA 1
ATOM 2355 C C . SER A 1 293 ? 19.078 7.012 -9.414 1 81.75 293 SER A C 1
ATOM 2357 O O . SER A 1 293 ? 17.891 6.742 -9.609 1 81.75 293 SER A O 1
ATOM 2359 N N . SER A 1 294 ? 19.469 7.699 -8.344 1 64.06 294 SER A N 1
ATOM 2360 C CA . SER A 1 294 ? 18.531 8.555 -7.645 1 64.06 294 SER A CA 1
ATOM 2361 C C . SER A 1 294 ? 17.969 9.633 -8.562 1 64.06 294 SER A C 1
ATOM 2363 O O . SER A 1 294 ? 18.688 10.164 -9.414 1 64.06 294 SER A O 1
ATOM 2365 N N . ARG A 1 295 ? 16.75 9.492 -8.992 1 51.88 295 ARG A N 1
ATOM 2366 C CA . ARG A 1 295 ? 16.188 10.578 -9.789 1 51.88 295 ARG A CA 1
ATOM 2367 C C . ARG A 1 295 ? 16.203 11.891 -9.016 1 51.88 295 ARG A C 1
ATOM 2369 O O . ARG A 1 295 ? 15.562 12.008 -7.973 1 51.88 295 ARG A O 1
ATOM 2376 N N . LEU A 1 296 ? 17.281 12.406 -8.586 1 40.34 296 LEU A N 1
ATOM 2377 C CA . LEU A 1 296 ? 17.156 13.805 -8.203 1 40.34 296 LEU A CA 1
ATOM 2378 C C . LEU A 1 296 ? 16.359 14.586 -9.242 1 40.34 296 LEU A C 1
ATOM 2380 O O . LEU A 1 296 ? 16.469 14.328 -10.438 1 40.34 296 LEU A O 1
ATOM 2384 N N . MET B 1 1 ? 5.559 18.016 -51.781 1 27.19 1 MET B N 1
ATOM 2385 C CA . MET B 1 1 ? 5.891 18.562 -50.438 1 27.19 1 MET B CA 1
ATOM 2386 C C . MET B 1 1 ? 4.957 18 -49.375 1 27.19 1 MET B C 1
ATOM 2388 O O . MET B 1 1 ? 3.844 18.5 -49.188 1 27.19 1 MET B O 1
ATOM 2392 N N . GLU B 1 2 ? 4.75 16.734 -49.25 1 28.59 2 GLU B N 1
ATOM 2393 C CA . GLU B 1 2 ? 3.795 15.914 -48.5 1 28.59 2 GLU B CA 1
ATOM 2394 C C . GLU B 1 2 ? 3.938 16.125 -47 1 28.59 2 GLU B C 1
ATOM 2396 O O . GLU B 1 2 ? 5.027 15.977 -46.469 1 28.59 2 GLU B O 1
ATOM 2401 N N . GLU B 1 3 ? 3.102 17.047 -46.375 1 28.3 3 GLU B N 1
ATOM 2402 C CA . GLU B 1 3 ? 3.023 17.359 -44.938 1 28.3 3 GLU B CA 1
ATOM 2403 C C . GLU B 1 3 ? 2.943 16.094 -44.094 1 28.3 3 GLU B C 1
ATOM 2405 O O . GLU B 1 3 ? 2.025 15.289 -44.281 1 28.3 3 GLU B O 1
ATOM 2410 N N . GLU B 1 4 ? 4.086 15.539 -43.656 1 28 4 GLU B N 1
ATOM 2411 C CA . GLU B 1 4 ? 4.176 14.438 -42.719 1 28 4 GLU B CA 1
ATOM 2412 C C . GLU B 1 4 ? 3.242 14.664 -41.531 1 28 4 GLU B C 1
ATOM 2414 O O . GLU B 1 4 ? 3.344 15.672 -40.844 1 28 4 GLU B O 1
ATOM 2419 N N . GLU B 1 5 ? 2.062 14.164 -41.531 1 30.39 5 GLU B N 1
ATOM 2420 C CA . GLU B 1 5 ? 1.132 14.125 -40.406 1 30.39 5 GLU B CA 1
ATOM 2421 C C . GLU B 1 5 ? 1.849 13.766 -39.094 1 30.39 5 GLU B C 1
ATOM 2423 O O . GLU B 1 5 ? 2.506 12.727 -39.031 1 30.39 5 GLU B O 1
ATOM 2428 N N . ALA B 1 6 ? 2.232 14.766 -38.344 1 29.3 6 ALA B N 1
ATOM 2429 C CA . ALA B 1 6 ? 2.715 14.648 -36.969 1 29.3 6 ALA B CA 1
ATOM 2430 C C . ALA B 1 6 ? 1.946 13.57 -36.219 1 29.3 6 ALA B C 1
ATOM 2432 O O . ALA B 1 6 ? 0.734 13.68 -36.031 1 29.3 6 ALA B O 1
ATOM 2433 N N . LYS B 1 7 ? 2.307 12.312 -36.375 1 33.38 7 LYS B N 1
ATOM 2434 C CA . LYS B 1 7 ? 1.902 11.219 -35.5 1 33.38 7 LYS B CA 1
ATOM 2435 C C . LYS B 1 7 ? 1.774 11.695 -34.062 1 33.38 7 LYS B C 1
ATOM 2437 O O . LYS B 1 7 ? 2.756 12.133 -33.438 1 33.38 7 LYS B O 1
ATOM 2442 N N . SER B 1 8 ? 0.733 12.281 -33.625 1 32 8 SER B N 1
ATOM 2443 C CA . SER B 1 8 ? 0.339 12.734 -32.281 1 32 8 SER B CA 1
ATOM 2444 C C . SER B 1 8 ? 0.74 11.719 -31.219 1 32 8 SER B C 1
ATOM 2446 O O . SER B 1 8 ? 0.078 10.688 -31.062 1 32 8 SER B O 1
ATOM 2448 N N . GLY B 1 9 ? 1.931 11.297 -31.094 1 35.88 9 GLY B N 1
ATOM 2449 C CA . GLY B 1 9 ? 2.48 10.477 -30.031 1 35.88 9 GLY B CA 1
ATOM 2450 C C . GLY B 1 9 ? 1.959 10.852 -28.656 1 35.88 9 GLY B C 1
ATOM 2451 O O . GLY B 1 9 ? 1.857 12.031 -28.328 1 35.88 9 GLY B O 1
ATOM 2452 N N . THR B 1 10 ? 1.048 10.125 -28.031 1 41.78 10 THR B N 1
ATOM 2453 C CA . THR B 1 10 ? 0.439 10.336 -26.719 1 41.78 10 THR B CA 1
ATOM 2454 C C . THR B 1 10 ? 1.492 10.734 -25.688 1 41.78 10 THR B C 1
ATOM 2456 O O . THR B 1 10 ? 2.363 9.938 -25.344 1 41.78 10 THR B O 1
ATOM 2459 N N . ALA B 1 11 ? 1.942 11.867 -25.703 1 40.25 11 ALA B N 1
ATOM 2460 C CA . ALA B 1 11 ? 2.855 12.508 -24.75 1 40.25 11 ALA B CA 1
ATOM 2461 C C . ALA B 1 11 ? 2.527 12.117 -23.312 1 40.25 11 ALA B C 1
ATOM 2463 O O . ALA B 1 11 ? 1.359 12.102 -22.922 1 40.25 11 ALA B O 1
ATOM 2464 N N . VAL B 1 12 ? 3.451 11.422 -22.703 1 48.44 12 VAL B N 1
ATOM 2465 C CA . VAL B 1 12 ? 3.42 11.141 -21.266 1 48.44 12 VAL B CA 1
ATOM 2466 C C . VAL B 1 12 ? 3.039 12.406 -20.5 1 48.44 12 VAL B C 1
ATOM 2468 O O . VAL B 1 12 ? 3.691 13.445 -20.641 1 48.44 12 VAL B O 1
ATOM 2471 N N . GLN B 1 13 ? 1.758 12.469 -20.047 1 59.38 13 GLN B N 1
ATOM 2472 C CA . GLN B 1 13 ? 1.323 13.625 -19.266 1 59.38 13 GLN B CA 1
ATOM 2473 C C . GLN B 1 13 ? 1.97 13.641 -17.891 1 59.38 13 GLN B C 1
ATOM 2475 O O . GLN B 1 13 ? 1.908 12.648 -17.156 1 59.38 13 GLN B O 1
ATOM 2480 N N . ILE B 1 14 ? 2.875 14.609 -17.656 1 57 14 ILE B N 1
ATOM 2481 C CA . ILE B 1 14 ? 3.471 14.852 -16.344 1 57 14 ILE B CA 1
ATOM 2482 C C . ILE B 1 14 ? 2.395 15.312 -15.367 1 57 14 ILE B C 1
ATOM 2484 O O . ILE B 1 14 ? 1.587 16.188 -15.688 1 57 14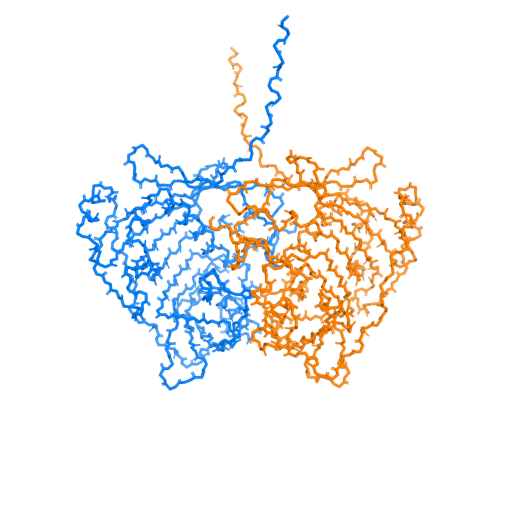 ILE B O 1
ATOM 2488 N N . LYS B 1 15 ? 2.365 14.508 -14.344 1 72.25 15 LYS B N 1
ATOM 2489 C CA . LYS B 1 15 ? 1.511 14.984 -13.258 1 72.25 15 LYS B CA 1
ATOM 2490 C C . LYS B 1 15 ? 2.057 16.281 -12.664 1 72.25 15 LYS B C 1
ATOM 2492 O O . LYS B 1 15 ? 3.199 16.328 -12.203 1 72.25 15 LYS B O 1
ATOM 2497 N N . GLU B 1 16 ? 1.417 17.375 -12.953 1 72.12 16 GLU B N 1
ATOM 2498 C CA . GLU B 1 16 ? 1.816 18.672 -12.398 1 72.12 16 GLU B CA 1
ATOM 2499 C C . GLU B 1 16 ? 0.616 19.422 -11.836 1 72.12 16 GLU B C 1
ATOM 2501 O O . GLU B 1 16 ? -0.516 19.219 -12.289 1 72.12 16 GLU B O 1
ATOM 2506 N N . ALA B 1 17 ? 0.994 20.109 -10.82 1 80.88 17 ALA B N 1
ATOM 2507 C CA . ALA B 1 17 ? -0.037 21 -10.289 1 80.88 17 ALA B CA 1
ATOM 2508 C C . ALA B 1 17 ? -0.236 22.203 -11.203 1 80.88 17 ALA B C 1
ATOM 2510 O O . ALA B 1 17 ? 0.689 22.625 -11.906 1 80.88 17 ALA B O 1
ATOM 2511 N N . GLU B 1 18 ? -1.367 22.562 -11.273 1 84.81 18 GLU B N 1
ATOM 2512 C CA . GLU B 1 18 ? -1.731 23.812 -11.93 1 84.81 18 GLU B CA 1
ATOM 2513 C C . GLU B 1 18 ? -2.176 24.859 -10.914 1 84.81 18 GLU B C 1
ATOM 2515 O O . GLU B 1 18 ? -2.703 24.516 -9.859 1 84.81 18 GLU B O 1
ATOM 2520 N N . VAL B 1 19 ? -1.815 26.125 -11.266 1 83 19 VAL B N 1
ATOM 2521 C CA . VAL B 1 19 ? -2.158 27.188 -10.336 1 83 19 VAL B CA 1
ATOM 2522 C C . VAL B 1 19 ? -3.246 28.078 -10.945 1 83 19 VAL B C 1
ATOM 2524 O O . VAL B 1 19 ? -3.221 28.359 -12.141 1 83 19 VAL B O 1
ATOM 2527 N N . SER B 1 20 ? -4.121 28.422 -10.062 1 81.19 20 SER B N 1
ATOM 2528 C CA . SER B 1 20 ? -5.18 29.312 -10.5 1 81.19 20 SER B CA 1
ATOM 2529 C C . SER B 1 20 ? -4.621 30.672 -10.922 1 81.19 20 SER B C 1
ATOM 2531 O O . SER B 1 20 ? -3.494 31.016 -10.562 1 81.19 20 SER B O 1
ATOM 2533 N N . GLN B 1 21 ? -5.477 31.344 -11.625 1 76.69 21 GLN B N 1
ATOM 2534 C CA . GLN B 1 21 ? -5.059 32.625 -12.156 1 76.69 21 GLN B CA 1
ATOM 2535 C C . GLN B 1 21 ? -4.691 33.594 -11.031 1 76.69 21 GLN B C 1
ATOM 2537 O O . GLN B 1 21 ? -3.775 34.406 -11.18 1 76.69 21 GLN B O 1
ATOM 2542 N N . ASP B 1 22 ? -5.383 33.531 -9.914 1 77.12 22 ASP B N 1
ATOM 2543 C CA . ASP B 1 22 ? -5.129 34.438 -8.789 1 77.12 22 ASP B CA 1
ATOM 2544 C C . ASP B 1 22 ? -4.004 33.875 -7.906 1 77.12 22 ASP B C 1
ATOM 2546 O O . ASP B 1 22 ? -3.707 34.469 -6.855 1 77.12 22 ASP B O 1
ATOM 2550 N N . ASN B 1 23 ? -3.418 32.812 -8.273 1 76.12 23 ASN B N 1
ATOM 2551 C CA . ASN B 1 23 ? -2.27 32.156 -7.633 1 76.12 23 ASN B CA 1
ATOM 2552 C C . ASN B 1 23 ? -2.6 31.719 -6.215 1 76.12 23 ASN B C 1
ATOM 2554 O O . ASN B 1 23 ? -1.71 31.609 -5.371 1 76.12 23 ASN B O 1
ATOM 2558 N N . LYS B 1 24 ? -3.879 31.422 -5.965 1 81.5 24 LYS B N 1
ATOM 2559 C CA . LYS B 1 24 ? -4.285 31.078 -4.605 1 81.5 24 LYS B CA 1
ATOM 2560 C C . LYS B 1 24 ? -4.531 29.578 -4.469 1 81.5 24 LYS B C 1
ATOM 2562 O O . LYS B 1 24 ? -4.395 29.016 -3.379 1 81.5 24 LYS B O 1
ATOM 2567 N N . THR B 1 25 ? -4.902 29.094 -5.566 1 88.88 25 THR B N 1
ATOM 2568 C CA . THR B 1 25 ? -5.281 27.688 -5.508 1 88.88 25 THR B CA 1
ATOM 2569 C C . THR B 1 25 ? -4.402 26.844 -6.43 1 88.88 25 THR B C 1
ATOM 2571 O O . THR B 1 25 ? -4.219 27.188 -7.602 1 88.88 25 THR B O 1
ATOM 2574 N N . PHE B 1 26 ? -3.834 25.828 -5.883 1 90.56 26 PHE B N 1
ATOM 2575 C CA . PHE B 1 26 ? -3.023 24.875 -6.637 1 90.56 26 PHE B CA 1
ATOM 2576 C C . PHE B 1 26 ? -3.783 23.578 -6.863 1 90.56 26 PHE B C 1
ATOM 2578 O O . PHE B 1 26 ? -4.234 22.938 -5.906 1 90.56 26 PHE B O 1
ATOM 2585 N N . TRP B 1 27 ? -3.881 23.203 -8.125 1 91.94 27 TRP B N 1
ATOM 2586 C CA . TRP B 1 27 ? -4.625 22.016 -8.5 1 91.94 27 TRP B CA 1
ATOM 2587 C C . TRP B 1 27 ? -3.688 20.922 -9 1 91.94 27 TRP B C 1
ATOM 2589 O O . TRP B 1 27 ? -2.828 21.172 -9.852 1 91.94 27 TRP B O 1
ATOM 2599 N N . THR B 1 28 ? -3.814 19.812 -8.438 1 91.12 28 THR B N 1
ATOM 2600 C CA . THR B 1 28 ? -3.117 18.641 -8.938 1 91.12 28 THR B CA 1
ATOM 2601 C C . THR B 1 28 ? -4.109 17.609 -9.469 1 91.12 28 THR B C 1
ATOM 2603 O O . THR B 1 28 ? -5.059 17.234 -8.773 1 91.12 28 THR B O 1
ATOM 2606 N N . ASN B 1 29 ? -3.834 17.125 -10.664 1 89.81 29 ASN B N 1
ATOM 2607 C CA . ASN B 1 29 ? -4.711 16.141 -11.305 1 89.81 29 ASN B CA 1
ATOM 2608 C C . ASN B 1 29 ? -4.176 14.727 -11.156 1 89.81 29 ASN B C 1
ATOM 2610 O O . ASN B 1 29 ? -2.971 14.492 -11.281 1 89.81 29 ASN B O 1
ATOM 2614 N N . PHE B 1 30 ? -5.066 13.844 -10.859 1 88.25 30 PHE B N 1
ATOM 2615 C CA . PHE B 1 30 ? -4.746 12.43 -10.766 1 88.25 30 PHE B CA 1
ATOM 2616 C C . PHE B 1 30 ? -5.652 11.609 -11.672 1 88.25 30 PHE B C 1
ATOM 2618 O O . PHE B 1 30 ? -6.844 11.898 -11.797 1 88.25 30 PHE B O 1
ATOM 2625 N N . ASP B 1 31 ? -5.168 10.562 -12.266 1 82.88 31 ASP B N 1
ATOM 2626 C CA . ASP B 1 31 ? -5.91 9.742 -13.211 1 82.88 31 ASP B CA 1
ATOM 2627 C C . ASP B 1 31 ? -6.832 8.758 -12.484 1 82.88 31 ASP B C 1
ATOM 2629 O O . ASP B 1 31 ? -7.777 8.234 -13.078 1 82.88 31 ASP B O 1
ATOM 2633 N N . GLY B 1 32 ? -6.539 8.531 -11.266 1 86.06 32 GLY B N 1
ATOM 2634 C CA . GLY B 1 32 ? -7.387 7.621 -10.516 1 86.06 32 GLY B CA 1
ATOM 2635 C C . GLY B 1 32 ? -6.621 6.816 -9.484 1 86.06 32 GLY B C 1
ATOM 2636 O O . GLY B 1 32 ? -5.531 7.211 -9.055 1 86.06 32 GLY B O 1
ATOM 2637 N N . PHE B 1 33 ? -7.281 5.805 -9 1 89.12 33 PHE B N 1
ATOM 2638 C CA . PHE B 1 33 ? -6.711 4.895 -8.016 1 89.12 33 PHE B CA 1
ATOM 2639 C C . PHE B 1 33 ? -6.223 3.615 -8.688 1 89.12 33 PHE B C 1
ATOM 2641 O O . PHE B 1 33 ? -6.715 3.234 -9.75 1 89.12 33 PHE B O 1
ATOM 2648 N N . SER B 1 34 ? -5.156 3.094 -8.133 1 88.12 34 SER B N 1
ATOM 2649 C CA . SER B 1 34 ? -4.695 1.782 -8.57 1 88.12 34 SER B CA 1
ATOM 2650 C C . SER B 1 34 ? -5.367 0.663 -7.785 1 88.12 34 SER B C 1
ATOM 2652 O O . SER B 1 34 ? -5.961 0.907 -6.734 1 88.12 34 SER B O 1
ATOM 2654 N N . TYR B 1 35 ? -5.293 -0.569 -8.328 1 86.44 35 TYR B N 1
ATOM 2655 C CA . TYR B 1 35 ? -5.848 -1.735 -7.648 1 86.44 35 TYR B CA 1
ATOM 2656 C C . TYR B 1 35 ? -5.266 -1.878 -6.246 1 86.44 35 TYR B C 1
ATOM 2658 O O . TYR B 1 35 ? -5.957 -2.305 -5.32 1 86.44 35 TYR B O 1
ATOM 2666 N N . ASN B 1 36 ? -4.043 -1.434 -6.078 1 88.12 36 ASN B N 1
ATOM 2667 C CA . ASN B 1 36 ? -3.316 -1.595 -4.824 1 88.12 36 ASN B CA 1
ATOM 2668 C C . ASN B 1 36 ? -3.822 -0.629 -3.756 1 88.12 36 ASN B C 1
ATOM 2670 O O . ASN B 1 36 ? -3.49 -0.771 -2.576 1 88.12 36 ASN B O 1
ATOM 2674 N N . ASP B 1 37 ? -4.66 0.293 -4.094 1 92.25 37 ASP B N 1
ATOM 2675 C CA . ASP B 1 37 ? -5.203 1.257 -3.143 1 92.25 37 ASP B CA 1
ATOM 2676 C C . ASP B 1 37 ? -6.375 0.659 -2.365 1 92.25 37 ASP B C 1
ATOM 2678 O O . ASP B 1 37 ? -6.816 1.229 -1.365 1 92.25 37 ASP B O 1
ATOM 2682 N N . PHE B 1 38 ? -6.848 -0.489 -2.816 1 91.94 38 PHE B N 1
ATOM 2683 C CA . PHE B 1 38 ? -8.016 -1.141 -2.232 1 91.94 38 PHE B CA 1
ATOM 2684 C C . PHE B 1 38 ? -7.594 -2.309 -1.347 1 91.94 38 PHE B C 1
ATOM 2686 O O . PHE B 1 38 ? -6.621 -3.002 -1.646 1 91.94 38 PHE B O 1
ATOM 2693 N N . GLY B 1 39 ? -8.328 -2.496 -0.289 1 91.56 39 GLY B N 1
ATOM 2694 C CA . GLY B 1 39 ? -7.945 -3.494 0.7 1 91.56 39 GLY B CA 1
ATOM 2695 C C . GLY B 1 39 ? -8.859 -4.703 0.709 1 91.56 39 GLY B C 1
ATOM 2696 O O . GLY B 1 39 ? -9.492 -5.02 -0.303 1 91.56 39 GLY B O 1
ATOM 2697 N N . ARG B 1 40 ? -8.859 -5.383 1.847 1 92.69 40 ARG B N 1
ATOM 2698 C CA . ARG B 1 40 ? -9.484 -6.691 2.029 1 92.69 40 ARG B CA 1
ATOM 2699 C C . ARG B 1 40 ? -11 -6.594 1.926 1 92.69 40 ARG B C 1
ATOM 2701 O O . ARG B 1 40 ? -11.688 -7.609 1.799 1 92.69 40 ARG B O 1
ATOM 2708 N N . THR B 1 41 ? -11.594 -5.426 2.049 1 92.94 41 THR B N 1
ATOM 2709 C CA . THR B 1 41 ? -13.039 -5.266 1.935 1 92.94 41 THR B CA 1
ATOM 2710 C C . THR B 1 41 ? -13.414 -4.723 0.558 1 92.94 41 THR B C 1
ATOM 2712 O O . THR B 1 41 ? -14.555 -4.312 0.337 1 92.94 41 THR B O 1
ATOM 2715 N N . GLU B 1 42 ? -12.414 -4.586 -0.291 1 89.62 42 GLU B N 1
ATOM 2716 C CA . GLU B 1 42 ? -12.57 -4.117 -1.666 1 89.62 42 GLU B CA 1
ATOM 2717 C C . GLU B 1 42 ? -12.961 -2.643 -1.707 1 89.62 42 GLU B C 1
ATOM 2719 O O . GLU B 1 42 ? -13.609 -2.193 -2.65 1 89.62 42 GLU B O 1
ATOM 2724 N N . THR B 1 43 ? -12.734 -1.977 -0.635 1 92.88 43 THR B N 1
ATOM 2725 C CA . THR B 1 43 ? -12.852 -0.525 -0.553 1 92.88 43 THR B CA 1
ATOM 2726 C C . THR B 1 43 ? -11.477 0.122 -0.426 1 92.88 43 THR B C 1
ATOM 2728 O O . THR B 1 43 ? -10.492 -0.554 -0.11 1 92.88 43 THR B O 1
ATOM 2731 N N . LEU B 1 44 ? -11.461 1.388 -0.77 1 94.31 44 LEU B N 1
ATOM 2732 C CA . LEU B 1 44 ? -10.211 2.119 -0.555 1 94.31 44 LEU B CA 1
ATOM 2733 C C . LEU B 1 44 ? -9.75 1.995 0.894 1 94.31 44 LEU B C 1
ATOM 2735 O O . LEU B 1 44 ? -10.562 2.094 1.817 1 94.31 44 LEU B O 1
ATOM 2739 N N . SER B 1 45 ? -8.469 1.674 1.041 1 95.44 45 SER B N 1
ATOM 2740 C CA . SER B 1 45 ? -7.918 1.617 2.393 1 95.44 45 SER B CA 1
ATOM 2741 C C . SER B 1 45 ? -7.852 3.006 3.02 1 95.44 45 SER B C 1
ATOM 2743 O O . SER B 1 45 ? -7.453 3.971 2.363 1 95.44 45 SER B O 1
ATOM 2745 N N . HIS B 1 46 ? -8.156 3.105 4.27 1 94.5 46 HIS B N 1
ATOM 2746 C CA . HIS B 1 46 ? -8.25 4.391 4.957 1 94.5 46 HIS B CA 1
ATOM 2747 C C . HIS B 1 46 ? -6.914 5.125 4.926 1 94.5 46 HIS B C 1
ATOM 2749 O O . HIS B 1 46 ? -6.879 6.348 4.777 1 94.5 46 HIS B O 1
ATOM 2755 N N . TRP B 1 47 ? -5.828 4.41 4.996 1 94.31 47 TRP B N 1
ATOM 2756 C CA . TRP B 1 47 ? -4.5 5 5.145 1 94.31 47 TRP B CA 1
ATOM 2757 C C . TRP B 1 47 ? -3.973 5.496 3.803 1 94.31 47 TRP B C 1
ATOM 2759 O O . TRP B 1 47 ? -2.902 6.105 3.734 1 94.31 47 TRP B O 1
ATOM 2769 N N . GLN B 1 48 ? -4.707 5.246 2.746 1 91.06 48 GLN B N 1
ATOM 2770 C CA . GLN B 1 48 ? -4.316 5.773 1.442 1 91.06 48 GLN B CA 1
ATOM 2771 C C . GLN B 1 48 ? -4.559 7.277 1.361 1 91.06 48 GLN B C 1
ATOM 2773 O O . GLN B 1 48 ? -3.887 7.977 0.602 1 91.06 48 GLN B O 1
ATOM 2778 N N . LEU B 1 49 ? -5.457 7.746 2.162 1 90.75 49 LEU B N 1
ATOM 2779 C CA . LEU B 1 49 ? -5.852 9.148 2.107 1 90.75 49 LEU B CA 1
ATOM 2780 C C . LEU B 1 49 ? -4.684 10.055 2.49 1 90.75 49 LEU B C 1
ATOM 2782 O O . LEU B 1 49 ? -4.312 10.953 1.728 1 90.75 49 LEU B O 1
ATOM 2786 N N . PRO B 1 50 ? -4.004 9.797 3.613 1 91.69 50 PRO B N 1
ATOM 2787 C CA . PRO B 1 50 ? -2.865 10.664 3.932 1 91.69 50 PRO B CA 1
ATOM 2788 C C . PRO B 1 50 ? -1.781 10.633 2.857 1 91.69 50 PRO B C 1
ATOM 2790 O O . PRO B 1 50 ? -1.163 11.664 2.568 1 91.69 50 PRO B O 1
ATOM 2793 N N . LYS B 1 51 ? -1.582 9.531 2.273 1 89.25 51 LYS B N 1
ATOM 2794 C CA . LYS B 1 51 ? -0.552 9.422 1.244 1 89.25 51 LYS B CA 1
ATOM 2795 C C . LYS B 1 51 ? -0.937 10.203 -0.008 1 89.25 51 LYS B C 1
ATOM 2797 O O . LYS B 1 51 ? -0.082 10.82 -0.646 1 89.25 51 LYS B O 1
ATOM 2802 N N . LEU B 1 52 ? -2.127 10.133 -0.359 1 86.88 52 LEU B N 1
ATOM 2803 C CA . LEU B 1 52 ? -2.617 10.883 -1.511 1 86.88 52 LEU B CA 1
ATOM 2804 C C . LEU B 1 52 ? -2.453 12.383 -1.294 1 86.88 52 LEU B C 1
ATOM 2806 O O . LEU B 1 52 ? -2.051 13.102 -2.209 1 86.88 52 LEU B O 1
ATOM 2810 N N . LEU B 1 53 ? -2.766 12.781 -0.181 1 84.56 53 LEU B N 1
ATOM 2811 C CA . LEU B 1 53 ? -2.686 14.211 0.095 1 84.56 53 LEU B CA 1
ATOM 2812 C C . LEU B 1 53 ? -1.232 14.672 0.197 1 84.56 53 LEU B C 1
ATOM 2814 O O . LEU B 1 53 ? -0.911 15.812 -0.127 1 84.56 53 LEU B O 1
ATOM 2818 N N . GLU B 1 54 ? -0.418 13.734 0.678 1 85 54 GLU B N 1
ATOM 2819 C CA . GLU B 1 54 ? 1.019 13.984 0.61 1 85 54 GLU B CA 1
ATOM 2820 C C . GLU B 1 54 ? 1.476 14.195 -0.831 1 85 54 GLU B C 1
ATOM 2822 O O . GLU B 1 54 ? 2.273 15.094 -1.109 1 85 54 GLU B O 1
ATOM 2827 N N . ALA B 1 55 ? 1.025 13.406 -1.684 1 86.81 55 ALA B N 1
ATOM 2828 C CA . ALA B 1 55 ? 1.364 13.523 -3.1 1 86.81 55 ALA B CA 1
ATOM 2829 C C . ALA B 1 55 ? 0.925 14.875 -3.652 1 86.81 55 ALA B C 1
ATOM 2831 O O . ALA B 1 55 ? 1.689 15.547 -4.352 1 86.81 55 ALA B O 1
ATOM 2832 N N . ALA B 1 56 ? -0.277 15.219 -3.328 1 88.94 56 ALA B N 1
ATOM 2833 C CA . ALA B 1 56 ? -0.794 16.5 -3.795 1 88.94 56 ALA B CA 1
ATOM 2834 C C . ALA B 1 56 ? 0.039 17.656 -3.254 1 88.94 56 ALA B C 1
ATOM 2836 O O . ALA B 1 56 ? 0.326 18.625 -3.977 1 88.94 56 ALA B O 1
ATOM 2837 N N . ARG B 1 57 ? 0.361 17.578 -2.037 1 85.5 57 ARG B N 1
ATOM 2838 C CA . ARG B 1 57 ? 1.2 18.609 -1.431 1 85.5 57 ARG B CA 1
ATOM 2839 C C . ARG B 1 57 ? 2.551 18.703 -2.135 1 85.5 57 ARG B C 1
ATOM 2841 O O . ARG B 1 57 ? 3.037 19.797 -2.418 1 85.5 57 ARG B O 1
ATOM 2848 N N . TYR B 1 58 ? 3.125 17.594 -2.393 1 82.69 58 TYR B N 1
ATOM 2849 C CA . TYR B 1 58 ? 4.414 17.531 -3.07 1 82.69 58 TYR B CA 1
ATOM 2850 C C . TYR B 1 58 ? 4.352 18.25 -4.418 1 82.69 58 TYR B C 1
ATOM 2852 O O . TYR B 1 58 ? 5.18 19.109 -4.711 1 82.69 58 TYR B O 1
ATOM 2860 N N . PHE B 1 59 ? 3.387 17.953 -5.207 1 84.56 59 PHE B N 1
ATOM 2861 C CA . PHE B 1 59 ? 3.268 18.547 -6.539 1 84.56 59 PHE B CA 1
ATOM 2862 C C . PHE B 1 59 ? 2.941 20.031 -6.449 1 84.56 59 PHE B C 1
ATOM 2864 O O . PHE B 1 59 ? 3.439 20.828 -7.242 1 84.56 59 PHE B O 1
ATOM 2871 N N . ALA B 1 60 ? 2.143 20.375 -5.508 1 85.94 60 ALA B N 1
ATOM 2872 C CA . ALA B 1 60 ? 1.808 21.797 -5.309 1 85.94 60 ALA B CA 1
ATOM 2873 C C . ALA B 1 60 ? 3.033 22.594 -4.871 1 85.94 60 ALA B C 1
ATOM 2875 O O . ALA B 1 60 ? 3.258 23.703 -5.355 1 85.94 60 ALA B O 1
ATOM 2876 N N . LEU B 1 61 ? 3.762 21.969 -3.99 1 79.5 61 LEU B N 1
ATOM 2877 C CA . LEU B 1 61 ? 4.977 22.625 -3.51 1 79.5 61 LEU B CA 1
ATOM 2878 C C . LEU B 1 61 ? 5.969 22.828 -4.648 1 79.5 61 LEU B C 1
ATOM 2880 O O . LEU B 1 61 ? 6.586 23.891 -4.754 1 79.5 61 LEU B O 1
ATOM 2884 N N . MET B 1 62 ? 6.141 21.859 -5.453 1 78.25 62 MET B N 1
ATOM 2885 C CA . MET B 1 62 ? 7.066 21.953 -6.578 1 78.25 62 MET B CA 1
ATOM 2886 C C . MET B 1 62 ? 6.621 23.031 -7.562 1 78.25 62 MET B C 1
ATOM 2888 O O . MET B 1 62 ? 7.441 23.594 -8.297 1 78.25 62 MET B O 1
ATOM 2892 N N . LYS B 1 63 ? 5.383 23.344 -7.512 1 79.75 63 LYS B N 1
ATOM 2893 C CA . LYS B 1 63 ? 4.844 24.391 -8.383 1 79.75 63 LYS B CA 1
ATOM 2894 C C . LYS B 1 63 ? 4.859 25.734 -7.684 1 79.75 63 LYS B C 1
ATOM 2896 O O . LYS B 1 63 ? 4.504 26.766 -8.289 1 79.75 63 LYS B O 1
ATOM 2901 N N . GLY B 1 64 ? 5.246 25.766 -6.41 1 78.94 64 GLY B N 1
ATOM 2902 C CA . GLY B 1 64 ? 5.469 27.047 -5.777 1 78.94 64 GLY B CA 1
ATOM 2903 C C . GLY B 1 64 ? 4.508 27.328 -4.641 1 78.94 64 GLY B C 1
ATOM 2904 O O . GLY B 1 64 ? 4.438 28.453 -4.145 1 78.94 64 GLY B O 1
ATOM 2905 N N . LEU B 1 65 ? 3.693 26.344 -4.289 1 81 65 LEU B N 1
ATOM 2906 C CA . LEU B 1 65 ? 2.805 26.547 -3.15 1 81 65 LEU B CA 1
ATOM 2907 C C . LEU B 1 65 ? 3.588 27.031 -1.932 1 81 65 LEU B C 1
ATOM 2909 O O . LEU B 1 65 ? 4.566 26.391 -1.527 1 81 65 LEU B O 1
ATOM 2913 N N . ALA B 1 66 ? 3.232 28.203 -1.399 1 77.31 66 ALA B N 1
ATOM 2914 C CA . ALA B 1 66 ? 3.795 28.812 -0.2 1 77.31 66 ALA B CA 1
ATOM 2915 C C . ALA B 1 66 ? 5.293 29.062 -0.361 1 77.31 66 ALA B C 1
ATOM 2917 O O . ALA B 1 66 ? 5.996 29.328 0.619 1 77.31 66 ALA B O 1
ATOM 2918 N N . ASP B 1 67 ? 5.863 28.859 -1.591 1 80.69 67 ASP B N 1
ATOM 2919 C CA . ASP B 1 67 ? 7.273 29.047 -1.918 1 80.69 67 ASP B CA 1
ATOM 2920 C C . ASP B 1 67 ? 8.156 28.094 -1.099 1 80.69 67 ASP B C 1
ATOM 2922 O O . ASP B 1 67 ? 9.266 28.469 -0.705 1 80.69 67 ASP B O 1
ATOM 2926 N N . PHE B 1 68 ? 7.668 27.016 -0.773 1 82.19 68 PHE B N 1
ATOM 2927 C CA . PHE B 1 68 ? 8.383 26.047 0.063 1 82.19 68 PHE B CA 1
ATOM 2928 C C . PHE B 1 68 ? 9.766 25.766 -0.51 1 82.19 68 PHE B C 1
ATOM 2930 O O . PHE B 1 68 ? 10.758 25.734 0.226 1 82.19 68 PHE B O 1
ATOM 2937 N N . PRO B 1 69 ? 9.898 25.641 -1.794 1 82.62 69 PRO B N 1
ATOM 2938 C CA . PRO B 1 69 ? 11.234 25.328 -2.318 1 82.62 69 PRO B CA 1
ATOM 2939 C C . PRO B 1 69 ? 12.266 26.406 -1.995 1 82.62 69 PRO B C 1
ATOM 2941 O O . PRO B 1 69 ? 13.461 26.109 -1.923 1 82.62 69 PRO B O 1
ATOM 2944 N N . SER B 1 70 ? 11.781 27.578 -1.777 1 87.19 70 SER B N 1
ATOM 2945 C CA . SER B 1 70 ? 12.68 28.688 -1.517 1 87.19 70 SER B CA 1
ATOM 2946 C C . SER B 1 70 ? 13.133 28.719 -0.059 1 87.19 70 SER B C 1
ATOM 2948 O O . SER B 1 70 ? 14.117 29.375 0.282 1 87.19 70 SER B O 1
ATOM 2950 N N . ILE B 1 71 ? 12.422 28.094 0.747 1 89.12 71 ILE B N 1
ATOM 2951 C CA . ILE B 1 71 ? 12.758 28.25 2.158 1 89.12 71 ILE B CA 1
ATOM 2952 C C . ILE B 1 71 ? 13.25 26.906 2.719 1 89.12 71 ILE B C 1
ATOM 2954 O O . ILE B 1 71 ? 13.719 26.844 3.855 1 89.12 71 ILE B O 1
ATOM 2958 N N . ILE B 1 72 ? 13.148 25.828 1.952 1 88.75 72 ILE B N 1
ATOM 2959 C CA . ILE B 1 72 ? 13.633 24.531 2.383 1 88.75 72 ILE B CA 1
ATOM 2960 C C . ILE B 1 72 ? 15.055 24.312 1.871 1 88.75 72 ILE B C 1
ATOM 2962 O O . ILE B 1 72 ? 15.367 24.656 0.729 1 88.75 72 ILE B O 1
ATOM 2966 N N . ASN B 1 73 ? 15.922 23.797 2.736 1 89.5 73 ASN B N 1
ATOM 2967 C CA . ASN B 1 73 ? 17.297 23.438 2.398 1 89.5 73 ASN B CA 1
ATOM 2968 C C . ASN B 1 73 ? 17.859 22.391 3.359 1 89.5 73 ASN B C 1
ATOM 2970 O O . ASN B 1 73 ? 17.109 21.625 3.961 1 89.5 73 ASN B O 1
ATOM 2974 N N . GLN B 1 74 ? 19.141 22.312 3.393 1 90 74 GLN B N 1
ATOM 2975 C CA . GLN B 1 74 ? 19.766 21.281 4.215 1 90 74 GLN B CA 1
ATOM 2976 C C . GLN B 1 74 ? 19.609 21.578 5.699 1 90 74 GLN B C 1
ATOM 2978 O O . GLN B 1 74 ? 19.688 20.688 6.539 1 90 74 GLN B O 1
ATOM 2983 N N . ILE B 1 75 ? 19.391 22.812 6.008 1 93.19 75 ILE B N 1
ATOM 2984 C CA . ILE B 1 75 ? 19.359 23.25 7.398 1 93.19 75 ILE B CA 1
ATOM 2985 C C . ILE B 1 75 ? 17.922 23.312 7.883 1 93.19 75 ILE B C 1
ATOM 2987 O O . ILE B 1 75 ? 17.625 22.953 9.031 1 93.19 75 ILE B O 1
ATOM 2991 N N . TYR B 1 76 ? 17.047 23.75 6.918 1 93.25 76 TYR B N 1
ATOM 2992 C CA . TYR B 1 76 ? 15.664 23.969 7.316 1 93.25 76 TYR B CA 1
ATOM 2993 C C . TYR B 1 76 ? 14.719 23.109 6.488 1 93.25 76 TYR B C 1
ATOM 2995 O O . TYR B 1 76 ? 14.984 22.828 5.312 1 93.25 76 TYR B O 1
ATOM 3003 N N . GLY B 1 77 ? 13.688 22.641 7.168 1 90.81 77 GLY B N 1
ATOM 3004 C CA . GLY B 1 77 ? 12.656 21.859 6.5 1 90.81 77 GLY B CA 1
ATOM 3005 C C . GLY B 1 77 ? 11.258 22.203 6.961 1 90.81 77 GLY B C 1
ATOM 3006 O O . GLY B 1 77 ? 11.078 23.016 7.871 1 90.81 77 GLY B O 1
ATOM 3007 N N . ILE B 1 78 ? 10.312 21.75 6.246 1 89.25 78 ILE B N 1
ATOM 3008 C CA . ILE B 1 78 ? 8.906 21.875 6.605 1 89.25 78 ILE B CA 1
ATOM 3009 C C . ILE B 1 78 ? 8.359 20.5 7.016 1 89.25 78 ILE B C 1
ATOM 3011 O O . ILE B 1 78 ? 8.523 19.516 6.293 1 89.25 78 ILE B O 1
ATOM 3015 N N . PHE B 1 79 ? 7.719 20.484 8.172 1 89.12 79 PHE B N 1
ATOM 3016 C CA . PHE B 1 79 ? 7.133 19.25 8.68 1 89.12 79 PHE B CA 1
ATOM 3017 C C . PHE B 1 79 ? 5.633 19.406 8.898 1 89.12 79 PHE B C 1
ATOM 3019 O O . PHE B 1 79 ? 5.18 20.453 9.383 1 89.12 79 PHE B O 1
ATOM 3026 N N . VAL B 1 80 ? 4.91 18.422 8.531 1 91.5 80 VAL B N 1
ATOM 3027 C CA . VAL B 1 80 ? 3.486 18.406 8.844 1 91.5 80 VAL B CA 1
ATOM 3028 C C . VAL B 1 80 ? 3.283 18.125 10.328 1 91.5 80 VAL B C 1
ATOM 3030 O O . VAL B 1 80 ? 3.686 17.078 10.828 1 91.5 80 VAL B O 1
ATOM 3033 N N . TYR B 1 81 ? 2.668 19.047 11.008 1 93.56 81 TYR B N 1
ATOM 3034 C CA . TYR B 1 81 ? 2.416 18.922 12.438 1 93.56 81 TYR B CA 1
ATOM 3035 C C . TYR B 1 81 ? 1.082 18.234 12.703 1 93.56 81 TYR B C 1
ATOM 3037 O O . TYR B 1 81 ? 0.978 17.375 13.586 1 93.56 81 TYR B O 1
ATOM 3045 N N . GLY B 1 82 ? 0.108 18.625 11.945 1 95.06 82 GLY B N 1
ATOM 3046 C CA . GLY B 1 8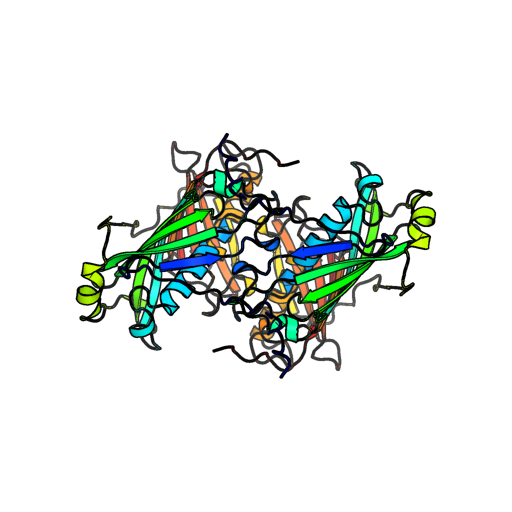2 ? -1.217 18.062 12.125 1 95.06 82 GLY B CA 1
ATOM 3047 C C . GLY B 1 82 ? -2.094 18.188 10.898 1 95.06 82 GLY B C 1
ATOM 3048 O O . GLY B 1 82 ? -1.907 19.094 10.086 1 95.06 82 GLY B O 1
ATOM 3049 N N . VAL B 1 83 ? -3.035 17.297 10.828 1 96.06 83 VAL B N 1
ATOM 3050 C CA . VAL B 1 83 ? -3.988 17.328 9.727 1 96.06 83 VAL B CA 1
ATOM 3051 C C . VAL B 1 83 ? -5.34 16.797 10.195 1 96.06 83 VAL B C 1
ATOM 3053 O O . VAL B 1 83 ? -5.406 15.852 10.984 1 96.06 83 VAL B O 1
ATOM 3056 N N . VAL B 1 84 ? -6.395 17.391 9.734 1 96.75 84 VAL B N 1
ATOM 3057 C CA . VAL B 1 84 ? -7.746 16.875 9.914 1 96.75 84 VAL B CA 1
ATOM 3058 C C . VAL B 1 84 ? -8.414 16.688 8.555 1 96.75 84 VAL B C 1
ATOM 3060 O O . VAL B 1 84 ? -8.32 17.562 7.684 1 96.75 84 VAL B O 1
ATOM 3063 N N . TYR B 1 85 ? -8.977 15.531 8.375 1 96.81 85 TYR B N 1
ATOM 3064 C CA . TYR B 1 85 ? -9.719 15.188 7.168 1 96.81 85 TYR B CA 1
ATOM 3065 C C . TYR B 1 85 ? -11.203 15.031 7.469 1 96.81 85 TYR B C 1
ATOM 3067 O O . TYR B 1 85 ? -11.578 14.391 8.453 1 96.81 85 TYR B O 1
ATOM 3075 N N . HIS B 1 86 ? -12.016 15.609 6.668 1 98 86 HIS B N 1
ATOM 3076 C CA . HIS B 1 86 ? -13.453 15.359 6.617 1 98 86 HIS B CA 1
ATOM 3077 C C . HIS B 1 86 ? -13.836 14.625 5.336 1 98 86 HIS B C 1
ATOM 3079 O O . HIS B 1 86 ? -13.609 15.133 4.234 1 98 86 HIS B O 1
ATOM 3085 N N . ILE B 1 87 ? -14.484 13.484 5.523 1 98.06 87 ILE B N 1
ATOM 3086 C CA . ILE B 1 87 ? -14.602 12.578 4.383 1 98.06 87 ILE B CA 1
ATOM 3087 C C . ILE B 1 87 ? -16.078 12.258 4.129 1 98.06 87 ILE B C 1
ATOM 3089 O O . ILE B 1 87 ? -16.781 11.805 5.027 1 98.06 87 ILE B O 1
ATOM 3093 N N . ASP B 1 88 ? -16.484 12.469 2.904 1 97.81 88 ASP B N 1
ATOM 3094 C CA . ASP B 1 88 ? -17.812 12.039 2.467 1 97.81 88 ASP B CA 1
ATOM 3095 C C . ASP B 1 88 ? -17.859 10.523 2.291 1 97.81 88 ASP B C 1
ATOM 3097 O O . ASP B 1 88 ? -16.938 9.914 1.757 1 97.81 88 ASP B O 1
ATOM 3101 N N . THR B 1 89 ? -18.953 9.961 2.678 1 96.31 89 THR B N 1
ATOM 3102 C CA . THR B 1 89 ? -19.125 8.516 2.58 1 96.31 89 THR B CA 1
ATOM 3103 C C . THR B 1 89 ? -18.938 8.039 1.141 1 96.31 89 THR B C 1
ATOM 3105 O O . THR B 1 89 ? -18.469 6.93 0.901 1 96.31 89 THR B O 1
ATOM 3108 N N . ALA B 1 90 ? -19.219 8.867 0.21 1 95.19 90 ALA B N 1
ATOM 3109 C CA . ALA B 1 90 ? -19.125 8.516 -1.206 1 95.19 90 ALA B CA 1
ATOM 3110 C C . ALA B 1 90 ? -17.688 8.203 -1.599 1 95.19 90 ALA B C 1
ATOM 3112 O O . ALA B 1 90 ? -17.438 7.465 -2.557 1 95.19 90 ALA B O 1
ATOM 3113 N N . PHE B 1 91 ? -16.766 8.742 -0.873 1 95.88 91 PHE B N 1
ATOM 3114 C CA . PHE B 1 91 ? -15.367 8.469 -1.138 1 95.88 91 PHE B CA 1
ATOM 3115 C C . PHE B 1 91 ? -15.062 6.984 -0.988 1 95.88 91 PHE B C 1
ATOM 3117 O O . PHE B 1 91 ? -14.344 6.41 -1.805 1 95.88 91 PHE B O 1
ATOM 3124 N N . TRP B 1 92 ? -15.68 6.395 -0.002 1 95.69 92 TRP B N 1
ATOM 3125 C CA . TRP B 1 92 ? -15.406 4.996 0.307 1 95.69 92 TRP B CA 1
ATOM 3126 C C . TRP B 1 92 ? -16.188 4.07 -0.618 1 95.69 92 TRP B C 1
ATOM 3128 O O . TRP B 1 92 ? -15.977 2.854 -0.611 1 95.69 92 TRP B O 1
ATOM 3138 N N . ARG B 1 93 ? -17.062 4.578 -1.459 1 93.5 93 ARG B N 1
ATOM 3139 C CA . ARG B 1 93 ? -17.875 3.787 -2.371 1 93.5 93 ARG B CA 1
ATOM 3140 C C . ARG B 1 93 ? -17.281 3.777 -3.775 1 93.5 93 ARG B C 1
ATOM 3142 O O . ARG B 1 93 ? -17.859 3.193 -4.695 1 93.5 93 ARG B O 1
ATOM 3149 N N . ILE B 1 94 ? -16.188 4.426 -3.93 1 91.81 94 ILE B N 1
ATOM 3150 C CA . ILE B 1 94 ? -15.492 4.387 -5.215 1 91.81 94 ILE B CA 1
ATOM 3151 C C . ILE B 1 94 ? -15.164 2.941 -5.582 1 91.81 94 ILE B C 1
ATOM 3153 O O . ILE B 1 94 ? -14.516 2.234 -4.812 1 91.81 94 ILE B O 1
ATOM 3157 N N . PRO B 1 95 ? -15.57 2.557 -6.738 1 87.06 95 PRO B N 1
ATOM 3158 C CA . PRO B 1 95 ? -15.352 1.153 -7.098 1 87.06 95 PRO B CA 1
ATOM 3159 C C . PRO B 1 95 ? -13.93 0.888 -7.602 1 87.06 95 PRO B C 1
ATOM 3161 O O . PRO B 1 95 ? -13.352 1.729 -8.289 1 87.06 95 PRO B O 1
ATOM 3164 N N . ARG B 1 96 ? -13.438 -0.287 -7.305 1 85.31 96 ARG B N 1
ATOM 3165 C CA . ARG B 1 96 ? -12.078 -0.666 -7.688 1 85.31 96 ARG B CA 1
ATOM 3166 C C . ARG B 1 96 ? -12 -0.974 -9.18 1 85.31 96 ARG B C 1
ATOM 3168 O O . ARG B 1 96 ? -10.914 -0.954 -9.766 1 85.31 96 ARG B O 1
ATOM 3175 N N . ASN B 1 97 ? -13.094 -1.285 -9.836 1 82.88 97 ASN B N 1
ATOM 3176 C CA . ASN B 1 97 ? -13.078 -1.729 -11.227 1 82.88 97 ASN B CA 1
ATOM 3177 C C . ASN B 1 97 ? -13.438 -0.593 -12.18 1 82.88 97 ASN B C 1
ATOM 3179 O O . ASN B 1 97 ? -13.719 -0.831 -13.359 1 82.88 97 ASN B O 1
ATOM 3183 N N . LYS B 1 98 ? -13.453 0.657 -11.68 1 82.69 98 LYS B N 1
ATOM 3184 C CA . LYS B 1 98 ? -13.727 1.812 -12.531 1 82.69 98 LYS B CA 1
ATOM 3185 C C . LYS B 1 98 ? -12.609 2.842 -12.438 1 82.69 98 LYS B C 1
ATOM 3187 O O . LYS B 1 98 ? -11.961 2.971 -11.391 1 82.69 98 LYS B O 1
ATOM 3192 N N . ASN B 1 99 ? -12.469 3.43 -13.586 1 82.12 99 ASN B N 1
ATOM 3193 C CA . ASN B 1 99 ? -11.602 4.602 -13.547 1 82.12 99 ASN B CA 1
ATOM 3194 C C . ASN B 1 99 ? -12.25 5.75 -12.773 1 82.12 99 ASN B C 1
ATOM 3196 O O . ASN B 1 99 ? -13.422 6.055 -12.977 1 82.12 99 ASN B O 1
ATOM 3200 N N . PHE B 1 100 ? -11.516 6.309 -11.93 1 88.19 100 PHE B N 1
ATOM 3201 C CA . PHE B 1 100 ? -12.023 7.383 -11.094 1 88.19 100 PHE B CA 1
ATOM 3202 C C . PHE B 1 100 ? -11.047 8.547 -11.047 1 88.19 100 PHE B C 1
ATOM 3204 O O . PHE B 1 100 ? -10.32 8.719 -10.062 1 88.19 100 PHE B O 1
ATOM 3211 N N . PRO B 1 101 ? -11.031 9.359 -12.078 1 89.38 101 PRO B N 1
ATOM 3212 C CA . PRO B 1 101 ? -10.156 10.531 -12.047 1 89.38 101 PRO B CA 1
ATOM 3213 C C . PRO B 1 101 ? -10.57 11.547 -10.984 1 89.38 101 PRO B C 1
ATOM 3215 O O . PRO B 1 101 ? -11.766 11.75 -10.758 1 89.38 101 PRO B O 1
ATOM 3218 N N . PHE B 1 102 ? -9.617 12.125 -10.391 1 91.44 102 PHE B N 1
ATOM 3219 C CA . PHE B 1 102 ? -9.898 13.133 -9.375 1 91.44 102 PHE B CA 1
ATOM 3220 C C . PHE B 1 102 ? -8.828 14.219 -9.375 1 91.44 102 PHE B C 1
ATOM 3222 O O . PHE B 1 102 ? -7.816 14.102 -10.07 1 91.44 102 PHE B O 1
ATOM 3229 N N . LYS B 1 103 ? -9.086 15.297 -8.719 1 93.19 103 LYS B N 1
ATOM 3230 C CA . LYS B 1 103 ? -8.125 16.391 -8.523 1 93.19 103 LYS B CA 1
ATOM 3231 C C . LYS B 1 103 ? -8.141 16.875 -7.082 1 93.19 103 LYS B C 1
ATOM 3233 O O . LYS B 1 103 ? -9.117 16.688 -6.359 1 93.19 103 LYS B O 1
ATOM 3238 N N . ILE B 1 104 ? -7.035 17.438 -6.684 1 94.44 104 ILE B N 1
ATOM 3239 C CA . ILE B 1 104 ? -6.898 17.984 -5.34 1 94.44 104 ILE B CA 1
ATOM 3240 C C . ILE B 1 104 ? -6.484 19.453 -5.418 1 94.44 104 ILE B C 1
ATOM 3242 O O . ILE B 1 104 ? -5.52 19.797 -6.105 1 94.44 104 ILE B O 1
ATOM 3246 N N . ALA B 1 105 ? -7.254 20.234 -4.754 1 93.31 105 ALA B N 1
ATOM 3247 C CA . ALA B 1 105 ? -6.945 21.656 -4.617 1 93.31 105 ALA B CA 1
ATOM 3248 C C . ALA B 1 105 ? -6.332 21.953 -3.252 1 93.31 105 ALA B C 1
ATOM 3250 O O . ALA B 1 105 ? -6.773 21.422 -2.234 1 93.31 105 ALA B O 1
ATOM 3251 N N . GLN B 1 106 ? -5.332 22.797 -3.244 1 92.06 106 GLN B N 1
ATOM 3252 C CA . GLN B 1 106 ? -4.719 23.234 -1.994 1 92.06 106 GLN B CA 1
ATOM 3253 C C . GLN B 1 106 ? -4.473 24.734 -2.006 1 92.06 106 GLN B C 1
ATOM 3255 O O . GLN B 1 106 ? -4.207 25.328 -3.059 1 92.06 106 GLN B O 1
ATOM 3260 N N . SER B 1 107 ? -4.555 25.312 -0.894 1 90.06 107 SER B N 1
ATOM 3261 C CA . SER B 1 107 ? -4.309 26.734 -0.717 1 90.06 107 SER B CA 1
ATOM 3262 C C . SER B 1 107 ? -3.709 27.031 0.654 1 90.06 107 SER B C 1
ATOM 3264 O O . SER B 1 107 ? -3.779 26.188 1.559 1 90.06 107 SER B O 1
ATOM 3266 N N . VAL B 1 108 ? -3.139 28.219 0.727 1 89.62 108 VAL B N 1
ATOM 3267 C CA . VAL B 1 108 ? -2.627 28.703 2.006 1 89.62 108 VAL B CA 1
ATOM 3268 C C . VAL B 1 108 ? -3.748 29.375 2.787 1 89.62 108 VAL B C 1
ATOM 3270 O O . VAL B 1 108 ? -4.414 30.281 2.271 1 89.62 108 VAL B O 1
ATOM 3273 N N . ASP B 1 109 ? -3.918 28.938 3.982 1 88.62 109 ASP B N 1
ATOM 3274 C CA . ASP B 1 109 ? -4.996 29.469 4.805 1 88.62 109 ASP B CA 1
ATOM 3275 C C . ASP B 1 109 ? -4.465 30.5 5.801 1 88.62 109 ASP B C 1
ATOM 3277 O O . ASP B 1 109 ? -5.176 31.438 6.176 1 88.62 109 ASP B O 1
ATOM 3281 N N . ASP B 1 110 ? -3.316 30.25 6.277 1 87.88 110 ASP B N 1
ATOM 3282 C CA . ASP B 1 110 ? -2.738 31.125 7.293 1 87.88 110 ASP B CA 1
ATOM 3283 C C . ASP B 1 110 ? -1.218 30.984 7.336 1 87.88 110 ASP B C 1
ATOM 3285 O O . ASP B 1 110 ? -0.679 29.906 7.078 1 87.88 110 ASP B O 1
ATOM 3289 N N . ILE B 1 111 ? -0.593 32.094 7.668 1 89 111 ILE B N 1
ATOM 3290 C CA . ILE B 1 111 ? 0.851 32.125 7.871 1 89 111 ILE B CA 1
ATOM 3291 C C . ILE B 1 111 ? 1.166 32.656 9.273 1 89 111 ILE B C 1
ATOM 3293 O O . ILE B 1 111 ? 0.929 33.812 9.57 1 89 111 ILE B O 1
ATOM 3297 N N . GLY B 1 112 ? 1.647 31.781 10.078 1 88.94 112 GLY B N 1
ATOM 3298 C CA . GLY B 1 112 ? 2.105 32.156 11.398 1 88.94 112 GLY B CA 1
ATOM 3299 C C . GLY B 1 112 ? 3.582 32.531 11.438 1 88.94 112 GLY B C 1
ATOM 3300 O O . GLY B 1 112 ? 4.195 32.781 10.398 1 88.94 112 GLY B O 1
ATOM 3301 N N . LYS B 1 113 ? 4.055 32.625 12.703 1 92.5 113 LYS B N 1
ATOM 3302 C CA . LYS B 1 113 ? 5.469 32.938 12.875 1 92.5 113 LYS B CA 1
ATOM 3303 C C . LYS B 1 113 ? 6.348 31.766 12.43 1 92.5 113 LYS B C 1
ATOM 3305 O O . LYS B 1 113 ? 7.371 31.969 11.773 1 92.5 113 LYS B O 1
ATOM 3310 N N . THR B 1 114 ? 5.941 30.562 12.797 1 95 114 THR B N 1
ATOM 3311 C CA . THR B 1 114 ? 6.758 29.391 12.5 1 95 114 THR B CA 1
ATOM 3312 C C . THR B 1 114 ? 5.969 28.375 11.68 1 95 114 THR B C 1
ATOM 3314 O O . THR B 1 114 ? 6.48 27.297 11.359 1 95 114 THR B O 1
ATOM 3317 N N . SER B 1 115 ? 4.668 28.75 11.391 1 92.31 115 SER B N 1
ATOM 3318 C CA . SER B 1 115 ? 3.807 27.719 10.812 1 92.31 115 SER B CA 1
ATOM 3319 C C . SER B 1 115 ? 3.025 28.266 9.617 1 92.31 115 SER B C 1
ATOM 3321 O O . SER B 1 115 ? 2.818 29.469 9.5 1 92.31 115 SER B O 1
ATOM 3323 N N . ILE B 1 116 ? 2.693 27.359 8.711 1 89.62 116 ILE B N 1
ATOM 3324 C CA . ILE B 1 116 ? 1.805 27.625 7.582 1 89.62 116 ILE B CA 1
ATOM 3325 C C . ILE B 1 116 ? 0.637 26.641 7.598 1 89.62 116 ILE B C 1
ATOM 3327 O O . ILE B 1 116 ? 0.84 25.438 7.711 1 89.62 116 ILE B O 1
ATOM 3331 N N . THR B 1 117 ? -0.549 27.188 7.559 1 91.56 117 THR B N 1
ATOM 3332 C CA . THR B 1 117 ? -1.753 26.359 7.504 1 91.56 117 THR B CA 1
ATOM 3333 C C . THR B 1 117 ? -2.271 26.266 6.07 1 91.56 117 THR B C 1
ATOM 3335 O O . THR B 1 117 ? -2.377 27.266 5.371 1 91.56 117 THR B O 1
ATOM 3338 N N . LEU B 1 118 ? -2.469 25.031 5.684 1 90.75 118 LEU B N 1
ATOM 3339 C CA . LEU B 1 118 ? -2.982 24.734 4.348 1 90.75 118 LEU B CA 1
ATOM 3340 C C . LEU B 1 118 ? -4.379 24.125 4.426 1 90.75 118 LEU B C 1
ATOM 3342 O O . LEU B 1 118 ? -4.719 23.469 5.406 1 90.75 118 LEU B O 1
ATOM 3346 N N . SER B 1 119 ? -5.156 24.406 3.451 1 91.44 119 SER B N 1
ATOM 3347 C CA . SER B 1 119 ? -6.441 23.734 3.268 1 91.44 119 SER B CA 1
ATOM 3348 C C . SER B 1 119 ? -6.57 23.156 1.86 1 91.44 119 SER B C 1
ATOM 3350 O O . SER B 1 119 ? -5.852 23.578 0.948 1 91.44 119 SER B O 1
ATOM 3352 N N . GLY B 1 120 ? -7.434 22.172 1.769 1 92.62 120 GLY B N 1
ATOM 3353 C CA . GLY B 1 120 ? -7.625 21.578 0.453 1 92.62 120 GLY B CA 1
ATOM 3354 C C . GLY B 1 120 ? -8.859 20.703 0.368 1 92.62 120 GLY B C 1
ATOM 3355 O O . GLY B 1 120 ? -9.57 20.516 1.358 1 92.62 120 GLY B O 1
ATOM 3356 N N . LYS B 1 121 ? -9.109 20.328 -0.809 1 95.69 121 LYS B N 1
ATOM 3357 C CA . LYS B 1 121 ? -10.242 19.438 -1.075 1 95.69 121 LYS B CA 1
ATOM 3358 C C . LYS B 1 121 ? -9.93 18.484 -2.23 1 95.69 121 LYS B C 1
ATOM 3360 O O . LYS B 1 121 ? -9.195 18.844 -3.15 1 95.69 121 LYS B O 1
ATOM 3365 N N . LEU B 1 122 ? -10.398 17.312 -2.141 1 96.56 122 LEU B N 1
ATOM 3366 C CA . LEU B 1 122 ? -10.391 16.328 -3.209 1 96.56 122 LEU B CA 1
ATOM 3367 C C . LEU B 1 122 ? -11.727 16.297 -3.943 1 96.56 122 LEU B C 1
ATOM 3369 O O . LEU B 1 122 ? -12.781 16.141 -3.318 1 96.56 122 LEU B O 1
ATOM 3373 N N . ILE B 1 123 ? -11.656 16.422 -5.242 1 96.5 123 ILE B N 1
ATOM 3374 C CA . ILE B 1 123 ? -12.852 16.594 -6.062 1 96.5 123 ILE B CA 1
ATOM 3375 C C . ILE B 1 123 ? -12.906 15.484 -7.117 1 96.5 123 ILE B C 1
ATOM 3377 O O . ILE B 1 123 ? -11.914 15.219 -7.797 1 96.5 123 ILE B O 1
ATOM 3381 N N . ASN B 1 124 ? -14.094 14.844 -7.164 1 95.44 124 ASN B N 1
ATOM 3382 C CA . ASN B 1 124 ? -14.375 13.93 -8.266 1 95.44 124 ASN B CA 1
ATOM 3383 C C . ASN B 1 124 ? -14.477 14.672 -9.594 1 95.44 124 ASN B C 1
ATOM 3385 O O . ASN B 1 124 ? -15.352 15.523 -9.766 1 95.44 124 ASN B O 1
ATOM 3389 N N . LYS B 1 125 ? -13.641 14.32 -10.555 1 93.19 125 LYS B N 1
ATOM 3390 C CA . LYS B 1 125 ? -13.617 15.055 -11.812 1 93.19 125 LYS B CA 1
ATOM 3391 C C . LYS B 1 125 ? -14.812 14.695 -12.688 1 93.19 125 LYS B C 1
ATOM 3393 O O . LYS B 1 125 ? -15.133 15.406 -13.641 1 93.19 125 LYS B O 1
ATOM 3398 N N . LEU B 1 126 ? -15.445 13.594 -12.422 1 90.75 126 LEU B N 1
ATOM 3399 C CA . LEU B 1 126 ? -16.562 13.133 -13.227 1 90.75 126 LEU B CA 1
ATOM 3400 C C . LEU B 1 126 ? -17.812 13.961 -12.945 1 90.75 126 LEU B C 1
ATOM 3402 O O . LEU B 1 126 ? -18.609 14.227 -13.852 1 90.75 126 LEU B O 1
ATOM 3406 N N . ASP B 1 127 ? -18.031 14.438 -11.711 1 93.75 127 ASP B N 1
ATOM 3407 C CA . ASP B 1 127 ? -19.25 15.156 -11.391 1 93.75 127 ASP B CA 1
ATOM 3408 C C . ASP B 1 127 ? -18.953 16.391 -10.531 1 93.75 127 ASP B C 1
ATOM 3410 O O . ASP B 1 127 ? -19.875 17.047 -10.039 1 93.75 127 ASP B O 1
ATOM 3414 N N . ASN B 1 128 ? -17.719 16.672 -10.211 1 95.31 128 ASN B N 1
ATOM 3415 C CA . ASN B 1 128 ? -17.234 17.828 -9.469 1 95.31 128 ASN B CA 1
ATOM 3416 C C . ASN B 1 128 ? -17.656 17.781 -8.008 1 95.31 128 ASN B C 1
ATOM 3418 O O . ASN B 1 128 ? -17.672 18.812 -7.328 1 95.31 128 ASN B O 1
ATOM 3422 N N . LYS B 1 129 ? -17.984 16.641 -7.609 1 96.81 129 LYS B N 1
ATOM 3423 C CA . LYS B 1 129 ? -18.344 16.5 -6.199 1 96.81 129 LYS B CA 1
ATOM 3424 C C . LYS B 1 129 ? -17.109 16.531 -5.309 1 96.81 129 LYS B C 1
ATOM 3426 O O . LYS B 1 129 ? -16.109 15.883 -5.598 1 96.81 129 LYS B O 1
ATOM 3431 N N . GLU B 1 130 ? -17.219 17.344 -4.211 1 97.81 130 GLU B N 1
ATOM 3432 C CA . GLU B 1 130 ? -16.188 17.328 -3.182 1 97.81 130 GLU B CA 1
ATOM 3433 C C . GLU B 1 130 ? -16.312 16.078 -2.301 1 97.81 130 GLU B C 1
ATOM 3435 O O . GLU B 1 130 ? -17.375 15.836 -1.714 1 97.81 130 GLU B O 1
ATOM 3440 N N . LEU B 1 131 ? -15.258 15.32 -2.199 1 97.56 131 LEU B N 1
ATOM 3441 C CA . LEU B 1 131 ? -15.32 14.055 -1.477 1 97.56 131 LEU B CA 1
ATOM 3442 C C . LEU B 1 131 ? -14.578 14.156 -0.149 1 97.56 131 LEU B C 1
ATOM 3444 O O . LEU B 1 131 ? -14.922 13.461 0.811 1 97.56 131 LEU B O 1
ATOM 3448 N N . VAL B 1 132 ? -13.539 14.914 -0.115 1 97.88 132 VAL B N 1
ATOM 3449 C CA . VAL B 1 132 ? -12.727 15.086 1.086 1 97.88 132 VAL B CA 1
ATOM 3450 C C . VAL B 1 132 ? -12.32 16.547 1.226 1 97.88 132 VAL B C 1
ATOM 3452 O O . VAL B 1 132 ? -11.961 17.203 0.24 1 97.88 132 VAL B O 1
ATOM 3455 N N . THR B 1 133 ? -12.406 17.078 2.389 1 96.31 133 THR B N 1
ATOM 3456 C CA . THR B 1 133 ? -11.758 18.344 2.738 1 96.31 133 THR B CA 1
ATOM 3457 C C . THR B 1 133 ? -10.727 18.125 3.838 1 96.31 133 THR B C 1
ATOM 3459 O O . THR B 1 133 ? -10.859 17.219 4.66 1 96.31 133 THR B O 1
ATOM 3462 N N . PHE B 1 134 ? -9.68 18.922 3.77 1 94.75 134 PHE B N 1
ATOM 3463 C CA . PHE B 1 134 ? -8.656 18.734 4.797 1 94.75 134 PHE B CA 1
ATOM 3464 C C . PHE B 1 134 ? -8 20.062 5.148 1 94.75 134 PHE B C 1
ATOM 3466 O O . PHE B 1 134 ? -8 21 4.34 1 94.75 134 PHE B O 1
ATOM 3473 N N . ASN B 1 135 ? -7.555 20.172 6.34 1 93.75 135 ASN B N 1
ATOM 3474 C CA . ASN B 1 135 ? -6.734 21.25 6.883 1 93.75 135 ASN B CA 1
ATOM 3475 C C . ASN B 1 135 ? -5.465 20.703 7.539 1 93.75 135 ASN B C 1
ATOM 3477 O O . ASN B 1 135 ? -5.516 19.734 8.289 1 93.75 135 ASN B O 1
ATOM 3481 N N . SER B 1 136 ? -4.398 21.297 7.176 1 93.44 136 SER B N 1
ATOM 3482 C CA . SER B 1 136 ? -3.127 20.844 7.727 1 93.44 136 SER B CA 1
ATOM 3483 C C . SER B 1 136 ? -2.283 22 8.219 1 93.44 136 SER B C 1
ATOM 3485 O O . SER B 1 136 ? -2.338 23.094 7.652 1 93.44 136 SER B O 1
ATOM 3487 N N . LYS B 1 137 ? -1.65 21.781 9.297 1 93.19 137 LYS B N 1
ATOM 3488 C CA . LYS B 1 137 ? -0.659 22.734 9.805 1 93.19 137 LYS B CA 1
ATOM 3489 C C . LYS B 1 137 ? 0.758 22.203 9.602 1 93.19 137 LYS B C 1
ATOM 3491 O O . LYS B 1 137 ? 1.065 21.062 9.992 1 93.19 137 LYS B O 1
ATOM 3496 N N . THR B 1 138 ? 1.559 22.969 8.953 1 92.5 138 THR B N 1
ATOM 3497 C CA . THR B 1 138 ? 2.967 22.641 8.758 1 92.5 138 THR B CA 1
ATOM 3498 C C . THR B 1 138 ? 3.854 23.578 9.586 1 92.5 138 THR B C 1
ATOM 3500 O O . THR B 1 138 ? 3.479 24.719 9.859 1 92.5 138 THR B O 1
ATOM 3503 N N . VAL B 1 139 ? 4.977 23.109 9.945 1 93.81 139 VAL B N 1
ATOM 3504 C CA . VAL B 1 139 ? 5.879 23.875 10.789 1 93.81 139 VAL B CA 1
ATOM 3505 C C . VAL B 1 139 ? 7.262 23.938 10.148 1 93.81 139 VAL B C 1
ATOM 3507 O O . VAL B 1 139 ? 7.758 22.938 9.625 1 93.81 139 VAL B O 1
ATOM 3510 N N . TYR B 1 140 ? 7.777 25.109 10.156 1 94.62 140 TYR B N 1
ATOM 3511 C CA . TYR B 1 140 ? 9.148 25.359 9.719 1 94.62 140 TYR B CA 1
ATOM 3512 C C . TYR B 1 140 ? 10.141 25 10.82 1 94.62 140 TYR B C 1
ATOM 3514 O O . TYR B 1 140 ? 10.039 25.5 11.938 1 94.62 140 TYR B O 1
ATOM 3522 N N . VAL B 1 141 ? 11.109 24.094 10.43 1 94.75 141 VAL B N 1
ATOM 3523 C CA . VAL B 1 141 ? 11.922 23.516 11.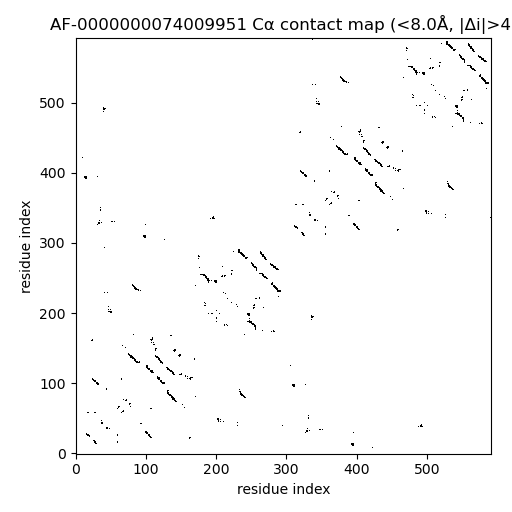484 1 94.75 141 VAL B CA 1
ATOM 3524 C C . VAL B 1 141 ? 13.398 23.547 11.078 1 94.75 141 VAL B C 1
ATOM 3526 O O . VAL B 1 141 ? 13.719 23.453 9.891 1 94.75 141 VAL B O 1
ATOM 3529 N N . GLU B 1 142 ? 14.242 23.75 12.055 1 94.75 142 GLU B N 1
ATOM 3530 C CA . GLU B 1 142 ? 15.664 23.453 11.883 1 94.75 142 GLU B CA 1
ATOM 3531 C C . GLU B 1 142 ? 15.93 21.953 12 1 94.75 142 GLU B C 1
ATOM 3533 O O . GLU B 1 142 ? 15.664 21.344 13.039 1 94.75 142 GLU B O 1
ATOM 3538 N N . ARG B 1 143 ? 16.5 21.359 10.977 1 88.81 143 ARG B N 1
ATOM 3539 C CA . ARG B 1 143 ? 16.594 19.906 10.852 1 88.81 143 ARG B CA 1
ATOM 3540 C C . ARG B 1 143 ? 17.453 19.328 11.969 1 88.81 143 ARG B C 1
ATOM 3542 O O . ARG B 1 143 ? 17.125 18.281 12.523 1 88.81 143 ARG B O 1
ATOM 3549 N N . ALA B 1 144 ? 18.531 19.953 12.344 1 90 144 ALA B N 1
ATOM 3550 C CA . ALA B 1 144 ? 19.484 19.422 13.32 1 90 144 ALA B CA 1
ATOM 3551 C C . ALA B 1 144 ? 18.859 19.344 14.711 1 90 144 ALA B C 1
ATOM 3553 O O . ALA B 1 144 ? 19.016 18.344 15.414 1 90 144 ALA B O 1
ATOM 3554 N N . SER B 1 145 ? 18.109 20.359 15.078 1 89.44 145 SER B N 1
ATOM 3555 C CA . SER B 1 145 ? 17.531 20.406 16.422 1 89.44 145 SER B CA 1
ATOM 3556 C C . SER B 1 145 ? 16.125 19.828 16.438 1 89.44 145 SER B C 1
ATOM 3558 O O . SER B 1 145 ? 15.625 19.438 17.5 1 89.44 145 SER B O 1
ATOM 3560 N N . GLY B 1 146 ? 15.492 19.891 15.312 1 87.5 146 GLY B N 1
ATOM 3561 C CA . GLY B 1 146 ? 14.094 19.484 15.242 1 87.5 146 GLY B CA 1
ATOM 3562 C C . GLY B 1 146 ? 13.141 20.516 15.812 1 87.5 146 GLY B C 1
ATOM 3563 O O . GLY B 1 146 ? 11.953 20.234 15.992 1 87.5 146 GLY B O 1
ATOM 3564 N N . ARG B 1 147 ? 13.656 21.703 16.047 1 92.06 147 ARG B N 1
ATOM 3565 C CA . ARG B 1 147 ? 12.852 22.734 16.688 1 92.06 147 ARG B CA 1
ATOM 3566 C C . ARG B 1 147 ? 12.258 23.688 15.648 1 92.06 147 ARG B C 1
ATOM 3568 O O . ARG B 1 147 ? 12.883 23.953 14.625 1 92.06 147 ARG B O 1
ATOM 3575 N N . PRO B 1 148 ? 11.086 24.234 16.031 1 95.12 148 PRO B N 1
ATOM 3576 C CA . PRO B 1 148 ? 10.508 25.25 15.141 1 95.12 148 PRO B CA 1
ATOM 3577 C C . PRO B 1 148 ? 11.344 26.531 15.086 1 95.12 148 PRO B C 1
ATOM 3579 O O . PRO B 1 148 ? 11.914 26.938 16.094 1 95.12 148 PRO B O 1
ATOM 3582 N N . VAL B 1 149 ? 11.391 27.109 13.922 1 96.38 149 VAL B N 1
ATOM 3583 C CA . VAL B 1 149 ? 12.062 28.391 13.734 1 96.38 149 VAL B CA 1
ATOM 3584 C C . VAL B 1 149 ? 11.156 29.344 12.969 1 96.38 149 VAL B C 1
ATOM 3586 O O . VAL B 1 149 ? 10.203 28.922 12.305 1 96.38 149 VAL B O 1
ATOM 3589 N N . SER B 1 150 ? 11.469 30.641 13.047 1 96.44 150 SER B N 1
ATOM 3590 C CA . SER B 1 150 ? 10.664 31.641 12.352 1 96.44 150 SER B CA 1
ATOM 3591 C C . SER B 1 150 ? 10.82 31.516 10.844 1 96.44 150 SER B C 1
ATOM 3593 O O . SER B 1 150 ? 11.922 31.297 10.336 1 96.44 150 SER B O 1
ATOM 3595 N N . LEU B 1 151 ? 9.688 31.75 10.25 1 94.88 151 LEU B N 1
ATOM 3596 C CA . LEU B 1 151 ? 9.727 31.859 8.797 1 94.88 151 LEU B CA 1
ATOM 3597 C C . LEU B 1 151 ? 10.5 33.125 8.367 1 94.88 151 LEU B C 1
ATOM 3599 O O . LEU B 1 151 ? 10.523 34.125 9.086 1 94.88 151 LEU B O 1
ATOM 3603 N N . PRO B 1 152 ? 11.125 32.969 7.188 1 94.06 152 PRO B N 1
ATOM 3604 C CA . PRO B 1 152 ? 11.742 34.188 6.684 1 94.06 152 PRO B CA 1
ATOM 3605 C C . PRO B 1 152 ? 10.758 35.375 6.598 1 94.06 152 PRO B C 1
ATOM 3607 O O . PRO B 1 152 ? 9.594 35.156 6.25 1 94.06 152 PRO B O 1
ATOM 3610 N N . ASP B 1 153 ? 11.25 36.562 6.754 1 93 153 ASP B N 1
ATOM 3611 C CA . ASP B 1 153 ? 10.43 37.781 6.902 1 93 153 ASP B CA 1
ATOM 3612 C C . ASP B 1 153 ? 9.625 38.031 5.633 1 93 153 ASP B C 1
ATOM 3614 O O . ASP B 1 153 ? 8.547 38.656 5.691 1 93 153 ASP B O 1
ATOM 3618 N N . TRP B 1 154 ? 10.109 37.594 4.586 1 91.38 154 TRP B N 1
ATOM 3619 C CA . TRP B 1 154 ? 9.484 37.938 3.318 1 91.38 154 TRP B CA 1
ATOM 3620 C C . TRP B 1 154 ? 8.281 37.031 3.037 1 91.38 154 TRP B C 1
ATOM 3622 O O . TRP B 1 154 ? 7.469 37.344 2.16 1 91.38 154 TRP B O 1
ATOM 3632 N N . VAL B 1 155 ? 8.117 35.938 3.732 1 89.56 155 VAL B N 1
ATOM 3633 C CA . VAL B 1 155 ? 7.102 34.938 3.42 1 89.56 155 VAL B CA 1
ATOM 3634 C C . VAL B 1 155 ? 5.715 35.5 3.705 1 89.56 155 VAL B C 1
ATOM 3636 O O . VAL B 1 155 ? 4.828 35.469 2.848 1 89.56 155 VAL B O 1
ATOM 3639 N N . ALA B 1 156 ? 5.516 36.031 4.848 1 87.38 156 ALA B N 1
ATOM 3640 C CA . ALA B 1 156 ? 4.199 36.5 5.266 1 87.38 156 ALA B CA 1
ATOM 3641 C C . ALA B 1 156 ? 3.701 37.625 4.352 1 87.38 156 ALA B C 1
ATOM 3643 O O . ALA B 1 156 ? 2.578 37.562 3.844 1 87.38 156 ALA B O 1
ATOM 3644 N N . PRO B 1 157 ? 4.426 38.625 4.051 1 86.38 157 PRO B N 1
ATOM 3645 C CA . PRO B 1 157 ? 3.949 39.688 3.156 1 86.38 157 PRO B CA 1
ATOM 3646 C C . PRO B 1 157 ? 3.623 39.156 1.756 1 86.38 157 PRO B C 1
ATOM 3648 O O . PRO B 1 157 ? 2.717 39.688 1.1 1 86.38 157 PRO B O 1
ATOM 3651 N N . LYS B 1 158 ? 4.293 38.219 1.369 1 82.88 158 LYS B N 1
ATOM 3652 C CA . LYS B 1 158 ? 4.082 37.719 0.019 1 82.88 158 LYS B CA 1
ATOM 3653 C C . LYS B 1 158 ? 2.773 36.938 -0.072 1 82.88 158 LYS B C 1
ATOM 3655 O O . LYS B 1 158 ? 2.055 37.031 -1.069 1 82.88 158 LYS B O 1
ATOM 3660 N N . TRP B 1 159 ? 2.508 36.156 0.898 1 83.19 159 TRP B N 1
ATOM 3661 C CA . TRP B 1 159 ? 1.406 35.219 0.789 1 83.19 159 TRP B CA 1
ATOM 3662 C C . TRP B 1 159 ? 0.16 35.75 1.492 1 83.19 159 TRP B C 1
ATOM 3664 O O . TRP B 1 159 ? -0.943 35.219 1.277 1 83.19 159 TRP B O 1
ATOM 3674 N N . SER B 1 160 ? 0.303 36.75 2.244 1 76.38 160 SER B N 1
ATOM 3675 C CA . SER B 1 160 ? -0.822 37.312 2.979 1 76.38 160 SER B CA 1
ATOM 3676 C C . SER B 1 160 ? -1.961 37.688 2.039 1 76.38 160 SER B C 1
ATOM 3678 O O . SER B 1 160 ? -3.133 37.469 2.354 1 76.38 160 SER B O 1
ATOM 3680 N N . PRO B 1 161 ? -1.651 38.156 0.866 1 74.12 161 PRO B N 1
ATOM 3681 C CA . PRO B 1 161 ? -2.762 38.531 -0.02 1 74.12 161 PRO B CA 1
ATOM 3682 C C . PRO B 1 161 ? -3.529 37.312 -0.527 1 74.12 161 PRO B C 1
ATOM 3684 O O . PRO B 1 161 ? -4.676 37.438 -0.96 1 74.12 161 PRO B O 1
ATOM 3687 N N . SER B 1 162 ? -2.871 36.188 -0.477 1 70 162 SER B N 1
ATOM 3688 C CA . SER B 1 162 ? -3.459 34.969 -1.038 1 70 162 SER B CA 1
ATOM 3689 C C . SER B 1 162 ? -4.199 34.188 0.029 1 70 162 SER B C 1
ATOM 3691 O O . SER B 1 162 ? -4.824 33.156 -0.273 1 70 162 SER B O 1
ATOM 3693 N N . VAL B 1 163 ? -4.078 34.656 1.234 1 73 163 VAL B N 1
ATOM 3694 C CA . VAL B 1 163 ? -4.664 33.906 2.338 1 73 163 VAL B CA 1
ATOM 3695 C C . VAL B 1 163 ? -6.184 34.062 2.33 1 73 163 VAL B C 1
ATOM 3697 O O . VAL B 1 163 ? -6.691 35.188 2.273 1 73 163 VAL B O 1
ATOM 3700 N N . THR B 1 164 ? -6.93 33.062 1.933 1 62.66 164 THR B N 1
ATOM 3701 C CA . THR B 1 164 ? -8.375 33.094 1.736 1 62.66 164 THR B CA 1
ATOM 3702 C C . THR B 1 164 ? -9.102 33.156 3.078 1 62.66 164 THR B C 1
ATOM 3704 O O . THR B 1 164 ? -10.086 33.875 3.236 1 62.66 164 THR B O 1
ATOM 3707 N N . LYS B 1 165 ? -9.156 32 3.873 1 61.16 165 LYS B N 1
ATOM 3708 C CA . LYS B 1 165 ? -9.992 31.859 5.062 1 61.16 165 LYS B CA 1
ATOM 3709 C C . LYS B 1 165 ? -9.141 31.656 6.312 1 61.16 165 LYS B C 1
ATOM 3711 O O . LYS B 1 165 ? -8.195 30.875 6.301 1 61.16 165 LYS B O 1
ATOM 3716 N N . LYS B 1 166 ? -9.25 32.688 7.207 1 60.34 166 LYS B N 1
ATOM 3717 C CA . LYS B 1 166 ? -8.484 32.625 8.453 1 60.34 166 LYS B CA 1
ATOM 3718 C C . LYS B 1 166 ? -9.07 31.578 9.398 1 60.34 166 LYS B C 1
ATOM 3720 O O . LYS B 1 166 ? -10.023 31.844 10.125 1 60.34 166 LYS B O 1
ATOM 3725 N N . GLN B 1 167 ? -9.508 30.297 8.875 1 61.16 167 GLN B N 1
ATOM 3726 C CA . GLN B 1 167 ? -9.875 29.391 9.945 1 61.16 167 GLN B CA 1
ATOM 3727 C C . GLN B 1 167 ? -8.656 28.984 10.773 1 61.16 167 GLN B C 1
ATOM 3729 O O . GLN B 1 167 ? -7.625 28.594 10.219 1 61.16 167 GLN B O 1
ATOM 3734 N N . PHE B 1 168 ? -8.805 29.391 12.055 1 66.69 168 PHE B N 1
ATOM 3735 C CA . PHE B 1 168 ? -7.758 28.984 12.984 1 66.69 168 PHE B CA 1
ATOM 3736 C C . PHE B 1 168 ? -7.836 27.484 13.273 1 66.69 168 PHE B C 1
ATOM 3738 O O . PHE B 1 168 ? -8.828 27.016 13.836 1 66.69 168 PHE B O 1
ATOM 3745 N N . LEU B 1 169 ? -7.004 26.766 12.617 1 78.19 169 LEU B N 1
ATOM 3746 C CA . LEU B 1 169 ? -6.852 25.344 12.898 1 78.19 169 LEU B CA 1
ATOM 3747 C C . LEU B 1 169 ? -5.992 25.109 14.141 1 78.19 169 LEU B C 1
ATOM 3749 O O . LEU B 1 169 ? -4.855 25.594 14.203 1 78.19 169 LEU B O 1
ATOM 3753 N N . GLN B 1 170 ? -6.688 24.562 15.18 1 83.75 170 GLN B N 1
ATOM 3754 C CA . GLN B 1 170 ? -5.914 24.234 16.375 1 83.75 170 GLN B CA 1
ATOM 3755 C C . GLN B 1 170 ? -5.988 22.75 16.703 1 83.75 170 GLN B C 1
ATOM 3757 O O . GLN B 1 170 ? -7.074 22.172 16.719 1 83.75 170 GLN B O 1
ATOM 3762 N N . PHE B 1 171 ? -4.793 22.203 16.844 1 92.06 171 PHE B N 1
ATOM 3763 C CA . PHE B 1 171 ? -4.664 20.828 17.328 1 92.06 171 PHE B CA 1
ATOM 3764 C C . PHE B 1 171 ? -4.336 20.812 18.812 1 92.06 171 PHE B C 1
ATOM 3766 O O . PHE B 1 171 ? -3.688 21.734 19.312 1 92.06 171 PHE B O 1
ATOM 3773 N N . SER B 1 172 ? -4.816 19.812 19.516 1 91 172 SER B N 1
ATOM 3774 C CA . SER B 1 172 ? -4.402 19.656 20.906 1 91 172 SER B CA 1
ATOM 3775 C C . SER B 1 172 ? -2.889 19.516 21.016 1 91 172 SER B C 1
ATOM 3777 O O . SER B 1 172 ? -2.285 18.688 20.312 1 91 172 SER B O 1
ATOM 3779 N N . PRO B 1 173 ? -2.303 20.234 21.875 1 89.06 173 PRO B N 1
ATOM 3780 C CA . PRO B 1 173 ? -0.844 20.156 21.984 1 89.06 173 PRO B CA 1
ATOM 3781 C C . PRO B 1 173 ? -0.37 18.859 22.625 1 89.06 173 PRO B C 1
ATOM 3783 O O . PRO B 1 173 ? 0.803 18.484 22.5 1 89.06 173 PRO B O 1
ATOM 3786 N N . GLN B 1 174 ? -1.305 18.234 23.359 1 91.44 174 GLN B N 1
ATOM 3787 C CA . GLN B 1 174 ? -0.961 16.969 24.016 1 91.44 174 GLN B CA 1
ATOM 3788 C C . GLN B 1 174 ? -1.971 15.883 23.688 1 91.44 174 GLN B C 1
ATOM 3790 O O . GLN B 1 174 ? -3.141 16.172 23.422 1 91.44 174 GLN B O 1
ATOM 3795 N N . PRO B 1 175 ? -1.408 14.703 23.703 1 92.62 175 PRO B N 1
ATOM 3796 C CA . PRO B 1 175 ? -2.352 13.602 23.5 1 92.62 175 PRO B CA 1
ATOM 3797 C C . PRO B 1 175 ? -3.342 13.445 24.641 1 92.62 175 PRO B C 1
ATOM 3799 O O . PRO B 1 175 ? -3.059 13.867 25.766 1 92.62 175 PRO B O 1
ATOM 3802 N N . SER B 1 176 ? -4.453 12.867 24.312 1 91.06 176 SER B N 1
ATOM 3803 C CA . SER B 1 176 ? -5.363 12.453 25.375 1 91.06 176 SER B CA 1
ATOM 3804 C C . SER B 1 176 ? -4.715 11.414 26.281 1 91.06 176 SER B C 1
ATOM 3806 O O . SER B 1 176 ? -3.895 10.609 25.828 1 91.06 176 SER B O 1
ATOM 3808 N N . GLU B 1 177 ? -5.094 11.492 27.516 1 92.88 177 GLU B N 1
ATOM 3809 C CA . GLU B 1 177 ? -4.605 10.469 28.438 1 92.88 177 GLU B CA 1
ATOM 3810 C C . GLU B 1 177 ? -5.125 9.086 28.062 1 92.88 177 GLU B C 1
ATOM 3812 O O . GLU B 1 177 ? -6.316 8.914 27.797 1 92.88 177 GLU B O 1
ATOM 3817 N N . VAL B 1 178 ? -4.234 8.148 28.062 1 95 178 VAL B N 1
ATOM 3818 C CA . VAL B 1 178 ? -4.617 6.777 27.734 1 95 178 VAL B CA 1
ATOM 3819 C C . VAL B 1 178 ? -5.359 6.164 28.922 1 95 178 VAL B C 1
ATOM 3821 O O . VAL B 1 178 ? -4.789 6.012 30.016 1 95 178 VAL B O 1
ATOM 3824 N N . PRO B 1 179 ? -6.613 5.828 28.797 1 95.69 179 PRO B N 1
ATOM 3825 C CA . PRO B 1 179 ? -7.355 5.262 29.922 1 95.69 179 PRO B CA 1
ATOM 3826 C C . PRO B 1 179 ? -6.941 3.826 30.25 1 95.69 179 PRO B C 1
ATOM 3828 O O . PRO B 1 179 ? -6.301 3.168 29.422 1 95.69 179 PRO B O 1
ATOM 3831 N N . GLU B 1 180 ? -7.531 3.475 31.469 1 91.62 180 GLU B N 1
ATOM 3832 C CA . GLU B 1 180 ? -7.383 2.062 31.797 1 91.62 180 GLU B CA 1
ATOM 3833 C C . GLU B 1 180 ? -8.211 1.182 30.875 1 91.62 180 GLU B C 1
ATOM 3835 O O . GLU B 1 180 ? -9.344 1.523 30.531 1 91.62 180 GLU B O 1
ATOM 3840 N N . GLY B 1 181 ? -7.68 0.265 30.25 1 93 181 GLY B N 1
ATOM 3841 C CA . GLY B 1 181 ? -8.422 -0.648 29.406 1 93 181 GLY B CA 1
ATOM 3842 C C . GLY B 1 181 ? -8.203 -0.397 27.922 1 93 181 GLY B C 1
ATOM 3843 O O . GLY B 1 181 ? -8.734 -1.12 27.078 1 93 181 GLY B O 1
ATOM 3844 N N . ALA B 1 182 ? -7.605 0.722 27.656 1 97.19 182 ALA B N 1
ATOM 3845 C CA . ALA B 1 182 ? -7.277 0.963 26.25 1 97.19 182 ALA B CA 1
ATOM 3846 C C . ALA B 1 182 ? -6.645 -0.272 25.625 1 97.19 182 ALA B C 1
ATOM 3848 O O . ALA B 1 182 ? -5.926 -1.021 26.281 1 97.19 182 ALA B O 1
ATOM 3849 N N . PHE B 1 183 ? -7.016 -0.451 24.406 1 98.25 183 PHE B N 1
ATOM 3850 C CA . PHE B 1 183 ? -6.434 -1.567 23.672 1 98.25 183 PHE B CA 1
ATOM 3851 C C . PHE B 1 183 ? -5.004 -1.255 23.25 1 98.25 183 PHE B C 1
ATOM 3853 O O . PHE B 1 183 ? -4.719 -0.161 22.766 1 98.25 183 PHE B O 1
ATOM 3860 N N . GLN B 1 184 ? -4.133 -2.17 23.469 1 97.44 184 GLN B N 1
ATOM 3861 C CA . GLN B 1 184 ? -2.734 -2.004 23.094 1 97.44 184 GLN B CA 1
ATOM 3862 C C . GLN B 1 184 ? -2.369 -2.912 21.922 1 97.44 184 GLN B C 1
ATOM 3864 O O . GLN B 1 184 ? -2.658 -4.109 21.953 1 97.44 184 GLN B O 1
ATOM 3869 N N . TYR B 1 185 ? -1.789 -2.357 20.938 1 97.81 185 TYR B N 1
ATOM 3870 C CA . TYR B 1 185 ? -1.344 -3.055 19.734 1 97.81 185 TYR B CA 1
ATOM 3871 C C . TYR B 1 185 ? 0.122 -2.756 19.453 1 97.81 185 TYR B C 1
ATOM 3873 O O . TYR B 1 185 ? 0.518 -1.593 19.359 1 97.81 185 TYR B O 1
ATOM 3881 N N . ASN B 1 186 ? 0.894 -3.787 19.297 1 96.69 186 ASN B N 1
ATOM 3882 C CA . ASN B 1 186 ? 2.33 -3.623 19.094 1 96.69 186 ASN B CA 1
ATOM 3883 C C . ASN B 1 186 ? 2.705 -3.734 17.625 1 96.69 186 ASN B C 1
ATOM 3885 O O . ASN B 1 186 ? 2.176 -4.582 16.906 1 96.69 186 ASN B O 1
ATOM 3889 N N . VAL B 1 187 ? 3.566 -2.875 17.266 1 96.75 187 VAL B N 1
ATOM 3890 C CA . VAL B 1 187 ? 4.016 -2.826 15.875 1 96.75 187 VAL B CA 1
ATOM 3891 C C . VAL B 1 187 ? 5.535 -2.713 15.828 1 96.75 187 VAL B C 1
ATOM 3893 O O . VAL B 1 187 ? 6.137 -1.985 16.625 1 96.75 187 VAL B O 1
ATOM 3896 N N . THR B 1 188 ? 6.16 -3.426 14.953 1 96.56 188 THR B N 1
ATOM 3897 C CA . THR B 1 188 ? 7.543 -3.172 14.562 1 96.56 188 THR B CA 1
ATOM 3898 C C . THR B 1 188 ? 7.602 -2.479 13.203 1 96.56 188 THR B C 1
ATOM 3900 O O . THR B 1 188 ? 7.074 -2.992 12.219 1 96.56 188 THR B O 1
ATOM 3903 N N . VAL B 1 189 ? 8.242 -1.312 13.18 1 97.38 189 VAL B N 1
ATOM 3904 C CA . VAL B 1 189 ? 8.312 -0.537 11.945 1 97.38 189 VAL B CA 1
ATOM 3905 C C . VAL B 1 189 ? 9.172 -1.271 10.922 1 97.38 189 VAL B C 1
ATOM 3907 O O . VAL B 1 189 ? 10.328 -1.596 11.188 1 97.38 189 VAL B O 1
ATOM 3910 N N . ALA B 1 190 ? 8.602 -1.553 9.766 1 98.12 190 ALA B N 1
ATOM 3911 C CA . ALA B 1 190 ? 9.328 -2.184 8.664 1 98.12 190 ALA B CA 1
ATOM 3912 C C . ALA B 1 190 ? 9.906 -1.139 7.723 1 98.12 190 ALA B C 1
ATOM 3914 O O . ALA B 1 190 ? 9.516 0.03 7.762 1 98.12 190 ALA B O 1
ATOM 3915 N N . ALA B 1 191 ? 10.852 -1.562 6.883 1 97.88 191 ALA B N 1
ATOM 3916 C CA . ALA B 1 191 ? 11.398 -0.649 5.883 1 97.88 191 ALA B CA 1
ATOM 3917 C C . ALA B 1 191 ? 10.305 -0.146 4.945 1 97.88 191 ALA B C 1
ATOM 3919 O O . ALA B 1 191 ? 10.336 1.01 4.512 1 97.88 191 ALA B O 1
ATOM 3920 N N . SER B 1 192 ? 9.344 -1.016 4.621 1 97.44 192 SER B N 1
ATOM 3921 C CA . SER B 1 192 ? 8.258 -0.667 3.709 1 97.44 192 SER B CA 1
ATOM 3922 C C . SER B 1 192 ? 7.34 0.383 4.32 1 97.44 192 SER B C 1
ATOM 3924 O O . SER B 1 192 ? 6.492 0.952 3.631 1 97.44 192 SER B O 1
ATOM 3926 N N . ASP B 1 193 ? 7.523 0.718 5.578 1 97.5 193 ASP B N 1
ATOM 3927 C CA . ASP B 1 193 ? 6.703 1.715 6.262 1 97.5 193 ASP B CA 1
ATOM 3928 C C . ASP B 1 193 ? 7.32 3.107 6.141 1 97.5 193 ASP B C 1
ATOM 3930 O O . ASP B 1 193 ? 6.711 4.102 6.539 1 97.5 193 ASP B O 1
ATOM 3934 N N . THR B 1 194 ? 8.516 3.215 5.621 1 96 194 THR B N 1
ATOM 3935 C CA . THR B 1 194 ? 9.266 4.465 5.68 1 96 194 THR B CA 1
ATOM 3936 C C . THR B 1 194 ? 9.203 5.191 4.34 1 96 194 THR B C 1
ATOM 3938 O O . THR B 1 194 ? 8.758 4.625 3.338 1 96 194 THR B O 1
ATOM 3941 N N . ASP B 1 195 ? 9.539 6.449 4.375 1 91.12 195 ASP B N 1
ATOM 3942 C CA . ASP B 1 195 ? 9.516 7.281 3.18 1 91.12 195 ASP B CA 1
ATOM 3943 C C . ASP B 1 195 ? 10.93 7.684 2.766 1 91.12 195 ASP B C 1
ATOM 3945 O O . ASP B 1 195 ? 11.906 7.062 3.195 1 91.12 195 ASP B O 1
ATOM 3949 N N . VAL B 1 196 ? 11.031 8.656 1.907 1 86.31 196 VAL B N 1
ATOM 3950 C CA . VAL B 1 196 ? 12.297 9.047 1.298 1 86.31 196 VAL B CA 1
ATOM 3951 C C . VAL B 1 196 ? 13.242 9.586 2.371 1 86.31 196 VAL B C 1
ATOM 3953 O O . VAL B 1 196 ? 14.461 9.539 2.209 1 86.31 196 VAL B O 1
ATOM 3956 N N . ASN B 1 197 ? 12.664 10.117 3.512 1 83.69 197 ASN B N 1
ATOM 3957 C CA . ASN B 1 197 ? 13.477 10.625 4.613 1 83.69 197 ASN B CA 1
ATOM 3958 C C . ASN B 1 197 ? 13.852 9.516 5.59 1 83.69 197 ASN B C 1
ATOM 3960 O O . ASN B 1 197 ? 14.469 9.773 6.625 1 83.69 197 ASN B O 1
ATOM 3964 N N . LYS B 1 198 ? 13.391 8.234 5.332 1 86.75 198 LYS B N 1
ATOM 3965 C CA . LYS B 1 198 ? 13.672 7.043 6.129 1 86.75 198 LYS B CA 1
ATOM 3966 C C . LYS B 1 198 ? 12.945 7.098 7.469 1 86.75 198 LYS B C 1
ATOM 3968 O O . LYS B 1 198 ? 13.359 6.449 8.43 1 86.75 198 LYS B O 1
ATOM 3973 N N . HIS B 1 199 ? 12 7.988 7.574 1 91.38 199 HIS B N 1
ATOM 3974 C CA . HIS B 1 199 ? 11.07 8 8.695 1 91.38 199 HIS B CA 1
ATOM 3975 C C . HIS B 1 199 ? 9.766 7.293 8.336 1 91.38 199 HIS B C 1
ATOM 3977 O O . HIS B 1 199 ? 9.406 7.199 7.156 1 91.38 199 HIS B O 1
ATOM 3983 N N . THR B 1 200 ? 9.133 6.781 9.391 1 95.56 200 THR B N 1
ATOM 3984 C CA . THR B 1 200 ? 7.812 6.211 9.156 1 95.56 200 THR B CA 1
ATOM 3985 C C . THR B 1 200 ? 6.906 7.219 8.453 1 95.56 200 THR B C 1
ATOM 3987 O O . THR B 1 200 ? 6.824 8.375 8.859 1 95.56 200 THR B O 1
ATOM 3990 N N . ASN B 1 201 ? 6.348 6.75 7.371 1 93.62 201 ASN B N 1
ATOM 3991 C CA . ASN B 1 201 ? 5.461 7.598 6.582 1 93.62 201 ASN B CA 1
ATOM 3992 C C . ASN B 1 201 ? 4.16 7.891 7.324 1 93.62 201 ASN B C 1
ATOM 3994 O O . ASN B 1 201 ? 3.664 7.047 8.07 1 93.62 201 ASN B O 1
ATOM 3998 N N . GLN B 1 202 ? 3.582 9.102 7.039 1 92.62 202 GLN B N 1
ATOM 3999 C CA . GLN B 1 202 ? 2.344 9.516 7.684 1 92.62 202 GLN B CA 1
ATOM 4000 C C . GLN B 1 202 ? 1.229 8.5 7.445 1 92.62 202 GLN B C 1
ATOM 4002 O O . GLN B 1 202 ? 0.434 8.227 8.344 1 92.62 202 GLN B O 1
ATOM 4007 N N . GLY B 1 203 ? 1.18 7.965 6.227 1 94.88 203 GLY B N 1
ATOM 4008 C CA . GLY B 1 203 ? 0.184 6.949 5.922 1 94.88 203 GLY B CA 1
ATOM 4009 C C . GLY B 1 203 ? 0.367 5.676 6.723 1 94.88 203 GLY B C 1
ATOM 4010 O O . GLY B 1 203 ? -0.611 5.047 7.133 1 94.88 203 GLY B O 1
ATOM 4011 N N . SER B 1 204 ? 1.616 5.301 6.941 1 97.19 204 SER B N 1
ATOM 4012 C CA . SER B 1 204 ? 1.898 4.098 7.715 1 97.19 204 SER B CA 1
ATOM 4013 C C . SER B 1 204 ? 1.408 4.238 9.156 1 97.19 204 SER B C 1
ATOM 4015 O O . SER B 1 204 ? 0.874 3.289 9.727 1 97.19 204 SER B O 1
ATOM 4017 N N . TYR B 1 205 ? 1.551 5.434 9.758 1 97.62 205 TYR B N 1
ATOM 4018 C CA . TYR B 1 205 ? 1.024 5.637 11.102 1 97.62 205 TYR B CA 1
ATOM 4019 C C . TYR B 1 205 ? -0.482 5.406 11.141 1 97.62 205 TYR B C 1
ATOM 4021 O O . TYR B 1 205 ? -0.996 4.766 12.055 1 97.62 205 TYR B O 1
ATOM 4029 N N . VAL B 1 206 ? -1.154 5.938 10.164 1 97.88 206 VAL B N 1
ATOM 4030 C CA . VAL B 1 206 ? -2.602 5.762 10.102 1 97.88 206 VAL B CA 1
ATOM 4031 C C . VAL B 1 206 ? -2.932 4.281 9.891 1 97.88 206 VAL B C 1
ATOM 4033 O O . VAL B 1 206 ? -3.875 3.764 10.492 1 97.88 206 VAL B O 1
ATOM 4036 N N . ARG B 1 207 ? -2.174 3.625 9.086 1 98.31 207 ARG B N 1
ATOM 4037 C CA . ARG B 1 207 ? -2.381 2.195 8.891 1 98.31 207 ARG B CA 1
ATOM 4038 C C . ARG B 1 207 ? -2.213 1.428 10.195 1 98.31 207 ARG B C 1
ATOM 4040 O O . ARG B 1 207 ? -2.992 0.52 10.492 1 98.31 207 ARG B O 1
ATOM 4047 N N . PHE B 1 208 ? -1.177 1.794 10.977 1 98.62 208 PHE B N 1
ATOM 4048 C CA . PHE B 1 208 ? -0.993 1.162 12.281 1 98.62 208 PHE B CA 1
ATOM 4049 C C . PHE B 1 208 ? -2.248 1.304 13.133 1 98.62 208 PHE B C 1
ATOM 4051 O O . PHE B 1 208 ? -2.676 0.346 13.781 1 98.62 208 PHE B O 1
ATOM 4058 N N . CYS B 1 209 ? -2.803 2.461 13.102 1 98.56 209 CYS B N 1
ATOM 4059 C CA . CYS B 1 209 ? -4.004 2.725 13.883 1 98.56 209 CYS B CA 1
ATOM 4060 C C . CYS B 1 209 ? -5.18 1.896 13.383 1 98.56 209 CYS B C 1
ATOM 4062 O O . CYS B 1 209 ? -5.945 1.353 14.18 1 98.56 209 CYS B O 1
ATOM 4064 N N . CYS B 1 210 ? -5.316 1.805 12.086 1 98.38 210 CYS B N 1
ATOM 4065 C CA . CYS B 1 210 ? -6.383 1 11.508 1 98.38 210 CYS B CA 1
ATOM 4066 C C . CYS B 1 210 ? -6.219 -0.471 11.867 1 98.38 210 CYS B C 1
ATOM 4068 O O . CYS B 1 210 ? -7.199 -1.154 12.164 1 98.38 210 CYS B O 1
ATOM 4070 N N . ASP B 1 211 ? -5 -0.931 11.797 1 98.69 211 ASP B N 1
ATOM 4071 C CA . ASP B 1 211 ? -4.719 -2.311 12.18 1 98.69 211 ASP B CA 1
ATOM 4072 C C . ASP B 1 211 ? -5.047 -2.547 13.656 1 98.69 211 ASP B C 1
ATOM 4074 O O . ASP B 1 211 ? -5.617 -3.58 14.008 1 98.69 211 ASP B O 1
ATOM 4078 N N . ALA B 1 212 ? -4.672 -1.606 14.484 1 98.69 212 ALA B N 1
ATOM 4079 C CA . ALA B 1 212 ? -5.02 -1.689 15.898 1 98.69 212 ALA B CA 1
ATOM 4080 C C . ALA B 1 212 ? -6.531 -1.742 16.094 1 98.69 212 ALA B C 1
ATOM 4082 O O . ALA B 1 212 ? -7.035 -2.525 16.906 1 98.69 212 ALA B O 1
ATOM 4083 N N . ALA B 1 213 ? -7.238 -0.923 15.375 1 98.56 213 ALA B N 1
ATOM 4084 C CA . ALA B 1 213 ? -8.695 -0.882 15.477 1 98.56 213 ALA B CA 1
ATOM 4085 C C . ALA B 1 213 ? -9.305 -2.23 15.109 1 98.56 213 ALA B C 1
ATOM 4087 O O . ALA B 1 213 ? -10.188 -2.729 15.812 1 98.56 213 ALA B O 1
ATOM 4088 N N . GLN B 1 214 ? -8.852 -2.76 14.008 1 98.25 214 GLN B N 1
ATOM 4089 C CA . GLN B 1 214 ? -9.383 -4.062 13.617 1 98.25 214 GLN B CA 1
ATOM 4090 C C . GLN B 1 214 ? -9.031 -5.129 14.648 1 98.25 214 GLN B C 1
ATOM 4092 O O . GLN B 1 214 ? -9.852 -6.004 14.953 1 98.25 214 GLN B O 1
ATOM 4097 N N . ALA B 1 215 ? -7.82 -5.102 15.148 1 98.25 215 ALA B N 1
ATOM 4098 C CA . ALA B 1 215 ? -7.438 -6.043 16.203 1 98.25 215 ALA B CA 1
ATOM 4099 C C . ALA B 1 215 ? -8.352 -5.906 17.422 1 98.25 215 ALA B C 1
ATOM 4101 O O . ALA B 1 215 ? -8.727 -6.902 18.031 1 98.25 215 ALA B O 1
ATOM 4102 N N . ALA B 1 216 ? -8.711 -4.73 17.781 1 98.25 216 ALA B N 1
ATOM 4103 C CA . ALA B 1 216 ? -9.609 -4.477 18.906 1 98.25 216 ALA B CA 1
ATOM 4104 C C . ALA B 1 216 ? -11.008 -5.035 18.625 1 98.25 216 ALA B C 1
ATOM 4106 O O . ALA B 1 216 ? -11.656 -5.574 19.531 1 98.25 216 ALA B O 1
ATOM 4107 N N . VAL B 1 217 ? -11.477 -4.863 17.391 1 97.62 217 VAL B N 1
ATOM 4108 C CA . VAL B 1 217 ? -12.758 -5.445 17 1 97.62 217 VAL B CA 1
ATOM 4109 C C . VAL B 1 217 ? -12.711 -6.961 17.172 1 97.62 217 VAL B C 1
ATOM 4111 O O . VAL B 1 217 ? -13.625 -7.547 17.766 1 97.62 217 VAL B O 1
ATOM 4114 N N . LEU B 1 218 ? -11.672 -7.562 16.703 1 96.44 218 LEU B N 1
ATOM 4115 C CA . LEU B 1 218 ? -11.531 -9.016 16.781 1 96.44 218 LEU B CA 1
ATOM 4116 C C . LEU B 1 218 ? -11.453 -9.469 18.234 1 96.44 218 LEU B C 1
ATOM 4118 O O . LEU B 1 218 ? -11.93 -10.555 18.578 1 96.44 218 LEU B O 1
ATOM 4122 N N . ALA B 1 219 ? -10.906 -8.672 19.062 1 97.06 219 ALA B N 1
ATOM 4123 C CA . ALA B 1 219 ? -10.789 -8.969 20.484 1 97.06 219 ALA B CA 1
ATOM 4124 C C . ALA B 1 219 ? -12.086 -8.625 21.219 1 97.06 219 ALA B C 1
ATOM 4126 O O . ALA B 1 219 ? -12.172 -8.766 22.438 1 97.06 219 ALA B O 1
ATOM 4127 N N . GLN B 1 220 ? -13.094 -8.078 20.5 1 96.44 220 GLN B N 1
ATOM 4128 C CA . GLN B 1 220 ? -14.398 -7.699 21.031 1 96.44 220 GLN B CA 1
ATOM 4129 C C . GLN B 1 220 ? -14.266 -6.621 22.109 1 96.44 220 GLN B C 1
ATOM 4131 O O . GLN B 1 220 ? -14.922 -6.68 23.141 1 96.44 220 GLN B O 1
ATOM 4136 N N . GLN B 1 221 ? -13.375 -5.676 21.828 1 96.62 221 GLN B N 1
ATOM 4137 C CA . GLN B 1 221 ? -13.125 -4.621 22.812 1 96.62 221 GLN B CA 1
ATOM 4138 C C . GLN B 1 221 ? -13.664 -3.281 22.312 1 96.62 221 GLN B C 1
ATOM 4140 O O . GLN B 1 221 ? -13.383 -2.24 22.922 1 96.62 221 GLN B O 1
ATOM 4145 N N . LEU B 1 222 ? -14.344 -3.283 21.188 1 96.5 222 LEU B N 1
ATOM 4146 C CA . LEU B 1 222 ? -15 -2.08 20.688 1 96.5 222 LEU B CA 1
ATOM 4147 C C . LEU B 1 222 ? -16.516 -2.283 20.594 1 96.5 222 LEU B C 1
ATOM 4149 O O . LEU B 1 222 ? -16.969 -3.32 20.109 1 96.5 222 LEU B O 1
ATOM 4153 N N . THR B 1 223 ? -17.188 -1.353 21.062 1 95.69 223 THR B N 1
ATOM 4154 C CA . THR B 1 223 ? -18.641 -1.357 20.969 1 95.69 223 THR B CA 1
ATOM 4155 C C . THR B 1 223 ? -19.094 -0.729 19.641 1 95.69 223 THR B C 1
ATOM 4157 O O . THR B 1 223 ? -18.562 0.298 19.234 1 95.69 223 THR B O 1
ATOM 4160 N N . GLY B 1 224 ? -20.062 -1.361 18.984 1 95.5 224 GLY B N 1
ATOM 4161 C CA . GLY B 1 224 ? -20.688 -0.757 17.828 1 95.5 224 GLY B CA 1
ATOM 4162 C C . GLY B 1 224 ? -20.094 -1.249 16.516 1 95.5 224 GLY B C 1
ATOM 4163 O O . GLY B 1 224 ? -20.703 -1.063 15.453 1 95.5 224 GLY B O 1
ATOM 4164 N N . PHE B 1 225 ? -19.031 -1.836 16.578 1 96.81 225 PHE B N 1
ATOM 4165 C CA . PHE B 1 225 ? -18.375 -2.383 15.398 1 96.81 225 PHE B CA 1
ATOM 4166 C C . PHE B 1 225 ? -18.547 -3.896 15.336 1 96.81 225 PHE B C 1
ATOM 4168 O O . PHE B 1 225 ? -17.812 -4.633 15.992 1 96.81 225 PHE B O 1
ATOM 4175 N N . LYS B 1 226 ? -19.406 -4.367 14.445 1 94.38 226 LYS B N 1
ATOM 4176 C CA . LYS B 1 226 ? -19.828 -5.766 14.469 1 94.38 226 LYS B CA 1
ATOM 4177 C C . LYS B 1 226 ? -19.156 -6.555 13.344 1 94.38 226 LYS B C 1
ATOM 4179 O O . LYS B 1 226 ? -19.172 -7.789 13.352 1 94.38 226 LYS B O 1
ATOM 4184 N N . VAL B 1 227 ? -18.719 -5.852 12.391 1 94.81 227 VAL B N 1
ATOM 4185 C CA . VAL B 1 227 ? -18.016 -6.488 11.281 1 94.81 227 VAL B CA 1
ATOM 4186 C C . VAL B 1 227 ? -16.641 -5.844 11.109 1 94.81 227 VAL B C 1
ATOM 4188 O O . VAL B 1 227 ? -16.188 -5.086 11.969 1 94.81 227 VAL B O 1
ATOM 4191 N N . ASP B 1 228 ? -15.961 -6.242 10.078 1 96.06 228 ASP B N 1
ATOM 4192 C CA . ASP B 1 228 ? -14.641 -5.684 9.805 1 96.06 228 ASP B CA 1
ATOM 4193 C C . ASP B 1 228 ? -14.672 -4.16 9.82 1 96.06 228 ASP B C 1
ATOM 4195 O O . ASP B 1 228 ? -15.5 -3.543 9.141 1 96.06 228 ASP B O 1
ATOM 4199 N N . ILE B 1 229 ? -13.859 -3.557 10.531 1 96.5 229 ILE B N 1
ATOM 4200 C CA . ILE B 1 229 ? -13.914 -2.113 10.75 1 96.5 229 ILE B CA 1
ATOM 4201 C C . ILE B 1 229 ? -13.664 -1.386 9.43 1 96.5 229 ILE B C 1
ATOM 4203 O O . ILE B 1 229 ? -14.109 -0.25 9.25 1 96.5 229 ILE B O 1
ATOM 4207 N N . ALA B 1 230 ? -12.961 -1.986 8.5 1 96.19 230 ALA B N 1
ATOM 4208 C CA . ALA B 1 230 ? -12.672 -1.381 7.207 1 96.19 230 ALA B CA 1
ATOM 4209 C C . ALA B 1 230 ? -13.945 -1.194 6.391 1 96.19 230 ALA B C 1
ATOM 4211 O O . ALA B 1 230 ? -13.945 -0.493 5.379 1 96.19 230 ALA B O 1
ATOM 4212 N N . ARG B 1 231 ? -15.031 -1.791 6.805 1 96.12 231 ARG B N 1
ATOM 4213 C CA . ARG B 1 231 ? -16.312 -1.638 6.117 1 96.12 231 ARG B CA 1
ATOM 4214 C C . ARG B 1 231 ? -17.078 -0.419 6.637 1 96.12 231 ARG B C 1
ATOM 4216 O O . ARG B 1 231 ? -18.094 -0.035 6.074 1 96.12 231 ARG B O 1
ATOM 4223 N N . TYR B 1 232 ? -16.703 0.12 7.727 1 97.31 232 TYR B N 1
ATOM 4224 C CA . TYR B 1 232 ? -17.328 1.326 8.258 1 97.31 232 TYR B CA 1
ATOM 4225 C C . TYR B 1 232 ? -16.703 2.578 7.656 1 97.31 232 TYR B C 1
ATOM 4227 O O . TYR B 1 232 ? -15.469 2.695 7.59 1 97.31 232 TYR B O 1
ATOM 4235 N N . PRO B 1 233 ? -17.531 3.471 7.156 1 97.5 233 PRO B N 1
ATOM 4236 C CA . PRO B 1 233 ? -16.969 4.676 6.539 1 97.5 233 PRO B CA 1
ATOM 4237 C C . PRO B 1 233 ? -16.297 5.602 7.555 1 97.5 233 PRO B C 1
ATOM 4239 O O . PRO B 1 233 ? -16.938 6.027 8.516 1 97.5 233 PRO B O 1
ATOM 4242 N N . LEU B 1 234 ? -15.023 5.844 7.387 1 98.19 234 LEU B N 1
ATOM 4243 C CA . LEU B 1 234 ? -14.32 6.867 8.156 1 98.19 234 LEU B CA 1
ATOM 4244 C C . LEU B 1 234 ? -14.805 8.258 7.762 1 98.19 234 LEU B C 1
ATOM 4246 O O . LEU B 1 234 ? -14.719 8.648 6.594 1 98.19 234 LEU B O 1
ATOM 4250 N N . LYS B 1 235 ? -15.258 9.062 8.727 1 98.44 235 LYS B N 1
ATOM 4251 C CA . LYS B 1 235 ? -15.844 10.367 8.445 1 98.44 235 LYS B CA 1
ATOM 4252 C C . LYS B 1 235 ? -14.867 11.492 8.773 1 98.44 235 LYS B C 1
ATOM 4254 O O . LYS B 1 235 ? -14.82 12.508 8.07 1 98.44 235 LYS B O 1
ATOM 4259 N N . ILE B 1 236 ? -14.188 11.336 9.867 1 98.31 236 ILE B N 1
ATOM 4260 C CA . ILE B 1 236 ? -13.203 12.32 10.289 1 98.31 236 ILE B CA 1
ATOM 4261 C C . ILE B 1 236 ? -11.922 11.617 10.734 1 98.31 236 ILE B C 1
ATOM 4263 O O . ILE B 1 236 ? -11.977 10.609 11.453 1 98.31 236 ILE B O 1
ATOM 4267 N N . LEU B 1 237 ? -10.828 12.047 10.305 1 98.25 237 LEU B N 1
ATOM 4268 C CA . LEU B 1 237 ? -9.516 11.609 10.75 1 98.25 237 LEU B CA 1
ATOM 4269 C C . LEU B 1 237 ? -8.656 12.797 11.172 1 98.25 237 LEU B C 1
ATOM 4271 O O . LEU B 1 237 ? -8.43 13.711 10.383 1 98.25 237 LEU B O 1
ATOM 4275 N N . GLU B 1 238 ? -8.266 12.852 12.352 1 97.75 238 GLU B N 1
ATOM 4276 C CA . GLU B 1 238 ? -7.301 13.836 12.836 1 97.75 238 GLU B CA 1
ATOM 4277 C C . GLU B 1 238 ? -6.023 13.164 13.328 1 97.75 238 GLU B C 1
ATOM 4279 O O . GLU B 1 238 ? -6.074 12.195 14.086 1 97.75 238 GLU B O 1
ATOM 4284 N N . VAL B 1 239 ? -4.93 13.641 12.906 1 97.5 239 VAL B N 1
ATOM 4285 C CA . VAL B 1 239 ? -3.646 13.102 13.344 1 97.5 239 VAL B CA 1
ATOM 4286 C C . VAL B 1 239 ? -2.678 14.242 13.641 1 97.5 239 VAL B C 1
ATOM 4288 O O . VAL B 1 239 ? -2.551 15.18 12.844 1 97.5 239 VAL B O 1
ATOM 4291 N N . VAL B 1 240 ? -2.025 14.164 14.734 1 96.94 240 VAL B N 1
ATOM 4292 C CA . VAL B 1 240 ? -0.967 15.086 15.133 1 96.94 240 VAL B CA 1
ATOM 4293 C C . VAL B 1 240 ? 0.359 14.336 15.234 1 96.94 240 VAL B C 1
ATOM 4295 O O . VAL B 1 240 ? 0.439 13.289 15.883 1 96.94 240 VAL B O 1
ATOM 4298 N N . TYR B 1 241 ? 1.326 14.82 14.594 1 94.5 241 TYR B N 1
ATOM 4299 C CA . TYR B 1 241 ? 2.65 14.203 14.57 1 94.5 241 TYR B CA 1
ATOM 4300 C C . TYR B 1 241 ? 3.629 14.992 15.438 1 94.5 241 TYR B C 1
ATOM 4302 O O . TYR B 1 241 ? 3.957 16.141 15.125 1 94.5 241 TYR B O 1
ATOM 4310 N N . VAL B 1 242 ? 4.195 14.367 16.516 1 91.88 242 VAL B N 1
ATOM 4311 C CA . VAL B 1 242 ? 5.047 15.102 17.438 1 91.88 242 VAL B CA 1
ATOM 4312 C C . VAL B 1 242 ? 6.395 14.398 17.562 1 91.88 242 VAL B C 1
ATOM 4314 O O . VAL B 1 242 ? 7.297 14.883 18.25 1 91.88 242 VAL B O 1
ATOM 4317 N N . GLY B 1 243 ? 6.543 13.328 16.984 1 90.25 243 GLY B N 1
ATOM 4318 C CA . GLY B 1 243 ? 7.777 12.555 16.969 1 90.25 243 GLY B CA 1
ATOM 4319 C C . GLY B 1 243 ? 7.988 11.781 15.688 1 90.25 243 GLY B C 1
ATOM 4320 O O . GLY B 1 243 ? 7.254 11.977 14.711 1 90.25 243 GLY B O 1
ATOM 4321 N N . GLN B 1 244 ? 9.062 11.008 15.656 1 90.25 244 GLN B N 1
ATOM 4322 C CA . GLN B 1 244 ? 9.398 10.211 14.484 1 90.25 244 GLN B CA 1
ATOM 4323 C C . GLN B 1 244 ? 9.82 8.797 14.883 1 90.25 244 GLN B C 1
ATOM 4325 O O . GLN B 1 244 ? 10.172 8.555 16.047 1 90.25 244 GLN B O 1
ATOM 4330 N N . SER B 1 245 ? 9.68 7.855 13.977 1 93.25 245 SER B N 1
ATOM 4331 C CA . SER B 1 245 ? 10.195 6.496 14.117 1 93.25 245 SER B CA 1
ATOM 4332 C C . SER B 1 245 ? 10.828 6.008 12.812 1 93.25 245 SER B C 1
ATOM 4334 O O . SER B 1 245 ? 10.531 6.535 11.742 1 93.25 245 SER B O 1
ATOM 4336 N N . ASN B 1 246 ? 11.719 5.043 13.023 1 93.56 246 ASN B N 1
ATOM 4337 C CA . ASN B 1 246 ? 12.445 4.473 11.891 1 93.56 246 ASN B CA 1
ATOM 4338 C C . ASN B 1 246 ? 12.281 2.957 11.828 1 93.56 246 ASN B C 1
ATOM 4340 O O . ASN B 1 246 ? 11.703 2.354 12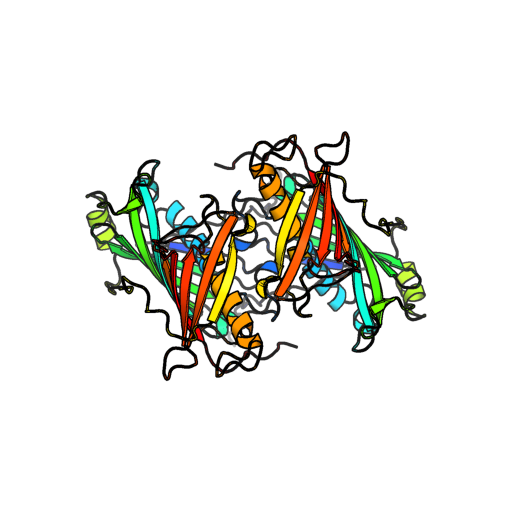.734 1 93.56 246 ASN B O 1
ATOM 4344 N N . THR B 1 247 ? 12.805 2.457 10.727 1 95.44 247 THR B N 1
ATOM 4345 C CA . THR B 1 247 ? 12.766 1.009 10.547 1 95.44 247 THR B CA 1
ATOM 4346 C C . THR B 1 247 ? 13.344 0.299 11.773 1 95.44 247 THR B C 1
ATOM 4348 O O . THR B 1 247 ? 14.383 0.697 12.297 1 95.44 247 THR B O 1
ATOM 4351 N N . GLY B 1 248 ? 12.641 -0.723 12.25 1 93.75 248 GLY B N 1
ATOM 4352 C CA . GLY B 1 248 ? 13.125 -1.541 13.352 1 93.75 248 GLY B CA 1
ATOM 4353 C C . GLY B 1 248 ? 12.586 -1.094 14.695 1 93.75 248 GLY B C 1
ATOM 4354 O O . GLY B 1 248 ? 12.664 -1.834 15.68 1 93.75 248 GLY B O 1
ATOM 4355 N N . TYR B 1 249 ? 12.109 0.14 14.805 1 93.75 249 TYR B N 1
ATOM 4356 C CA . TYR B 1 249 ? 11.555 0.62 16.062 1 93.75 249 TYR B CA 1
ATOM 4357 C C . TYR B 1 249 ? 10.32 -0.181 16.469 1 93.75 249 TYR B C 1
ATOM 4359 O O . TYR B 1 249 ? 9.5 -0.523 15.609 1 93.75 249 TYR B O 1
ATOM 4367 N N . LYS B 1 250 ? 10.234 -0.47 17.703 1 95.06 250 LYS B N 1
ATOM 4368 C CA . LYS B 1 250 ? 9.039 -1.088 18.281 1 95.06 250 LYS B CA 1
ATOM 4369 C C . LYS B 1 250 ? 8.102 -0.034 18.859 1 95.06 250 LYS B C 1
ATOM 4371 O O . LYS B 1 250 ? 8.516 0.789 19.688 1 95.06 250 LYS B O 1
ATOM 4376 N N . LEU B 1 251 ? 6.875 -0.073 18.422 1 96.5 251 LEU B N 1
ATOM 4377 C CA . LEU B 1 251 ? 5.895 0.931 18.828 1 96.5 251 LEU B CA 1
ATOM 4378 C C . LEU B 1 251 ? 4.691 0.279 19.5 1 96.5 251 LEU B C 1
ATOM 4380 O O . LEU B 1 251 ? 4.344 -0.863 19.203 1 96.5 251 LEU B O 1
ATOM 4384 N N . ASN B 1 252 ? 4.121 1.034 20.406 1 96.56 252 ASN B N 1
ATOM 4385 C CA . ASN B 1 252 ? 2.824 0.698 20.984 1 96.56 252 ASN B CA 1
ATOM 4386 C C . ASN B 1 252 ? 1.728 1.637 20.484 1 96.56 252 ASN B C 1
ATOM 4388 O O . ASN B 1 252 ? 1.836 2.855 20.625 1 96.56 252 ASN B O 1
ATOM 4392 N N . VAL B 1 253 ? 0.768 1.07 19.875 1 97.69 253 VAL B N 1
ATOM 4393 C CA . VAL B 1 253 ? -0.432 1.815 19.516 1 97.69 253 VAL B CA 1
ATOM 4394 C C . VAL B 1 253 ? -1.519 1.592 20.562 1 97.69 253 VAL B C 1
ATOM 4396 O O . VAL B 1 253 ? -1.986 0.466 20.75 1 97.69 253 VAL B O 1
ATOM 4399 N N . TRP B 1 254 ? -1.854 2.662 21.188 1 97.38 254 TRP B N 1
ATOM 4400 C CA . TRP B 1 254 ? -2.975 2.627 22.125 1 97.38 254 TRP B CA 1
ATOM 4401 C C . TRP B 1 254 ? -4.242 3.17 21.469 1 97.38 254 TRP B C 1
ATOM 4403 O O . TRP B 1 254 ? -4.215 4.207 20.812 1 97.38 254 TRP B O 1
ATOM 4413 N N . LEU B 1 255 ? -5.359 2.477 21.656 1 98.31 255 LEU B N 1
ATOM 4414 C CA . LEU B 1 255 ? -6.617 2.828 21 1 98.31 255 LEU B CA 1
ATOM 4415 C C . LEU B 1 255 ? -7.797 2.598 21.953 1 98.31 255 LEU B C 1
ATOM 4417 O O . LEU B 1 255 ? -7.855 1.579 22.641 1 98.31 255 LEU B O 1
ATOM 4421 N N . TRP B 1 256 ? -8.68 3.578 22 1 98 256 TRP B N 1
ATOM 4422 C CA . TRP B 1 256 ? -9.875 3.424 22.828 1 98 256 TRP B CA 1
ATOM 4423 C C . TRP B 1 256 ? -11.031 4.258 22.281 1 98 256 TRP B C 1
ATOM 4425 O O . TRP B 1 256 ? -10.82 5.172 21.469 1 98 256 TRP B O 1
ATOM 4435 N N . GLN B 1 257 ? -12.227 3.824 22.641 1 97.06 257 GLN B N 1
ATOM 4436 C CA . GLN B 1 257 ? -13.422 4.602 22.312 1 97.06 257 GLN B CA 1
ATOM 4437 C C . GLN B 1 257 ? -13.641 5.723 23.312 1 97.06 257 GLN B C 1
ATOM 4439 O O . GLN B 1 257 ? -13.43 5.539 24.516 1 97.06 257 GLN B O 1
ATOM 4444 N N . GLU B 1 258 ? -13.953 6.922 22.75 1 92.62 258 GLU B N 1
ATOM 4445 C CA . GLU B 1 258 ? -14.328 8.031 23.625 1 92.62 258 GLU B CA 1
ATOM 4446 C C . GLU B 1 258 ? -15.641 7.742 24.344 1 92.62 258 GLU B C 1
ATOM 4448 O O . GLU B 1 258 ? -16.562 7.176 23.766 1 92.62 258 GLU B O 1
ATOM 4453 N N . ASN B 1 259 ? -15.711 8.281 25.547 1 85.62 259 ASN B N 1
ATOM 4454 C CA . ASN B 1 259 ? -16.906 8.055 26.359 1 85.62 259 ASN B CA 1
ATOM 4455 C C . ASN B 1 259 ? -18.156 8.625 25.688 1 85.62 259 ASN B C 1
ATOM 4457 O O . ASN B 1 259 ? -18.156 9.781 25.25 1 85.62 259 ASN B O 1
ATOM 4461 N N . ASN B 1 260 ? -19.25 7.938 25.531 1 87.44 260 ASN B N 1
ATOM 4462 C CA . ASN B 1 260 ? -20.562 8.297 25 1 87.44 260 ASN B CA 1
ATOM 4463 C C . ASN B 1 260 ? -20.516 8.539 23.5 1 87.44 260 ASN B C 1
ATOM 4465 O O . ASN B 1 260 ? -21.469 9.039 22.922 1 87.44 260 ASN B O 1
ATOM 4469 N N . HIS B 1 261 ? -19.375 8.406 22.906 1 93.44 261 HIS B N 1
ATOM 4470 C CA . HIS B 1 261 ? -19.234 8.477 21.469 1 93.44 261 HIS B CA 1
ATOM 4471 C C . HIS B 1 261 ? -18.531 7.234 20.922 1 93.44 261 HIS B C 1
ATOM 4473 O O . HIS B 1 261 ? -17.359 7.277 20.578 1 93.44 261 HIS B O 1
ATOM 4479 N N . ILE B 1 262 ? -19.266 6.207 20.719 1 94.44 262 ILE B N 1
ATOM 4480 C CA . ILE B 1 262 ? -18.703 4.887 20.453 1 94.44 262 ILE B CA 1
ATOM 4481 C C . ILE B 1 262 ? -18.109 4.867 19.047 1 94.44 262 ILE B C 1
ATOM 4483 O O . ILE B 1 262 ? -17.312 3.982 18.719 1 94.44 262 ILE B O 1
ATOM 4487 N N . ASN B 1 263 ? -18.516 5.828 18.219 1 97.12 263 ASN B N 1
ATOM 4488 C CA . ASN B 1 263 ? -18.016 5.855 16.859 1 97.12 263 ASN B CA 1
ATOM 4489 C C . ASN B 1 263 ? -16.703 6.629 16.75 1 97.12 263 ASN B C 1
ATOM 4491 O O . ASN B 1 263 ? -16.141 6.77 15.664 1 97.12 263 ASN B O 1
ATOM 4495 N N . LEU B 1 264 ? -16.25 7.211 17.859 1 98.12 264 LEU B N 1
ATOM 4496 C CA . LEU B 1 264 ? -15 7.957 17.891 1 98.12 264 LEU B CA 1
ATOM 4497 C C . LEU B 1 264 ? -13.906 7.145 18.578 1 98.12 264 LEU B C 1
ATOM 4499 O O . LEU B 1 264 ? -14.008 6.836 19.766 1 98.12 264 LEU B O 1
ATOM 4503 N N . LEU B 1 265 ? -12.891 6.75 17.859 1 98.38 265 LEU B N 1
ATOM 4504 C CA . LEU B 1 265 ? -11.727 6.027 18.375 1 98.38 265 LEU B CA 1
ATOM 4505 C C . LEU B 1 265 ? -10.523 6.953 18.516 1 98.38 265 LEU B C 1
ATOM 4507 O O . LEU B 1 265 ? -10.047 7.508 17.516 1 98.38 265 LEU B O 1
ATOM 4511 N N . ARG B 1 266 ? -10.047 7.102 19.688 1 98.25 266 ARG B N 1
ATOM 4512 C CA . ARG B 1 266 ? -8.805 7.84 19.922 1 98.25 266 ARG B CA 1
ATOM 4513 C C . ARG B 1 266 ? -7.598 6.914 19.891 1 98.25 266 ARG B C 1
ATOM 4515 O O . ARG B 1 266 ? -7.719 5.715 20.141 1 98.25 266 ARG B O 1
ATOM 4522 N N . PHE B 1 267 ? -6.449 7.473 19.531 1 98.44 267 PHE B N 1
ATOM 4523 C CA . PHE B 1 267 ? -5.238 6.664 19.5 1 98.44 267 PHE B CA 1
ATOM 4524 C C . PHE B 1 267 ? -4.031 7.492 19.938 1 98.44 267 PHE B C 1
ATOM 4526 O O . PHE B 1 267 ? -4.039 8.719 19.828 1 98.44 267 PHE B O 1
ATOM 4533 N N . VAL B 1 268 ? -3.068 6.855 20.469 1 97.19 268 VAL B N 1
ATOM 4534 C CA . VAL B 1 268 ? -1.729 7.367 20.75 1 97.19 268 VAL B CA 1
ATOM 4535 C C . VAL B 1 268 ? -0.686 6.324 20.359 1 97.19 268 VAL B C 1
ATOM 4537 O O . VAL B 1 268 ? -0.818 5.148 20.688 1 97.19 268 VAL B O 1
ATOM 4540 N N . ILE B 1 269 ? 0.282 6.703 19.594 1 97.38 269 ILE B N 1
ATOM 4541 C CA . ILE B 1 269 ? 1.407 5.84 19.25 1 97.38 269 ILE B CA 1
ATOM 4542 C C . ILE B 1 269 ? 2.648 6.281 20.031 1 97.38 269 ILE B C 1
ATOM 4544 O O . ILE B 1 269 ? 3.031 7.453 19.984 1 97.38 269 ILE B O 1
ATOM 4548 N N . ARG B 1 270 ? 3.285 5.34 20.703 1 95.81 270 ARG B N 1
ATOM 4549 C CA . ARG B 1 270 ? 4.488 5.605 21.484 1 95.81 270 ARG B CA 1
ATOM 4550 C C . ARG B 1 270 ? 5.582 4.59 21.172 1 95.81 270 ARG B C 1
ATOM 4552 O O . ARG B 1 270 ? 5.297 3.492 20.688 1 95.81 270 ARG B O 1
ATOM 4559 N N . HIS B 1 271 ? 6.828 5.031 21.453 1 93.62 271 HIS B N 1
ATOM 4560 C CA . HIS B 1 271 ? 7.91 4.051 21.469 1 93.62 271 HIS B CA 1
ATOM 4561 C C . HIS B 1 271 ? 7.727 3.035 22.594 1 93.62 271 HIS B C 1
ATOM 4563 O O . HIS B 1 271 ? 7.289 3.387 23.688 1 93.62 271 HIS B O 1
ATOM 4569 N N . GLU B 1 272 ? 8.055 1.656 22.297 1 89.06 272 GLU B N 1
ATOM 4570 C CA . GLU B 1 272 ? 7.906 0.615 23.312 1 89.06 272 GLU B CA 1
ATOM 4571 C C . GLU B 1 272 ? 8.867 0.838 24.469 1 89.06 272 GLU B C 1
ATOM 4573 O O . GLU B 1 272 ? 8.492 0.667 25.641 1 89.06 272 GLU B O 1
ATOM 4578 N N . ASP B 1 273 ? 10.469 0.606 24.375 1 66.38 273 ASP B N 1
ATOM 4579 C CA . ASP B 1 273 ? 11.531 0.507 25.375 1 66.38 273 ASP B CA 1
ATOM 4580 C C . ASP B 1 273 ? 11.75 1.848 26.062 1 66.38 273 ASP B C 1
ATOM 4582 O O . ASP B 1 273 ? 12.57 1.949 26.984 1 66.38 273 ASP B O 1
ATOM 4586 N N . GLY B 1 274 ? 11.078 2.848 26.359 1 52.72 274 GLY B N 1
ATOM 4587 C CA . GLY B 1 274 ? 11.844 3.881 27.047 1 52.72 274 GLY B CA 1
ATOM 4588 C C . GLY B 1 274 ? 11.023 4.668 28.047 1 52.72 274 GLY B C 1
ATOM 4589 O O . GLY B 1 274 ? 9.789 4.625 28.016 1 52.72 274 GLY B O 1
ATOM 4590 N N . ASN B 1 275 ? 11.672 4.965 29.125 1 49.53 275 ASN B N 1
ATOM 4591 C CA . ASN B 1 275 ? 11.328 5.75 30.297 1 49.53 275 ASN B CA 1
ATOM 4592 C C . ASN B 1 275 ? 10.633 7.055 29.922 1 49.53 275 ASN B C 1
ATOM 4594 O O . ASN B 1 275 ? 9.836 7.59 30.703 1 49.53 275 ASN B O 1
ATOM 4598 N N . ASN B 1 276 ? 11.297 7.715 28.938 1 53.91 276 ASN B N 1
ATOM 4599 C CA . ASN B 1 276 ? 10.742 8.992 28.5 1 53.91 276 ASN B CA 1
ATOM 4600 C C . ASN B 1 276 ? 9.859 8.836 27.266 1 53.91 276 ASN B C 1
ATOM 4602 O O . ASN B 1 276 ? 10.195 9.336 26.203 1 53.91 276 ASN B O 1
ATOM 4606 N N . ARG B 1 277 ? 9.07 7.828 27.125 1 59.56 277 ARG B N 1
ATOM 4607 C CA . ARG B 1 277 ? 8.109 7.312 26.156 1 59.56 277 ARG B CA 1
ATOM 4608 C C . ARG B 1 277 ? 7.566 8.438 25.281 1 59.56 277 ARG B C 1
ATOM 4610 O O . ARG B 1 277 ? 6.43 8.875 25.469 1 59.56 277 ARG B O 1
ATOM 4617 N N . PRO B 1 278 ? 8.406 8.867 24.406 1 81.19 278 PRO B N 1
ATOM 4618 C CA . PRO B 1 278 ? 7.863 10.039 23.703 1 81.19 278 PRO B CA 1
ATOM 4619 C C . PRO B 1 278 ? 6.793 9.68 22.688 1 81.19 278 PRO B C 1
ATOM 4621 O O . PRO B 1 278 ? 6.879 8.633 22.031 1 81.19 278 PRO B O 1
ATOM 4624 N N . THR B 1 279 ? 5.719 10.281 22.875 1 91.56 279 THR B N 1
ATOM 4625 C CA . THR B 1 279 ? 4.637 10.242 21.906 1 91.56 279 THR B CA 1
ATOM 4626 C C . THR B 1 279 ? 5.156 10.57 20.5 1 91.56 279 THR B C 1
ATOM 4628 O O . THR B 1 279 ? 5.965 11.484 20.328 1 91.56 279 THR B O 1
ATOM 4631 N N . ILE B 1 280 ? 4.742 9.695 19.594 1 94.56 280 ILE B N 1
ATOM 4632 C CA . ILE B 1 280 ? 5.098 9.93 18.188 1 94.56 280 ILE B CA 1
ATOM 4633 C C . ILE B 1 280 ? 3.951 10.641 17.484 1 94.56 280 ILE B C 1
ATOM 4635 O O . ILE B 1 280 ? 4.164 11.641 16.797 1 94.56 280 ILE B O 1
ATOM 4639 N N . CYS B 1 281 ? 2.801 10.117 17.594 1 95.62 281 CYS B N 1
ATOM 4640 C CA . CYS B 1 281 ? 1.625 10.773 17.031 1 95.62 281 CYS B CA 1
ATOM 4641 C C . CYS B 1 281 ? 0.366 10.383 17.797 1 95.62 281 CYS B C 1
ATOM 4643 O O . CYS B 1 281 ? 0.378 9.414 18.562 1 95.62 281 CYS B O 1
ATOM 4645 N N . TYR B 1 282 ? -0.662 11.195 17.703 1 98.06 282 TYR B N 1
ATOM 4646 C CA . TYR B 1 282 ? -1.947 10.961 18.344 1 98.06 282 TYR B CA 1
ATOM 4647 C C . TYR B 1 282 ? -3.08 11.617 17.562 1 98.06 282 TYR B C 1
ATOM 4649 O O . TYR B 1 282 ? -2.836 12.406 16.656 1 98.06 282 TYR B O 1
ATOM 4657 N N . GLY B 1 283 ? -4.293 11.234 17.844 1 98.06 283 GLY B N 1
ATOM 4658 C CA . GLY B 1 283 ? -5.465 11.773 17.172 1 98.06 283 GLY B CA 1
ATOM 4659 C C . GLY B 1 283 ? -6.707 10.922 17.359 1 98.06 283 GLY B C 1
ATOM 4660 O O . GLY B 1 283 ? -6.906 10.344 18.438 1 98.06 283 GLY B O 1
ATOM 4661 N N . PHE B 1 284 ? -7.59 10.992 16.359 1 98.12 284 PHE B N 1
ATOM 4662 C CA . PHE B 1 284 ? -8.805 10.188 16.469 1 98.12 284 PHE B CA 1
ATOM 4663 C C . PHE B 1 284 ? -9.359 9.867 15.086 1 98.12 284 PHE B C 1
ATOM 4665 O O . PHE B 1 284 ? -9.008 10.516 14.102 1 98.12 284 PHE B O 1
ATOM 4672 N N . MET B 1 285 ? -10.133 8.836 15.031 1 98.31 285 MET B N 1
ATOM 4673 C CA . MET B 1 285 ? -10.922 8.383 13.883 1 98.31 285 MET B CA 1
ATOM 4674 C C . MET B 1 285 ? -12.406 8.312 14.242 1 98.31 285 MET B C 1
ATOM 4676 O O . MET B 1 285 ? -12.789 7.602 15.172 1 98.31 285 MET B O 1
ATOM 4680 N N . GLU B 1 286 ? -13.156 9.062 13.555 1 98.5 286 GLU B N 1
ATOM 4681 C CA . GLU B 1 286 ? -14.609 8.992 13.742 1 98.5 286 GLU B CA 1
ATOM 4682 C C . GLU B 1 286 ? -15.273 8.242 12.586 1 98.5 286 GLU B C 1
ATOM 4684 O O . GLU B 1 286 ? -15.086 8.602 11.422 1 98.5 286 GLU B O 1
ATOM 4689 N N . TYR B 1 287 ? -16.078 7.25 12.945 1 98.19 287 TYR B N 1
ATOM 4690 C CA . TYR B 1 287 ? -16.672 6.375 11.938 1 98.19 287 TYR B CA 1
ATOM 4691 C C . TYR B 1 287 ? -18.188 6.574 11.867 1 98.19 287 TYR B C 1
ATOM 4693 O O . TYR B 1 287 ? -18.812 6.992 12.844 1 98.19 287 TYR B O 1
ATOM 4701 N N . GLY B 1 288 ? -18.734 6.344 10.578 1 97.12 288 GLY B N 1
ATOM 4702 C CA . GLY B 1 288 ? -20.141 5.977 10.523 1 97.12 288 GLY B CA 1
ATOM 4703 C C . GLY B 1 288 ? -20.406 4.555 10.984 1 97.12 288 GLY B C 1
ATOM 4704 O O . GLY B 1 288 ? -19.609 3.648 10.695 1 97.12 288 GLY B O 1
ATOM 4705 N N . LEU B 1 289 ? -21.516 4.289 11.672 1 94.75 289 LEU B N 1
ATOM 4706 C CA . LEU B 1 289 ? -21.703 2.99 12.305 1 94.75 289 LEU B CA 1
ATOM 4707 C C . LEU B 1 289 ? -22.531 2.068 11.414 1 94.75 289 LEU B C 1
ATOM 4709 O O . LEU B 1 289 ? -22.812 0.927 11.781 1 94.75 289 LEU B O 1
ATOM 4713 N N . MET B 1 290 ? -22.891 2.49 10.258 1 94.62 290 MET B N 1
ATOM 4714 C CA . MET B 1 290 ? -23.484 1.613 9.266 1 94.62 290 MET B CA 1
ATOM 4715 C C . MET B 1 290 ? -22.453 1.146 8.25 1 94.62 290 MET B C 1
ATOM 4717 O O . MET B 1 290 ? -21.953 1.942 7.449 1 94.62 290 MET B O 1
ATOM 4721 N N . PRO B 1 291 ? -22.156 -0.108 8.281 1 94.94 291 PRO B N 1
ATOM 4722 C CA . PRO B 1 291 ? -21.141 -0.593 7.352 1 94.94 291 PRO B CA 1
ATOM 4723 C C . PRO B 1 291 ? -21.547 -0.439 5.891 1 94.94 291 PRO B C 1
ATOM 4725 O O . PRO B 1 291 ? -22.75 -0.501 5.57 1 94.94 291 PRO B O 1
ATOM 4728 N N . LEU B 1 292 ? -20.578 -0.225 5.051 1 93.12 292 LEU B N 1
ATOM 4729 C CA . LEU B 1 292 ? -20.781 -0.181 3.609 1 93.12 292 LEU B CA 1
ATOM 4730 C C . LEU B 1 292 ? -21.25 -1.533 3.086 1 93.12 292 LEU B C 1
ATOM 4732 O O . LEU B 1 292 ? -20.828 -2.58 3.58 1 93.12 292 LEU B O 1
ATOM 4736 N N . SER B 1 293 ? -22.188 -1.521 2.182 1 81.62 293 SER B N 1
ATOM 4737 C CA . SER B 1 293 ? -22.703 -2.752 1.599 1 81.62 293 SER B CA 1
ATOM 4738 C C . SER B 1 293 ? -21.641 -3.49 0.809 1 81.62 293 SER B C 1
ATOM 4740 O O . SER B 1 293 ? -20.719 -2.869 0.258 1 81.62 293 SER B O 1
ATOM 4742 N N . SER B 1 294 ? -21.547 -4.801 1.049 1 63.81 294 SER B N 1
ATOM 4743 C CA . SER B 1 294 ? -20.625 -5.621 0.271 1 63.81 294 SER B CA 1
ATOM 4744 C C . SER B 1 294 ? -20.953 -5.582 -1.215 1 63.81 294 SER B C 1
ATOM 4746 O O . SER B 1 294 ? -22.125 -5.527 -1.587 1 63.81 294 SER B O 1
ATOM 4748 N N . ARG B 1 295 ? -20.172 -4.859 -1.988 1 52.12 295 ARG B N 1
ATOM 4749 C CA . ARG B 1 295 ? -20.438 -4.891 -3.424 1 52.12 295 ARG B CA 1
ATOM 4750 C C . ARG B 1 295 ? -20.359 -6.312 -3.967 1 52.12 295 ARG B C 1
ATOM 4752 O O . ARG B 1 295 ? -19.281 -6.906 -4.004 1 52.12 295 ARG B O 1
ATOM 4759 N N . LEU B 1 296 ? -21.031 -7.262 -3.443 1 40.5 296 LEU B N 1
ATOM 4760 C CA . LEU B 1 296 ? -21.078 -8.43 -4.32 1 40.5 296 LEU B CA 1
ATOM 4761 C C . LEU B 1 296 ? -21.406 -8.016 -5.754 1 40.5 296 LEU B C 1
ATOM 4763 O O . LEU B 1 296 ? -22.172 -7.082 -5.973 1 40.5 296 LEU B O 1
#

Foldseek 3Di:
DDPPPPPPPPPDDDFAWDADPVRFKTKTKDFADALVQADPLQWGFPLVVVVVVVVSVVRRVVVQALPQVVQDDPFKHKAWFKKKKFFALVNRVDGNPDTWIKMKMKGWADDDFFKTKMKMFIAGPVVRDTGMIMIIIMGMAGPVVRDTDGDDPVSCVVCVVSNDHNPDDDDDPDADDFDPPWQKDKDAAAQVQADPVQWGDPSSVVVSQLVSVQVCVVVVNAPLAPDRCSQWDWGMWMKGFDAIDHHGWMKMKTWDADPPQRQKIWIWIWTPDDDPTDTGMITIIGTDSDGHDRPD/DDPPPPPPPVPDDDFAWDADPVRFKIKTKDFADALVQADPLQWGFPLVVLVVVVVSVVRRVVVQALPQVVQDDPFKHKAWFKKKKFFALVNRVDGNPDTWIKMKMKGWADDDFFKTKMKMFIAGPVVRDTGMIMIIIMGMAGPVVRHTDGDDPVSCVVCVVSNDHNPDDDDDPDADDQDPPWQKDKDAAAQVQADPVQWGDPSSVVVSVLVSVQVCVVVVNAPLAPDRCSQWAWGMWMKGFDAIDHHGWMKMKTWDADPPQRQKIWIWIWTDPDPPTDTGMITIIGTDSDGHDRPD